Protein AF-A0A3R7B253-F1 (afdb_monomer_lite)

Secondary structure (DSSP, 8-state):
--------------------TTS--EEEEEETTTTEEEEEETTT--EESS-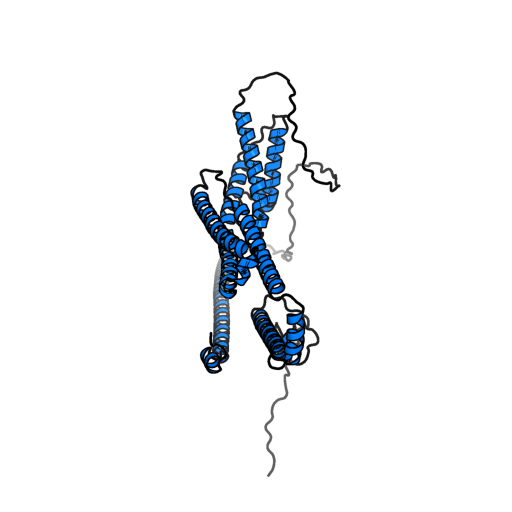-S-EE---TT-HHHHHHHHHHHHHHHHHHHHHHHHHHS-HHHHHHHHHHHTTS-HHHHHHHHHHHHHHHHHHHHHHHHHHHHTTPPPP--STTHHHHHHHHHHHHHHHHHHHHHHHHHHHHHHHHH-HHHHHHS-HHHHHHHHHHHHHHHHHHHHHHHHTHHHHHHHHHHHHHHHHHHHHH-PPPTT---HHHHHHHHHHHHHHHHHHHHHHHH-TTSS-SS--SS-HHHHHHHHHHHHHHHHHHHHHHHHHHT-----------------------------------------------------------HHHHHHHHHHHHHHHHHHHHHHHHHHHHHHHHHHHHHHHHHHHHHHHHHHHHHH---HHHHHHTTS---

Radius of gyration: 38.8 Å; chains: 1; bounding box: 121×71×127 Å

Sequence (433 aa):
VKSQSFHVPEDALHLSAIKPSNDLIWIQQFDPRTRTFYYINATTGDCTTVKPRFVSKAKARDPSHAAALVIQCAARVRRARLIVKSLRDAPAFHAVNELATATTDASAIMHEAYIRKCRHVNVLLDDLSLAISHRHVIASHNDDAEMVASLAALHAEFKDTWTYIKSTFDATKQVVEDPAALLHLHSEDLNTTLVQVRKACLQLHRTIASHDESFMALDLFRVNQARLQFSKWSVPAAHDDGALHKAHLRVEGQLRKTMGAAGFQSLTGGMAVPPSRSFTEWHGSVVAMLASVAAYEALLEIDASSPSTSGNNTKDTLNIENIGSTQGTLCEAAAVLPSQLQSTSAGDSRVLPKQARRTKMSLDISELRQCWIDGVKLREADLAAAAQAEKDAIHTRAVERQAIQSAQEKFRNDQHKRKLTIWEAVIEGELIP

Organism: Aphanomyces astaci (NCBI:txid112090)

Foldseek 3Di:
DDDDDDDDDDDDPPPPDDDDDPQQEWEWAADLVVRAIKIAGPVPRDIDRDDDPHYDHDDCPDPVVVVRVVVVVVSVVVVVVVVVVCCVVDVVNVVVVVVVVVPDPPLVVLLVVVVVLLVVLVVLLVVLVVLLVLQDADDDDPVCVVLSVVSNVVSVVSVVLSVVLVVLSVVLVVCSVDSVSCVVDDPVVSVVSSVVSVVSSVVSVVVSLVCQVSSVVVLQVLLLVLLQVLVVDDDPPPDPPCPLVVLNVVLVVLSCVLLPPCQSPDPVRGDPDGPPDGSSVRSVSSVVNVVSSVVSVVVVVVVVPDDDDDDDDDDDDDDDDDDDDDDDDDDDDDDDDDDDDDDDPDDDDDDDPDDDDDDDDPDDPVVVVVVVVVVVVVVVVVVVVVVVVVVVVVVVVVVVVVVVVVVVVVVVVVVVVVPPDVVNVVVVPPDDD

Structure (mmCIF, N/CA/C/O backbone):
data_AF-A0A3R7B253-F1
#
_entry.id   AF-A0A3R7B253-F1
#
loop_
_atom_site.group_PDB
_atom_site.id
_atom_site.type_symbol
_atom_site.label_atom_id
_atom_site.label_alt_id
_atom_site.label_comp_id
_atom_site.label_asym_id
_atom_site.label_entity_id
_atom_site.label_seq_id
_atom_site.pdbx_PDB_ins_code
_atom_site.Cartn_x
_atom_site.Cartn_y
_atom_site.Cartn_z
_atom_site.occupancy
_atom_site.B_iso_or_equiv
_atom_site.auth_seq_id
_atom_site.auth_comp_id
_atom_site.auth_asym_id
_atom_site.auth_atom_id
_atom_site.pdbx_PDB_model_num
ATOM 1 N N . VAL A 1 1 ? -67.587 -51.036 -20.358 1.00 37.34 1 VAL A N 1
ATOM 2 C CA . VAL A 1 1 ? -67.478 -51.019 -21.837 1.00 37.34 1 VAL A CA 1
ATOM 3 C C . VAL A 1 1 ? -66.003 -51.012 -22.200 1.00 37.34 1 VAL A C 1
ATOM 5 O O . VAL A 1 1 ? -65.218 -50.421 -21.475 1.00 37.34 1 VAL A O 1
ATOM 8 N N . LYS A 1 2 ? -65.656 -51.776 -23.236 1.00 29.52 2 LYS A N 1
ATOM 9 C CA . LYS A 1 2 ? -64.313 -52.054 -23.755 1.00 29.52 2 LYS A CA 1
ATOM 10 C C . LYS A 1 2 ? -63.483 -50.793 -24.065 1.00 29.52 2 LYS A C 1
ATOM 12 O O . LYS A 1 2 ? -64.025 -49.806 -24.542 1.00 29.52 2 LYS A O 1
ATOM 17 N N . SER A 1 3 ? -62.181 -50.924 -23.812 1.00 29.59 3 SER A N 1
ATOM 18 C CA . SER A 1 3 ? -61.020 -50.587 -24.653 1.00 29.59 3 SER A CA 1
ATOM 19 C C . SER A 1 3 ? -61.139 -49.484 -25.716 1.00 29.59 3 SER A C 1
ATOM 21 O O . SER A 1 3 ? -61.879 -49.650 -26.681 1.00 29.59 3 SER A O 1
ATOM 23 N N . GLN A 1 4 ? -60.228 -48.505 -25.666 1.00 32.19 4 GLN A N 1
ATOM 24 C CA . GLN A 1 4 ? -59.442 -48.104 -26.841 1.00 32.19 4 GLN A CA 1
ATOM 25 C C . GLN A 1 4 ? -58.122 -47.429 -26.435 1.00 32.19 4 GLN A C 1
ATOM 27 O O . GLN A 1 4 ? -58.066 -46.567 -25.565 1.00 32.19 4 GLN A O 1
ATOM 32 N N . SER A 1 5 ? -57.060 -47.919 -27.064 1.00 30.94 5 SER A N 1
ATOM 33 C CA . SER A 1 5 ? -55.647 -47.577 -26.948 1.00 30.94 5 SER A CA 1
ATOM 34 C C . SER A 1 5 ? -55.294 -46.282 -27.680 1.00 30.94 5 SER A C 1
ATOM 36 O O . SER A 1 5 ? -55.717 -46.109 -28.821 1.00 30.94 5 SER A O 1
ATOM 38 N N . PHE A 1 6 ? -54.402 -45.472 -27.106 1.00 30.19 6 PHE A N 1
ATOM 39 C CA . PHE A 1 6 ? -53.517 -44.608 -27.888 1.00 30.19 6 PHE A CA 1
ATOM 40 C C . PHE A 1 6 ? -52.064 -45.030 -27.671 1.00 30.19 6 PHE A C 1
ATOM 42 O O . PHE A 1 6 ? -51.574 -45.149 -26.552 1.00 30.19 6 PHE A O 1
ATOM 49 N N . HIS A 1 7 ? -51.438 -45.325 -28.801 1.00 29.80 7 HIS A N 1
ATOM 50 C CA . HIS A 1 7 ? -50.078 -45.783 -29.007 1.00 29.80 7 HIS A CA 1
ATOM 51 C C . HIS A 1 7 ? -49.121 -44.596 -28.820 1.00 29.80 7 HIS A C 1
ATOM 53 O O . HIS A 1 7 ? -49.276 -43.580 -29.495 1.00 29.80 7 HIS A O 1
ATOM 59 N N . VAL A 1 8 ? -48.155 -44.710 -27.905 1.00 36.25 8 VAL A N 1
ATOM 60 C CA . VAL A 1 8 ? -47.006 -43.795 -27.820 1.00 36.25 8 VAL A CA 1
ATOM 61 C C . VAL A 1 8 ? -45.799 -44.567 -28.356 1.00 36.25 8 VAL A C 1
ATOM 63 O O . VAL A 1 8 ? -45.579 -45.682 -27.880 1.00 36.25 8 VAL A O 1
ATOM 66 N N . PRO A 1 9 ? -45.054 -44.049 -29.348 1.00 32.81 9 PRO A N 1
ATOM 67 C CA . PRO A 1 9 ? -43.919 -44.768 -29.907 1.00 32.81 9 PRO A CA 1
ATOM 68 C C . PRO A 1 9 ? -42.785 -44.859 -28.882 1.00 32.81 9 PRO A C 1
ATOM 70 O O . PRO A 1 9 ? -42.306 -43.839 -28.384 1.00 32.81 9 PRO A O 1
ATOM 73 N N . GLU A 1 10 ? -42.349 -46.084 -28.600 1.00 40.12 10 GLU A N 1
ATOM 74 C CA . GLU A 1 10 ? -40.971 -46.365 -28.213 1.00 40.12 10 GLU A CA 1
ATOM 75 C C . GLU A 1 10 ? -40.088 -46.016 -29.412 1.00 40.12 10 GLU A C 1
ATOM 77 O O . GLU A 1 10 ? -40.189 -46.665 -30.445 1.00 40.12 10 GLU A O 1
ATOM 82 N N . ASP A 1 11 ? -39.290 -44.954 -29.309 1.00 31.86 11 ASP A N 1
ATOM 83 C CA . ASP A 1 11 ? -37.877 -45.016 -29.683 1.00 31.86 11 ASP A CA 1
ATOM 84 C C . ASP A 1 11 ? -37.136 -43.705 -29.399 1.00 31.86 11 ASP A C 1
ATOM 86 O O . ASP A 1 11 ? -37.673 -42.602 -29.477 1.00 31.86 11 ASP A O 1
ATOM 90 N N . ALA A 1 12 ? -35.847 -43.884 -29.113 1.00 33.78 12 ALA A N 1
ATOM 91 C CA . ALA A 1 12 ? -34.797 -42.883 -28.948 1.00 33.78 12 ALA A CA 1
ATOM 92 C C . ALA A 1 12 ? -34.716 -42.172 -27.585 1.00 33.78 12 ALA A C 1
ATOM 94 O O . ALA A 1 12 ? -34.732 -40.947 -27.455 1.00 33.78 12 ALA A O 1
ATOM 95 N N . LEU A 1 13 ? -34.425 -42.993 -26.573 1.00 38.03 13 LEU A N 1
ATOM 96 C CA . LEU A 1 13 ? -33.442 -42.684 -25.534 1.00 38.03 13 LEU A CA 1
ATOM 97 C C . LEU A 1 13 ? -32.151 -42.104 -26.152 1.00 38.03 13 LEU A C 1
ATOM 99 O O . LEU A 1 13 ? -31.176 -42.820 -26.369 1.00 38.03 13 LEU A O 1
ATOM 103 N N . HIS A 1 14 ? -32.096 -40.793 -26.382 1.00 34.41 14 HIS A N 1
ATOM 104 C CA . HIS A 1 14 ? -30.820 -40.087 -26.445 1.00 34.41 14 HIS A CA 1
ATOM 105 C C . HIS A 1 14 ? -30.416 -39.713 -25.019 1.00 34.41 14 HIS A C 1
ATOM 107 O O . HIS A 1 14 ? -30.602 -38.591 -24.551 1.00 34.41 14 HIS A O 1
ATOM 113 N N . LEU A 1 15 ? -29.849 -40.702 -24.322 1.00 36.28 15 LEU A N 1
ATOM 114 C CA . LEU A 1 15 ? -28.911 -40.471 -23.230 1.00 36.28 15 LEU A CA 1
ATOM 115 C C . LEU A 1 15 ? -27.847 -39.502 -23.754 1.00 36.28 15 LEU A C 1
ATOM 117 O O . LEU A 1 15 ? -26.952 -39.884 -24.509 1.00 36.28 15 LEU A O 1
ATOM 121 N N . SER A 1 16 ? -27.976 -38.226 -23.395 1.00 37.34 16 SER A N 1
ATOM 122 C CA . SER A 1 16 ? -26.924 -37.243 -23.597 1.00 37.34 16 SER A CA 1
ATOM 123 C C . SER A 1 16 ? -25.672 -37.783 -22.920 1.00 37.34 16 SER A C 1
ATOM 125 O O . SER A 1 16 ? -25.662 -37.986 -21.704 1.00 37.34 16 SER A O 1
ATOM 127 N N . ALA A 1 17 ? -24.660 -38.068 -23.737 1.00 35.00 17 ALA A N 1
ATOM 128 C CA . ALA A 1 17 ? -23.385 -38.628 -23.337 1.00 35.00 17 ALA A CA 1
ATOM 129 C C . ALA A 1 17 ? -22.884 -37.989 -22.035 1.00 35.00 17 ALA A C 1
ATOM 131 O O . ALA A 1 17 ? -22.662 -36.777 -21.961 1.00 35.00 17 ALA A O 1
ATOM 132 N N . ILE A 1 18 ? -22.716 -38.823 -21.008 1.00 40.88 18 ILE A N 1
ATOM 133 C CA . ILE A 1 18 ? -22.049 -38.462 -19.760 1.00 40.88 18 ILE A CA 1
ATOM 134 C C . ILE A 1 18 ? -20.638 -38.011 -20.144 1.00 40.88 18 ILE A C 1
ATOM 136 O O . ILE A 1 18 ? -19.795 -38.825 -20.522 1.00 40.88 18 ILE A O 1
ATOM 140 N N . LYS A 1 19 ? -20.396 -36.697 -20.096 1.00 37.19 19 LYS A N 1
ATOM 141 C CA . LYS A 1 19 ? -19.053 -36.135 -20.254 1.00 37.19 19 LYS A CA 1
ATOM 142 C C . LYS A 1 19 ? -18.146 -36.716 -19.156 1.00 37.19 19 LYS A C 1
ATOM 144 O O . LYS A 1 19 ? -18.583 -36.810 -18.007 1.00 37.19 19 LYS A O 1
ATOM 149 N N . PRO A 1 20 ? -16.906 -37.119 -19.484 1.00 39.41 20 PRO A N 1
ATOM 150 C CA . PRO A 1 20 ? -16.016 -37.774 -18.537 1.00 39.41 20 PRO A CA 1
ATOM 151 C C . PRO A 1 20 ? -15.663 -36.864 -17.350 1.00 39.41 20 PRO A C 1
ATOM 153 O O . PRO A 1 20 ? -15.523 -35.647 -17.459 1.00 39.41 20 PRO A O 1
ATOM 156 N N . SER A 1 21 ? -15.546 -37.510 -16.195 1.00 47.97 21 SER A N 1
ATOM 157 C CA . SER A 1 21 ? -15.689 -37.003 -14.830 1.00 47.97 21 SER A CA 1
ATOM 158 C C . SER A 1 21 ? -14.500 -36.215 -14.255 1.00 47.97 21 SER A C 1
ATOM 160 O O . SER A 1 21 ? -14.194 -36.388 -13.077 1.00 47.97 21 SER A O 1
ATOM 162 N N . ASN A 1 22 ? -13.830 -35.364 -15.036 1.00 48.53 22 ASN A N 1
ATOM 163 C CA . ASN A 1 22 ? -12.703 -34.562 -14.525 1.00 48.53 22 ASN A CA 1
ATOM 164 C C . ASN A 1 22 ? -13.049 -33.102 -14.175 1.00 48.53 22 ASN A C 1
ATOM 166 O O . ASN A 1 22 ? -12.284 -32.479 -13.446 1.00 48.53 22 ASN A O 1
ATOM 170 N N . ASP A 1 23 ? -14.226 -32.599 -14.571 1.00 53.75 23 ASP A N 1
ATOM 171 C CA . ASP A 1 23 ? -14.603 -31.183 -14.378 1.00 53.75 23 ASP A CA 1
ATOM 172 C C . ASP A 1 23 ? -15.783 -30.952 -13.411 1.00 53.75 23 ASP A C 1
ATOM 174 O O . ASP A 1 23 ? -16.288 -29.834 -13.292 1.00 53.75 23 ASP A O 1
ATOM 178 N N . LEU A 1 24 ? -16.245 -31.979 -12.683 1.00 61.00 24 LEU A N 1
ATOM 179 C CA . LEU A 1 24 ? -17.254 -31.799 -11.626 1.00 61.00 24 LEU A CA 1
ATOM 180 C C . LEU A 1 24 ? -16.589 -31.372 -10.315 1.00 61.00 24 LEU A C 1
ATOM 182 O O . LEU A 1 24 ? -16.311 -32.181 -9.428 1.00 61.00 24 LEU A O 1
ATOM 186 N N . ILE A 1 25 ? -16.343 -30.073 -10.197 1.00 77.06 25 ILE A N 1
ATOM 187 C CA . ILE A 1 25 ? -15.763 -29.472 -9.002 1.00 77.06 25 ILE A CA 1
ATOM 188 C C . ILE A 1 25 ? -16.897 -29.080 -8.051 1.00 77.06 25 ILE A C 1
ATOM 190 O O . ILE A 1 25 ? -17.534 -28.044 -8.220 1.00 77.06 25 ILE A O 1
ATOM 194 N N . TRP A 1 26 ? -17.139 -29.892 -7.022 1.00 83.44 26 TRP A N 1
ATOM 195 C CA . TRP A 1 26 ? -18.050 -29.515 -5.941 1.00 83.44 26 TRP A CA 1
ATOM 196 C C . TRP A 1 26 ? -17.326 -28.687 -4.886 1.00 83.44 26 TRP A C 1
ATOM 198 O O . TRP A 1 26 ? -16.193 -28.986 -4.502 1.00 83.44 26 TRP A O 1
ATOM 208 N N . ILE A 1 27 ? -17.995 -27.656 -4.394 1.00 84.25 27 ILE A N 1
ATOM 209 C CA . ILE A 1 27 ? -17.503 -26.741 -3.373 1.00 84.25 27 ILE A CA 1
ATOM 210 C C . ILE A 1 27 ? -18.367 -26.905 -2.131 1.00 84.25 27 ILE A C 1
ATOM 212 O O . ILE A 1 27 ? -19.586 -26.769 -2.195 1.00 84.25 27 ILE A O 1
ATOM 216 N N . GLN A 1 28 ? -17.729 -27.166 -0.992 1.00 87.19 28 GLN A N 1
ATOM 217 C CA . GLN A 1 28 ? -18.414 -27.211 0.296 1.00 87.19 28 GLN A CA 1
ATOM 218 C C . GLN A 1 28 ? -18.670 -25.800 0.823 1.00 87.19 28 GLN A C 1
ATOM 220 O O . GLN A 1 28 ? -17.756 -24.978 0.909 1.00 87.19 28 GLN A O 1
ATOM 225 N N . GLN A 1 29 ? -19.905 -25.548 1.238 1.00 85.50 29 GLN A N 1
ATOM 226 C CA . GLN A 1 29 ? -20.318 -24.347 1.948 1.00 85.50 29 GLN A CA 1
ATOM 227 C C . GLN A 1 29 ? -21.111 -24.742 3.199 1.00 85.50 29 GLN A C 1
ATOM 229 O O . GLN A 1 29 ? -21.715 -25.809 3.272 1.00 85.50 29 GLN A O 1
ATOM 234 N N . PHE A 1 30 ? -21.053 -23.900 4.225 1.00 83.81 30 PHE A N 1
ATOM 235 C CA . PHE A 1 30 ? -21.804 -24.055 5.463 1.00 83.81 30 PHE A CA 1
ATOM 236 C C . PHE A 1 30 ? -22.979 -23.079 5.466 1.00 83.81 30 PHE A C 1
ATOM 238 O O . PHE A 1 30 ? -22.768 -21.881 5.271 1.00 83.81 30 PHE A O 1
ATOM 245 N N . ASP A 1 31 ? -24.189 -23.579 5.710 1.00 83.38 31 ASP A N 1
ATOM 246 C CA . ASP A 1 31 ? -25.373 -22.751 5.929 1.00 83.38 31 ASP A CA 1
ATOM 247 C C . ASP A 1 31 ? -25.552 -22.490 7.438 1.00 83.38 31 ASP A C 1
ATOM 249 O O . ASP A 1 31 ? -25.843 -23.419 8.203 1.00 83.38 31 ASP A O 1
ATOM 253 N N . PRO A 1 32 ? -25.410 -21.234 7.903 1.00 78.50 32 PRO A N 1
ATOM 254 C CA . PRO A 1 32 ? -25.602 -20.895 9.306 1.00 78.50 32 PRO A CA 1
ATOM 255 C C . PRO A 1 32 ? -27.030 -21.099 9.829 1.00 78.50 32 PRO A C 1
ATOM 257 O O . PRO A 1 32 ? -27.184 -21.277 11.041 1.00 78.50 32 PRO A O 1
ATOM 260 N N . ARG A 1 33 ? -28.059 -21.077 8.964 1.00 76.31 33 ARG A N 1
ATOM 261 C CA . ARG A 1 33 ? -29.470 -21.209 9.367 1.00 76.31 33 ARG A CA 1
ATOM 262 C C . ARG A 1 33 ? -29.804 -22.649 9.725 1.00 76.31 33 ARG A C 1
ATOM 264 O O . ARG A 1 33 ? -30.310 -22.917 10.811 1.00 76.31 33 ARG A O 1
ATOM 271 N N . THR A 1 34 ? -29.482 -23.575 8.827 1.00 81.62 34 THR A N 1
ATOM 272 C CA . THR A 1 34 ? -29.723 -25.011 9.036 1.00 81.62 34 THR A CA 1
ATOM 273 C C . THR A 1 34 ? -28.615 -25.692 9.831 1.00 81.62 34 THR A C 1
ATOM 275 O O . THR A 1 34 ? -28.808 -26.803 10.314 1.00 81.62 34 THR A O 1
ATOM 278 N N . ARG A 1 35 ? -27.459 -25.034 10.003 1.00 81.69 35 ARG A N 1
ATOM 279 C CA . ARG A 1 35 ? -26.245 -25.598 10.619 1.00 81.69 35 ARG A CA 1
ATOM 280 C C . ARG A 1 35 ? -25.738 -26.845 9.894 1.00 81.69 35 ARG A C 1
ATOM 282 O O . ARG A 1 35 ? -25.082 -27.690 10.503 1.00 81.69 35 ARG A O 1
ATOM 289 N N . THR A 1 36 ? -26.027 -26.953 8.601 1.00 86.25 36 THR A N 1
ATOM 290 C CA . THR A 1 36 ? -25.613 -28.079 7.765 1.00 86.25 36 THR A CA 1
ATOM 291 C C . THR A 1 36 ? -24.700 -27.617 6.640 1.00 86.25 36 THR A C 1
ATOM 293 O O . THR A 1 36 ? -24.660 -26.439 6.273 1.00 86.25 36 THR A O 1
ATOM 296 N N . PHE A 1 37 ? -23.908 -28.552 6.121 1.00 86.81 37 PHE A N 1
ATOM 297 C CA . PHE A 1 37 ? -23.130 -28.308 4.918 1.00 86.81 37 PHE A CA 1
ATOM 298 C C . PHE A 1 37 ? -23.994 -28.565 3.692 1.00 86.81 37 PHE A C 1
ATOM 300 O O . PHE A 1 37 ? -24.749 -29.533 3.645 1.00 86.81 37 PHE A O 1
ATOM 307 N N . TYR A 1 38 ? -23.819 -27.722 2.687 1.00 87.94 38 TYR A N 1
ATOM 308 C CA . TYR A 1 38 ? -24.335 -27.944 1.350 1.00 87.94 38 TYR A CA 1
ATOM 309 C C . TYR A 1 38 ? -23.188 -27.816 0.350 1.00 87.94 38 TYR A C 1
ATOM 311 O O . TYR A 1 38 ? -22.124 -27.257 0.641 1.00 87.94 38 TYR A O 1
ATOM 319 N N . TYR A 1 39 ? -23.386 -28.394 -0.822 1.00 87.94 39 TYR A N 1
ATOM 320 C CA . TYR A 1 39 ? -22.371 -28.514 -1.850 1.00 87.94 39 TYR A CA 1
ATOM 321 C C . TYR A 1 39 ? -22.909 -27.914 -3.136 1.00 87.94 39 TYR A C 1
ATOM 323 O O . TYR A 1 39 ? -23.991 -28.291 -3.582 1.00 87.94 39 TYR A O 1
ATOM 331 N N . ILE A 1 40 ? -22.154 -26.984 -3.716 1.00 84.69 40 ILE A N 1
ATOM 332 C CA . ILE A 1 40 ? -22.469 -26.386 -5.016 1.00 84.69 40 ILE A CA 1
ATOM 333 C C . ILE A 1 40 ? -21.484 -26.920 -6.048 1.00 84.69 40 ILE A C 1
ATOM 335 O O . ILE A 1 40 ? -20.276 -26.918 -5.810 1.00 84.69 40 ILE A O 1
ATOM 339 N N . ASN A 1 41 ? -21.983 -27.362 -7.196 1.00 82.81 41 ASN A N 1
ATOM 340 C CA . ASN A 1 41 ? -21.158 -27.675 -8.349 1.00 82.81 41 ASN A CA 1
ATOM 341 C C . ASN A 1 41 ? -20.736 -26.373 -9.040 1.00 82.81 41 ASN A C 1
ATOM 343 O O . ASN A 1 41 ? -21.578 -25.629 -9.537 1.00 82.81 41 ASN A O 1
ATOM 347 N N . ALA A 1 42 ? -19.433 -26.103 -9.083 1.00 74.94 42 ALA A N 1
ATOM 348 C CA . ALA A 1 42 ? -18.875 -24.889 -9.676 1.00 74.94 42 ALA A CA 1
ATOM 349 C C . ALA A 1 42 ? -19.119 -24.786 -11.192 1.00 74.94 42 ALA A C 1
ATOM 351 O O . ALA A 1 42 ? -19.128 -23.688 -11.739 1.00 74.94 42 ALA A O 1
ATOM 352 N N . THR A 1 43 ? -19.316 -25.921 -11.866 1.00 74.19 43 THR A N 1
ATOM 353 C CA . THR A 1 43 ? -19.456 -25.998 -13.324 1.00 74.19 43 THR A CA 1
ATOM 354 C C . THR A 1 43 ? -20.920 -25.956 -13.757 1.00 74.19 43 THR A C 1
ATOM 356 O O . THR A 1 43 ? -21.241 -25.325 -14.760 1.00 74.19 43 THR A O 1
ATOM 359 N N . THR A 1 44 ? -21.817 -26.620 -13.019 1.00 77.56 44 THR A N 1
ATOM 360 C CA . THR A 1 44 ? -23.247 -26.712 -13.381 1.00 77.56 44 THR A CA 1
ATOM 361 C C . THR A 1 44 ? -24.150 -25.770 -12.588 1.00 77.56 44 THR A C 1
ATOM 363 O O . THR A 1 44 ? -25.256 -25.476 -13.028 1.00 77.56 44 THR A O 1
ATOM 366 N N . GLY A 1 45 ? -23.696 -25.274 -11.434 1.00 74.62 45 GLY A N 1
ATOM 367 C CA . GLY A 1 45 ? -24.516 -24.485 -10.514 1.00 74.62 45 GLY A CA 1
ATOM 368 C C . GLY A 1 45 ? -25.485 -25.322 -9.670 1.00 74.62 45 GLY A C 1
ATOM 369 O O . GLY A 1 45 ? -26.248 -24.752 -8.890 1.00 74.62 45 GLY A O 1
ATOM 370 N N . ASP A 1 46 ? -25.453 -26.654 -9.793 1.00 81.69 46 ASP A N 1
ATOM 371 C CA . ASP A 1 46 ? -26.316 -27.552 -9.022 1.00 81.69 46 ASP A CA 1
ATOM 372 C C . ASP A 1 46 ? -25.980 -27.502 -7.531 1.00 81.69 46 ASP A C 1
ATOM 374 O O . ASP A 1 46 ? -24.811 -27.411 -7.146 1.00 81.69 46 ASP A O 1
ATOM 378 N N . CYS A 1 47 ? -27.000 -27.625 -6.682 1.00 83.94 47 CYS A N 1
ATOM 379 C CA . CYS A 1 47 ? -26.846 -27.683 -5.234 1.00 83.94 47 CYS A CA 1
ATOM 380 C C . CYS A 1 47 ? -27.339 -29.019 -4.662 1.00 83.94 47 CYS A C 1
ATOM 382 O O . CYS A 1 47 ? -28.363 -29.561 -5.073 1.00 83.94 47 CYS A O 1
ATOM 384 N N . THR A 1 48 ? -26.605 -29.560 -3.690 1.00 85.44 48 THR A N 1
ATOM 385 C CA . THR A 1 48 ? -26.997 -30.768 -2.952 1.00 85.44 48 THR A CA 1
ATOM 386 C C . THR A 1 48 ? -26.609 -30.667 -1.482 1.00 85.44 48 THR A C 1
ATOM 388 O O . THR A 1 48 ? -25.601 -30.057 -1.126 1.00 85.44 48 THR A O 1
ATOM 391 N N . THR A 1 49 ? -27.403 -31.274 -0.607 1.00 86.50 49 THR A N 1
ATOM 392 C CA . THR A 1 49 ? -27.094 -31.436 0.823 1.00 86.50 49 THR A CA 1
ATOM 393 C C . THR A 1 49 ? -26.334 -32.735 1.104 1.00 86.50 49 THR A C 1
ATOM 395 O O . THR A 1 49 ? -25.734 -32.892 2.166 1.00 86.50 49 THR A O 1
ATOM 398 N N . VAL A 1 50 ? -26.312 -33.663 0.143 1.00 86.38 50 VAL A N 1
ATOM 399 C CA . VAL A 1 50 ? -25.598 -34.939 0.249 1.00 86.38 50 VAL A CA 1
ATOM 400 C C . VAL A 1 50 ? -24.166 -34.755 -0.231 1.00 86.38 50 VAL A C 1
ATOM 402 O O . VAL A 1 50 ? -23.938 -34.273 -1.336 1.00 86.38 50 VAL A O 1
ATOM 405 N N . LYS A 1 51 ? -23.192 -35.170 0.586 1.00 87.56 51 LYS A N 1
ATOM 406 C CA . LYS A 1 51 ? -21.765 -35.011 0.285 1.00 87.56 51 LYS A CA 1
ATOM 407 C C . LYS A 1 51 ? -21.379 -35.708 -1.033 1.00 87.56 51 LYS A C 1
ATOM 409 O O . LYS A 1 51 ? -21.419 -36.938 -1.091 1.00 87.56 51 LYS A O 1
ATOM 414 N N . PRO A 1 52 ? -20.941 -34.958 -2.061 1.00 84.81 52 PRO A N 1
ATOM 415 C CA . PRO A 1 52 ? -20.465 -35.523 -3.317 1.00 84.81 52 PRO A CA 1
ATOM 416 C C . PRO A 1 52 ? -19.158 -36.296 -3.129 1.00 84.81 52 PRO A C 1
ATOM 418 O O . PRO A 1 52 ? -18.384 -36.032 -2.204 1.00 84.81 52 PRO A O 1
ATOM 421 N N . ARG A 1 53 ? -18.877 -37.220 -4.055 1.00 80.19 53 ARG A N 1
ATOM 422 C CA . ARG A 1 53 ? -17.671 -38.066 -4.021 1.00 80.19 53 ARG A CA 1
ATOM 423 C C . ARG A 1 53 ? -16.370 -37.256 -4.059 1.00 80.19 53 ARG A C 1
ATOM 425 O O . ARG A 1 53 ? -15.409 -37.633 -3.396 1.00 80.19 53 ARG A O 1
ATOM 432 N N . PHE A 1 54 ? -16.352 -36.144 -4.794 1.00 77.44 54 PHE A N 1
ATOM 433 C CA . PHE A 1 54 ? -15.193 -35.262 -4.921 1.00 77.44 54 PHE A CA 1
ATOM 434 C C . PHE A 1 54 ? -15.586 -33.832 -4.572 1.00 77.44 54 PHE A C 1
ATOM 436 O O . PHE A 1 54 ? -16.434 -33.242 -5.233 1.00 77.44 54 PHE A O 1
ATOM 443 N N . VAL A 1 55 ? -14.963 -33.288 -3.527 1.00 77.44 55 VAL A N 1
ATOM 444 C CA . VAL A 1 55 ? -15.167 -31.915 -3.060 1.00 77.44 55 VAL A CA 1
ATOM 445 C C . VAL A 1 55 ? -13.817 -31.216 -3.061 1.00 77.44 55 VAL A C 1
ATOM 447 O O . VAL A 1 55 ? -12.870 -31.675 -2.422 1.00 77.44 55 VAL A O 1
ATOM 450 N N . SER A 1 56 ? -13.728 -30.104 -3.778 1.00 73.81 56 SER A N 1
ATOM 451 C CA . SER A 1 56 ? -12.539 -29.262 -3.802 1.00 73.81 56 SER A CA 1
ATOM 452 C C . SER A 1 56 ? -12.577 -28.224 -2.682 1.00 73.81 56 SER A C 1
ATOM 454 O O . SER A 1 56 ? -13.640 -27.749 -2.270 1.00 73.81 56 SER A O 1
ATOM 456 N N . LYS A 1 57 ? -11.393 -27.817 -2.220 1.00 64.94 57 LYS A N 1
ATOM 457 C CA . LYS A 1 57 ? -11.242 -26.547 -1.509 1.00 64.94 57 LYS A CA 1
ATOM 458 C C . LYS A 1 57 ? -11.295 -25.455 -2.574 1.00 64.94 57 LYS A C 1
ATOM 460 O O . LYS A 1 57 ? -10.395 -25.383 -3.409 1.00 64.94 57 LYS A O 1
ATOM 465 N N . ALA A 1 58 ? -12.372 -24.676 -2.594 1.00 58.69 58 ALA A N 1
ATOM 466 C CA . ALA A 1 58 ? -12.566 -23.640 -3.600 1.00 58.69 58 ALA A CA 1
ATOM 467 C C . ALA A 1 58 ? -11.359 -22.696 -3.672 1.00 58.69 58 ALA A C 1
ATOM 469 O O . ALA A 1 58 ? -10.807 -22.287 -2.649 1.00 58.69 58 ALA A O 1
ATOM 470 N N . LYS A 1 59 ? -10.973 -22.306 -4.890 1.00 55.81 59 LYS A N 1
ATOM 471 C CA . LYS A 1 59 ? -10.114 -21.135 -5.082 1.00 55.81 59 LYS A CA 1
ATOM 472 C C . LYS A 1 59 ? -10.971 -19.898 -4.808 1.00 55.81 59 LYS A C 1
ATOM 474 O O . LYS A 1 59 ? -12.056 -19.779 -5.366 1.00 55.81 59 LYS A O 1
ATOM 479 N N . ALA A 1 60 ? -10.476 -18.968 -3.992 1.00 52.47 60 ALA A N 1
ATOM 480 C CA . ALA A 1 60 ? -11.179 -17.762 -3.525 1.00 52.47 60 ALA A CA 1
ATOM 481 C C . ALA A 1 60 ? -11.585 -16.744 -4.623 1.00 52.47 60 ALA A C 1
ATOM 483 O O . ALA A 1 60 ? -11.885 -15.597 -4.312 1.00 52.47 60 ALA A O 1
ATOM 484 N N . ARG A 1 61 ? -11.565 -17.129 -5.907 1.00 57.66 61 ARG A N 1
ATOM 485 C CA . ARG A 1 61 ? -11.851 -16.253 -7.051 1.00 57.66 61 ARG A CA 1
ATOM 486 C C . ARG A 1 61 ? -13.328 -16.193 -7.452 1.00 57.66 61 ARG A C 1
ATOM 488 O O . ARG A 1 61 ? -13.675 -15.291 -8.201 1.00 57.66 61 ARG A O 1
ATOM 495 N N . ASP A 1 62 ? -14.181 -17.107 -6.988 1.00 71.44 62 ASP A N 1
ATOM 496 C CA . ASP A 1 62 ? -15.617 -17.060 -7.296 1.00 71.44 62 ASP A CA 1
ATOM 497 C C . ASP A 1 62 ? -16.344 -16.061 -6.366 1.00 71.44 62 ASP A C 1
ATOM 499 O O . ASP A 1 62 ? -16.343 -16.268 -5.143 1.00 71.44 62 ASP A O 1
ATOM 503 N N . PRO A 1 63 ? -16.986 -15.000 -6.906 1.00 74.31 63 PRO A N 1
ATOM 504 C CA . PRO A 1 63 ? -17.742 -14.025 -6.120 1.00 74.31 63 PRO A CA 1
ATOM 505 C C . PRO A 1 63 ? -18.823 -14.656 -5.235 1.00 74.31 63 PRO A C 1
ATOM 507 O O . PRO A 1 63 ? -19.042 -14.197 -4.113 1.00 74.31 63 PRO A O 1
ATOM 510 N N . SER A 1 64 ? -19.472 -15.734 -5.695 1.00 73.25 64 SER A N 1
ATOM 511 C CA . SER A 1 64 ? -20.518 -16.412 -4.920 1.00 73.25 64 SER A CA 1
ATOM 512 C C . SER A 1 64 ? -19.937 -17.145 -3.711 1.00 73.25 64 SER A C 1
ATOM 514 O O . SER A 1 64 ? -20.527 -17.153 -2.628 1.00 73.25 64 SER A O 1
ATOM 516 N N . HIS A 1 65 ? -18.758 -17.751 -3.868 1.00 75.56 65 HIS A N 1
ATOM 517 C CA . HIS A 1 65 ? -18.060 -18.398 -2.763 1.00 75.56 65 HIS A CA 1
ATOM 518 C C . HIS A 1 65 ? -17.521 -17.376 -1.758 1.00 75.56 65 HIS A C 1
ATOM 520 O O . HIS A 1 65 ? -17.652 -17.578 -0.550 1.00 75.56 65 HIS A O 1
ATOM 526 N N . ALA A 1 66 ? -16.981 -16.255 -2.245 1.00 75.94 66 ALA A N 1
ATOM 527 C CA . ALA A 1 66 ? -16.536 -15.154 -1.400 1.00 75.94 66 ALA A CA 1
ATOM 528 C C . ALA A 1 66 ? -17.689 -14.587 -0.551 1.00 75.94 66 ALA A C 1
ATOM 530 O O . ALA A 1 66 ? -17.542 -14.449 0.664 1.00 75.94 66 ALA A O 1
ATOM 531 N N . ALA A 1 67 ? -18.861 -14.347 -1.149 1.00 78.62 67 ALA A N 1
ATOM 532 C CA . ALA A 1 67 ? -20.046 -13.881 -0.427 1.00 78.62 67 ALA A CA 1
ATOM 533 C C . ALA A 1 67 ? -20.513 -14.882 0.647 1.00 78.62 67 ALA A C 1
ATOM 535 O O . ALA A 1 67 ? -20.761 -14.498 1.791 1.00 78.62 67 ALA A O 1
ATOM 536 N N . ALA A 1 68 ? -20.561 -16.179 0.320 1.00 79.56 68 ALA A N 1
ATOM 537 C CA . ALA A 1 68 ? -20.921 -17.220 1.284 1.00 79.56 68 ALA A CA 1
ATOM 538 C C . ALA A 1 68 ? -19.945 -17.276 2.475 1.00 79.56 68 ALA A C 1
ATOM 540 O O . ALA A 1 68 ? -20.375 -17.411 3.623 1.00 79.56 68 ALA A O 1
ATOM 541 N N . LEU A 1 69 ? -18.637 -17.122 2.233 1.00 80.25 69 LEU A N 1
ATOM 542 C CA . LEU A 1 69 ? -17.636 -17.045 3.300 1.00 80.25 69 LEU A CA 1
ATOM 543 C C . LEU A 1 69 ? -17.848 -15.825 4.202 1.00 80.25 69 LEU A C 1
ATOM 545 O O . LEU A 1 69 ? -17.755 -15.959 5.423 1.00 80.25 69 LEU A O 1
ATOM 549 N N . VAL A 1 70 ? -18.171 -14.659 3.634 1.00 81.81 70 VAL A N 1
ATOM 550 C CA . VAL A 1 70 ? -18.477 -13.442 4.407 1.00 81.81 70 VAL A CA 1
ATOM 551 C C . VAL A 1 70 ? -19.677 -13.671 5.328 1.00 81.81 70 VAL A C 1
ATOM 553 O O . VAL A 1 70 ? -19.583 -13.398 6.526 1.00 81.81 70 VAL A O 1
ATOM 556 N N . ILE A 1 71 ? -20.764 -14.253 4.812 1.00 82.38 71 ILE A N 1
ATOM 557 C CA . ILE A 1 71 ? -21.966 -14.577 5.599 1.00 82.38 71 ILE A CA 1
ATOM 558 C C . ILE A 1 71 ? -21.631 -15.560 6.730 1.00 82.38 71 ILE A C 1
ATOM 560 O O . ILE A 1 71 ? -22.013 -15.352 7.884 1.00 82.38 71 ILE A O 1
ATOM 564 N N . GLN A 1 72 ? -20.865 -16.614 6.440 1.00 83.56 72 GLN A N 1
ATOM 565 C CA . GLN A 1 72 ? -20.444 -17.586 7.453 1.00 83.56 72 GLN A CA 1
ATOM 566 C C . GLN A 1 72 ? -19.562 -16.957 8.533 1.00 83.56 72 GLN A C 1
ATOM 568 O O . GLN A 1 72 ? -19.698 -17.295 9.711 1.00 83.56 72 GLN A O 1
ATOM 573 N N . CYS A 1 73 ? -18.653 -16.059 8.153 1.00 81.50 73 CYS A N 1
ATOM 574 C CA . CYS A 1 73 ? -17.833 -15.309 9.096 1.00 81.50 73 CYS A CA 1
ATOM 575 C C . CYS A 1 73 ? -18.706 -14.416 9.987 1.00 81.50 73 CYS A C 1
ATOM 577 O O . CYS A 1 73 ? -18.573 -14.480 11.209 1.00 81.50 73 CYS A O 1
ATOM 579 N N . ALA A 1 74 ? -19.651 -13.667 9.412 1.00 80.56 74 ALA A N 1
ATOM 580 C CA . ALA A 1 74 ? -20.584 -12.831 10.167 1.00 80.56 74 ALA A CA 1
ATOM 581 C C . ALA A 1 74 ? -21.424 -13.655 11.161 1.00 80.56 74 ALA A C 1
ATOM 583 O O . ALA A 1 74 ? -21.532 -13.298 12.337 1.00 80.56 74 ALA A O 1
ATOM 584 N N . ALA A 1 75 ? -21.944 -14.809 10.736 1.00 81.38 75 ALA A N 1
ATOM 585 C CA . ALA A 1 75 ? -22.710 -15.701 11.601 1.00 81.38 75 ALA A CA 1
ATOM 586 C C . ALA A 1 75 ? -21.865 -16.299 12.740 1.00 81.38 75 ALA A C 1
ATOM 588 O O . ALA A 1 75 ? -22.320 -16.360 13.886 1.00 81.38 75 ALA A O 1
ATOM 589 N N . ARG A 1 76 ? -20.614 -16.699 12.459 1.00 81.88 76 ARG A N 1
ATOM 590 C CA . ARG A 1 76 ? -19.662 -17.163 13.485 1.00 81.88 76 ARG A CA 1
ATOM 591 C C . ARG A 1 76 ? -19.374 -16.068 14.513 1.00 81.88 76 ARG A C 1
ATOM 593 O O . ARG A 1 76 ? -19.425 -16.342 15.712 1.00 81.88 76 ARG A O 1
ATOM 600 N N . VAL A 1 77 ? -19.154 -14.831 14.063 1.00 81.00 77 VAL A N 1
ATOM 601 C CA . VAL A 1 77 ? -18.951 -13.668 14.943 1.00 81.00 77 VAL A CA 1
ATOM 602 C C . VAL A 1 77 ? -20.190 -13.405 15.801 1.00 81.00 77 VAL A C 1
ATOM 604 O O . VAL A 1 77 ? -20.060 -13.237 17.013 1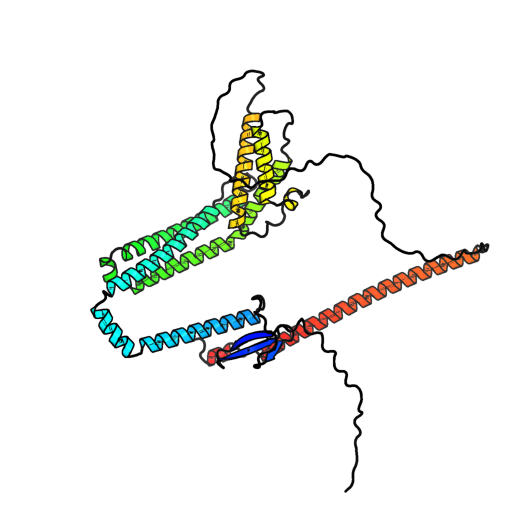.00 81.00 77 VAL A O 1
ATOM 607 N N . ARG A 1 78 ? -21.397 -13.430 15.221 1.00 81.19 78 ARG A N 1
ATOM 608 C CA . ARG A 1 78 ? -22.655 -13.267 15.972 1.00 81.19 78 ARG A CA 1
ATOM 609 C C . ARG A 1 78 ? -22.806 -14.338 17.050 1.00 81.19 78 ARG A C 1
ATOM 611 O O . ARG A 1 78 ? -23.113 -14.009 18.192 1.00 81.19 78 ARG A O 1
ATOM 618 N N . ARG A 1 79 ? -22.539 -15.605 16.722 1.00 81.56 79 ARG A N 1
ATOM 619 C CA . ARG A 1 79 ? -22.608 -16.709 17.691 1.00 81.56 79 ARG A CA 1
ATOM 620 C C . ARG A 1 79 ? -21.601 -16.538 18.824 1.00 81.56 79 ARG A C 1
ATOM 622 O O . ARG A 1 79 ? -21.976 -16.703 19.978 1.00 81.56 79 ARG A O 1
ATOM 629 N N . ALA A 1 80 ? -20.360 -16.168 18.512 1.00 80.31 80 ALA A N 1
ATOM 630 C CA . ALA A 1 80 ? -19.351 -15.885 19.529 1.00 80.31 80 ALA A CA 1
ATOM 631 C C . ALA A 1 80 ? -19.794 -14.742 20.457 1.00 80.31 80 ALA A C 1
ATOM 633 O O . ALA A 1 80 ? -19.717 -14.885 21.672 1.00 80.31 80 ALA A O 1
ATOM 634 N N . ARG A 1 81 ? -20.344 -13.649 19.905 1.00 80.44 81 ARG A N 1
ATOM 635 C CA . ARG A 1 81 ? -20.897 -12.535 20.695 1.00 80.44 81 ARG A CA 1
ATOM 636 C C . ARG A 1 81 ? -22.036 -12.979 21.613 1.00 80.44 81 ARG A C 1
ATOM 638 O O . ARG A 1 81 ? -22.056 -12.571 22.767 1.00 80.44 81 ARG A O 1
ATOM 645 N N . LEU A 1 82 ? -22.951 -13.823 21.131 1.00 84.69 82 LEU A N 1
ATOM 646 C CA . LEU A 1 82 ? -24.051 -14.357 21.944 1.00 84.69 82 LEU A CA 1
ATOM 647 C C . LEU A 1 82 ? -23.551 -15.266 23.069 1.00 84.69 82 LEU A C 1
ATOM 649 O O . LEU A 1 82 ? -24.033 -15.147 24.189 1.00 84.69 82 LEU A O 1
ATOM 653 N N . ILE A 1 83 ? -22.565 -16.126 22.796 1.00 84.38 83 ILE A N 1
ATOM 654 C CA . ILE A 1 83 ? -21.941 -16.971 23.823 1.00 84.38 83 ILE A CA 1
ATOM 655 C C . ILE A 1 83 ? -21.262 -16.093 24.877 1.00 84.38 83 ILE A C 1
ATOM 657 O O . ILE A 1 83 ? -21.532 -16.251 26.061 1.00 84.38 83 ILE A O 1
ATOM 661 N N . VAL A 1 84 ? -20.444 -15.120 24.464 1.00 80.75 84 VAL A N 1
ATOM 662 C CA . VAL A 1 84 ? -19.788 -14.181 25.389 1.00 80.75 84 VAL A CA 1
ATOM 663 C C . VAL A 1 84 ? -20.814 -13.395 26.202 1.00 80.75 84 VAL A C 1
ATOM 665 O O . VAL A 1 84 ? -20.622 -13.227 27.401 1.00 80.75 84 VAL A O 1
ATOM 668 N N . LYS A 1 85 ? -21.917 -12.955 25.586 1.00 81.00 85 LYS A N 1
ATOM 669 C CA . LYS A 1 85 ? -23.020 -12.301 26.296 1.00 81.00 85 LYS A CA 1
ATOM 670 C C . LYS A 1 85 ? -23.640 -13.239 27.337 1.00 81.00 85 LYS A C 1
ATOM 672 O O . LYS A 1 85 ? -23.704 -12.871 28.496 1.00 81.00 85 LYS A O 1
ATOM 677 N N . SER A 1 86 ? -23.977 -14.475 26.964 1.00 82.38 86 SER A N 1
ATOM 678 C CA . SER A 1 86 ? -24.531 -15.460 27.906 1.00 82.38 86 SER A CA 1
ATOM 679 C C . SER A 1 86 ? -23.576 -15.817 29.048 1.00 82.38 86 SER A C 1
ATOM 681 O O . SER A 1 86 ? -24.025 -16.061 30.159 1.00 82.38 86 SER A O 1
ATOM 683 N N . LEU A 1 87 ? -22.264 -15.825 28.788 1.00 79.88 87 LEU A N 1
ATOM 684 C CA . LEU A 1 87 ? -21.246 -16.039 29.813 1.00 79.88 87 LEU A CA 1
ATOM 685 C C . LEU A 1 87 ? -21.131 -14.834 30.747 1.00 79.88 87 LEU A C 1
ATOM 687 O O . LEU A 1 87 ? -20.968 -15.035 31.941 1.00 79.88 87 LEU A O 1
ATOM 691 N N . ARG A 1 88 ? -21.240 -13.604 30.226 1.00 72.75 88 ARG A N 1
ATOM 692 C CA . ARG A 1 88 ? -21.277 -12.382 31.046 1.00 72.75 88 ARG A CA 1
ATOM 693 C C . ARG A 1 88 ? -22.514 -12.327 31.930 1.00 72.75 88 ARG A C 1
ATOM 695 O O . ARG A 1 88 ? -22.381 -11.998 33.095 1.00 72.75 88 ARG A O 1
ATOM 702 N N . ASP A 1 89 ? -23.670 -12.681 31.377 1.00 77.31 89 ASP A N 1
ATOM 703 C CA . ASP A 1 89 ? -24.958 -12.646 32.074 1.00 77.31 89 ASP A CA 1
ATOM 704 C C . ASP A 1 89 ? -25.122 -13.834 33.054 1.00 77.31 89 ASP A C 1
ATOM 706 O O . ASP A 1 89 ? -26.084 -13.888 33.821 1.00 77.31 89 ASP A O 1
ATOM 710 N N . ALA A 1 90 ? -24.208 -14.817 33.037 1.00 82.38 90 ALA A N 1
ATOM 711 C CA . ALA A 1 90 ? -24.277 -15.981 33.912 1.00 82.38 90 ALA A CA 1
ATOM 712 C C . ALA A 1 90 ? -23.929 -15.606 35.370 1.00 82.38 90 ALA A C 1
ATOM 714 O O . ALA A 1 90 ? -22.866 -15.036 35.629 1.00 82.38 90 ALA A O 1
ATOM 715 N N . PRO A 1 91 ? -24.739 -16.015 36.364 1.00 68.94 91 PRO A N 1
ATOM 716 C CA . PRO A 1 91 ? -24.522 -15.658 37.771 1.00 68.94 91 PRO A CA 1
ATOM 717 C C . PRO A 1 91 ? -23.209 -16.222 38.341 1.00 68.94 91 PRO A C 1
ATOM 719 O O . PRO A 1 91 ? -22.593 -15.608 39.206 1.00 68.94 91 PRO A O 1
ATOM 722 N N . ALA A 1 92 ? -22.729 -17.354 37.813 1.00 67.44 92 ALA A N 1
ATOM 723 C CA . ALA A 1 92 ? -21.430 -17.922 38.172 1.00 67.44 92 ALA A CA 1
ATOM 724 C C . ALA A 1 92 ? -20.249 -17.049 37.709 1.00 67.44 92 ALA A C 1
ATOM 726 O O . ALA A 1 92 ? -19.225 -17.002 38.384 1.00 67.44 92 ALA A O 1
ATOM 727 N N . PHE A 1 93 ? -20.390 -16.337 36.585 1.00 61.09 93 PHE A N 1
ATOM 728 C CA . PHE A 1 93 ? -19.384 -15.377 36.138 1.00 61.09 93 PHE A CA 1
ATOM 729 C C . PHE A 1 93 ? -19.356 -14.169 37.073 1.00 61.09 93 PHE A C 1
ATOM 731 O O . PHE A 1 93 ? -18.277 -13.776 37.491 1.00 61.09 93 PHE A O 1
ATOM 738 N N . HIS A 1 94 ? -20.515 -13.647 37.485 1.00 60.66 94 HIS A N 1
ATOM 739 C CA . HIS A 1 94 ? -20.591 -12.563 38.469 1.00 60.66 94 HIS A CA 1
ATOM 740 C C . HIS A 1 94 ? -19.976 -12.940 39.827 1.00 60.66 94 HIS A C 1
ATOM 742 O O . HIS A 1 94 ? -19.174 -12.171 40.339 1.00 60.66 94 HIS A O 1
ATOM 748 N N . ALA A 1 95 ? -20.240 -14.141 40.355 1.00 59.94 95 ALA A N 1
ATOM 749 C CA . ALA A 1 95 ? -19.671 -14.595 41.631 1.00 59.94 95 ALA A CA 1
ATOM 750 C C . ALA A 1 95 ? -18.141 -14.797 41.587 1.00 59.94 95 ALA A C 1
ATOM 752 O O . ALA A 1 95 ? -17.430 -14.448 42.529 1.00 59.94 95 ALA A O 1
ATOM 753 N N . VAL A 1 96 ? -17.610 -15.339 40.482 1.00 60.41 96 VAL A N 1
ATOM 754 C CA . VAL A 1 96 ? -16.155 -15.477 40.279 1.00 60.41 96 VAL A CA 1
ATOM 755 C C . VAL A 1 96 ? -15.507 -14.114 40.037 1.00 60.41 96 VAL A C 1
ATOM 757 O O . VAL A 1 96 ? -14.401 -13.873 40.514 1.00 60.41 96 VAL A O 1
ATOM 760 N N . ASN A 1 97 ? -16.189 -13.213 39.328 1.00 55.59 97 ASN A N 1
ATOM 761 C CA . ASN A 1 97 ? -15.687 -11.875 39.049 1.00 55.59 97 ASN A CA 1
ATOM 762 C C . ASN A 1 97 ? -15.686 -11.009 40.315 1.00 55.59 97 ASN A C 1
ATOM 764 O O . ASN A 1 97 ? -14.701 -10.328 40.535 1.00 55.59 97 ASN A O 1
ATOM 768 N N . GLU A 1 98 ? -16.692 -11.099 41.193 1.00 54.59 98 GLU A N 1
ATOM 769 C CA . GLU A 1 98 ? -16.700 -10.423 42.504 1.00 54.59 98 GLU A CA 1
ATOM 770 C C . GLU A 1 98 ? -15.521 -10.867 43.388 1.00 54.59 98 GLU A C 1
ATOM 772 O O . GLU A 1 98 ? -14.823 -10.030 43.966 1.00 54.59 98 GLU A O 1
ATOM 777 N N . LEU A 1 99 ? -15.220 -12.172 43.417 1.00 53.66 99 LEU A N 1
ATOM 778 C CA . LEU A 1 99 ? -14.088 -12.728 44.168 1.00 53.66 99 LEU A CA 1
ATOM 779 C C . LEU A 1 99 ? -12.720 -12.372 43.540 1.00 53.66 99 LEU A C 1
ATOM 781 O O . LEU A 1 99 ? -11.743 -12.130 44.252 1.00 53.66 99 LEU A O 1
ATOM 785 N N . ALA A 1 100 ? -12.647 -12.293 42.207 1.00 51.38 100 ALA A N 1
ATOM 786 C CA . ALA A 1 100 ? -11.450 -11.879 41.472 1.00 51.38 100 ALA A CA 1
ATOM 787 C C . ALA A 1 100 ? -11.208 -10.359 41.538 1.00 51.38 100 ALA A C 1
ATOM 789 O O . ALA A 1 100 ? -10.063 -9.925 41.646 1.00 51.38 100 ALA A O 1
ATOM 790 N N . THR A 1 101 ? -12.258 -9.531 41.547 1.00 51.25 101 THR A N 1
ATOM 791 C CA . THR A 1 101 ? -12.150 -8.071 41.729 1.00 51.25 101 THR A CA 1
ATOM 792 C C . THR A 1 101 ? -11.739 -7.679 43.144 1.00 51.25 101 THR A C 1
ATOM 794 O O . THR A 1 101 ? -11.180 -6.606 43.330 1.00 51.25 101 THR A O 1
ATOM 797 N N . ALA A 1 102 ? -11.956 -8.553 44.132 1.00 52.25 102 ALA A N 1
ATOM 798 C CA . ALA A 1 102 ? -11.473 -8.353 45.497 1.00 52.25 102 ALA A CA 1
ATOM 799 C C . ALA A 1 102 ? -9.964 -8.637 45.661 1.00 52.25 102 ALA A C 1
ATOM 801 O O . ALA A 1 102 ? -9.380 -8.262 46.673 1.00 52.25 102 ALA A O 1
ATOM 802 N N . THR A 1 103 ? -9.332 -9.308 44.689 1.00 52.28 103 THR A N 1
ATOM 803 C CA . THR A 1 103 ? -7.927 -9.760 44.762 1.00 52.28 103 THR A CA 1
ATOM 804 C C . THR A 1 103 ? -7.035 -9.219 43.641 1.00 52.28 103 THR A C 1
ATOM 806 O O . THR A 1 103 ? -5.813 -9.283 43.758 1.00 52.28 103 THR A O 1
ATOM 809 N N . THR A 1 104 ? -7.615 -8.657 42.577 1.00 57.22 104 THR A N 1
ATOM 810 C CA . THR A 1 104 ? -6.884 -8.120 41.421 1.00 57.22 104 THR A CA 1
ATOM 811 C C . THR A 1 104 ? -7.194 -6.636 41.264 1.00 57.22 104 THR A C 1
ATOM 813 O O . THR A 1 104 ? -8.352 -6.275 41.059 1.00 57.22 104 THR A O 1
ATOM 816 N N . ASP A 1 105 ? -6.172 -5.776 41.320 1.00 69.62 105 ASP A N 1
ATOM 817 C CA . ASP A 1 105 ? -6.313 -4.330 41.119 1.00 69.62 105 ASP A CA 1
ATOM 818 C C . ASP A 1 105 ? -6.927 -4.038 39.740 1.00 69.62 105 ASP A C 1
ATOM 820 O O . ASP A 1 105 ? -6.247 -4.055 38.711 1.00 69.62 105 ASP A O 1
ATOM 824 N N . ALA A 1 106 ? -8.230 -3.749 39.695 1.00 65.44 106 ALA A N 1
ATOM 825 C CA . ALA A 1 106 ? -8.951 -3.434 38.458 1.00 65.44 106 ALA A CA 1
ATOM 826 C C . ALA A 1 106 ? -8.305 -2.264 37.687 1.00 65.44 106 ALA A C 1
ATOM 828 O O . ALA A 1 106 ? -8.308 -2.244 36.454 1.00 65.44 106 ALA A O 1
ATOM 829 N N . SER A 1 107 ? -7.675 -1.336 38.416 1.00 71.00 107 SER A N 1
ATOM 830 C CA . SER A 1 107 ? -6.861 -0.249 37.864 1.00 71.00 107 SER A CA 1
ATOM 831 C C . SER A 1 107 ? -5.651 -0.768 37.073 1.00 71.00 107 SER A C 1
ATOM 833 O O . SER A 1 107 ? -5.424 -0.343 35.940 1.00 71.00 107 SER A O 1
ATOM 835 N N . ALA A 1 108 ? -4.932 -1.768 37.596 1.00 75.25 108 ALA A N 1
ATOM 836 C CA . ALA A 1 108 ? -3.778 -2.364 36.923 1.00 75.25 108 ALA A CA 1
ATOM 837 C C . ALA A 1 108 ? -4.178 -3.097 35.631 1.00 75.25 108 ALA A C 1
ATOM 839 O O . ALA A 1 108 ? -3.484 -3.000 34.619 1.00 75.25 108 ALA A O 1
ATOM 840 N N . ILE A 1 109 ? -5.329 -3.780 35.632 1.00 78.38 109 ILE A N 1
ATOM 841 C CA . ILE A 1 109 ? -5.865 -4.455 34.438 1.00 78.38 109 ILE A CA 1
ATOM 842 C C . ILE A 1 109 ? -6.223 -3.435 33.347 1.00 78.38 109 ILE A C 1
ATOM 844 O O . ILE A 1 109 ? -5.899 -3.642 32.174 1.00 78.38 109 ILE A O 1
ATOM 848 N N . MET A 1 110 ? -6.881 -2.333 33.720 1.00 77.56 110 MET A N 1
ATOM 849 C CA . MET A 1 110 ? -7.253 -1.266 32.787 1.00 77.56 110 MET A CA 1
ATOM 850 C C . MET A 1 110 ? -6.027 -0.540 32.228 1.00 77.56 110 MET A C 1
ATOM 852 O O . MET A 1 110 ? -5.933 -0.351 31.014 1.00 77.56 110 MET A O 1
ATOM 856 N N . HIS A 1 111 ? -5.067 -0.196 33.086 1.00 80.50 111 HIS A N 1
ATOM 857 C CA . HIS A 1 111 ? -3.797 0.411 32.692 1.00 80.50 111 HIS A CA 1
ATOM 858 C C . HIS A 1 111 ? -3.044 -0.477 31.688 1.00 80.50 111 HIS A C 1
ATOM 860 O O . HIS A 1 111 ? -2.695 -0.035 30.593 1.00 80.50 111 HIS A O 1
ATOM 866 N N . GLU A 1 112 ? -2.912 -1.772 31.978 1.00 84.44 112 GLU A N 1
ATOM 867 C CA . GLU A 1 112 ? -2.278 -2.735 31.074 1.00 84.44 112 GLU A CA 1
ATOM 868 C C . GLU A 1 112 ? -3.043 -2.883 29.738 1.00 84.44 112 GLU A C 1
ATOM 870 O O . GLU A 1 112 ? -2.441 -3.026 28.668 1.00 84.44 112 GLU A O 1
ATOM 875 N N . ALA A 1 113 ? -4.379 -2.813 29.747 1.00 85.06 113 ALA A N 1
ATOM 876 C CA . ALA A 1 113 ? -5.171 -2.816 28.518 1.00 85.06 113 ALA A CA 1
ATOM 877 C C . ALA A 1 113 ? -4.902 -1.574 27.647 1.00 85.06 113 ALA A C 1
ATOM 879 O O . ALA A 1 113 ? -4.790 -1.700 26.422 1.00 85.06 113 ALA A O 1
ATOM 880 N N . TYR A 1 114 ? -4.764 -0.392 28.253 1.00 87.00 114 TYR A N 1
ATOM 881 C CA . TYR A 1 114 ? -4.414 0.835 27.536 1.00 87.00 114 TYR A CA 1
ATOM 882 C C . TYR A 1 114 ? -2.975 0.824 27.027 1.00 87.00 114 TYR A C 1
ATOM 884 O O . TYR A 1 114 ? -2.763 1.160 25.863 1.00 87.00 114 TYR A O 1
ATOM 892 N N . ILE A 1 115 ? -2.015 0.314 27.803 1.00 87.56 115 ILE A N 1
ATOM 893 C CA . ILE A 1 115 ? -0.635 0.103 27.341 1.00 87.56 115 ILE A CA 1
ATOM 894 C C . ILE A 1 115 ? -0.611 -0.749 26.068 1.00 87.56 115 ILE A C 1
ATOM 896 O O . ILE A 1 115 ? 0.071 -0.410 25.099 1.00 87.56 115 ILE A O 1
ATOM 900 N N . ARG A 1 116 ? -1.388 -1.838 26.014 1.00 88.69 116 ARG A N 1
ATOM 901 C CA . ARG A 1 116 ? -1.468 -2.685 24.809 1.00 88.69 116 ARG A CA 1
ATOM 902 C C . ARG A 1 116 ? -2.059 -1.950 23.612 1.00 88.69 116 ARG A C 1
ATOM 904 O O . ARG A 1 116 ? -1.558 -2.116 22.499 1.00 88.69 116 ARG A O 1
ATOM 911 N N . LYS A 1 117 ? -3.094 -1.129 23.819 1.00 89.94 117 LYS A N 1
ATOM 912 C CA . LYS A 1 117 ? -3.658 -0.280 22.756 1.00 89.94 117 LYS A CA 1
ATOM 913 C C . LYS A 1 117 ? -2.622 0.725 22.252 1.00 89.94 117 LYS A C 1
ATOM 915 O O . LYS A 1 117 ? -2.429 0.822 21.043 1.00 89.94 117 LYS A O 1
ATOM 920 N N . CYS A 1 118 ? -1.911 1.395 23.157 1.00 92.06 118 CYS A N 1
ATOM 921 C CA . CYS A 1 118 ? -0.833 2.318 22.814 1.00 92.06 118 CYS A CA 1
ATOM 922 C C . CYS A 1 118 ? 0.293 1.613 22.049 1.00 92.06 118 CYS A C 1
ATOM 924 O O . CYS A 1 118 ? 0.778 2.134 21.049 1.00 92.06 118 CYS A O 1
ATOM 926 N N . ARG A 1 119 ? 0.680 0.396 22.445 1.00 93.25 119 ARG A N 1
ATOM 927 C CA . ARG A 1 119 ? 1.670 -0.403 21.708 1.00 93.25 119 ARG A CA 1
ATOM 928 C C . ARG A 1 119 ? 1.213 -0.694 20.280 1.00 93.25 119 ARG A C 1
ATOM 930 O O . ARG A 1 119 ? 1.996 -0.539 19.354 1.00 93.25 119 ARG A O 1
ATOM 937 N N . HIS A 1 120 ? -0.048 -1.080 20.090 1.00 92.88 120 HIS A N 1
ATOM 938 C CA . HIS A 1 120 ? -0.586 -1.335 18.754 1.00 92.88 120 HIS A CA 1
ATOM 939 C C . HIS A 1 120 ? -0.575 -0.082 17.869 1.00 92.88 120 HIS A C 1
ATOM 941 O O . HIS A 1 120 ? -0.210 -0.167 16.701 1.00 92.88 120 HIS A O 1
ATOM 947 N N . VAL A 1 121 ? -0.952 1.075 18.420 1.00 94.44 121 VAL A N 1
ATOM 948 C CA . VAL A 1 121 ? -0.927 2.344 17.680 1.00 94.44 121 VAL A CA 1
ATOM 949 C C . VAL A 1 121 ? 0.504 2.776 17.346 1.00 94.44 121 VAL A C 1
ATOM 951 O O . VAL A 1 121 ? 0.731 3.211 16.224 1.00 94.44 121 VAL A O 1
ATOM 954 N N . ASN A 1 122 ? 1.473 2.584 18.251 1.00 95.00 122 ASN A N 1
ATOM 955 C CA . ASN A 1 122 ? 2.890 2.837 17.954 1.00 95.00 122 ASN A CA 1
ATOM 956 C C . ASN A 1 122 ? 3.367 2.039 16.738 1.00 95.00 122 ASN A C 1
ATOM 958 O O . ASN A 1 122 ? 3.919 2.629 15.822 1.00 95.00 122 ASN A O 1
ATOM 962 N N . VAL A 1 123 ? 3.071 0.735 16.681 1.00 95.75 123 VAL A N 1
ATOM 963 C CA . VAL A 1 123 ? 3.443 -0.100 15.523 1.00 95.75 123 VAL A CA 1
ATOM 964 C C . VAL A 1 123 ? 2.865 0.469 14.223 1.00 95.75 123 VAL A C 1
ATOM 966 O O . VAL A 1 123 ? 3.578 0.582 13.235 1.00 95.75 123 VAL A O 1
ATOM 969 N N . LEU A 1 124 ? 1.599 0.904 14.227 1.00 95.56 124 LEU A N 1
ATOM 970 C CA . LEU A 1 124 ? 0.990 1.528 13.045 1.00 95.56 124 LEU A CA 1
ATOM 971 C C . LEU A 1 124 ? 1.673 2.848 12.657 1.00 95.56 124 LEU A C 1
ATOM 973 O O . LEU A 1 124 ? 1.796 3.146 11.471 1.00 95.56 124 LEU A O 1
ATOM 977 N N . LEU A 1 125 ? 2.084 3.655 13.636 1.00 96.50 125 LEU A N 1
ATOM 978 C CA . LEU A 1 125 ? 2.799 4.908 13.392 1.00 96.50 125 LEU A CA 1
ATOM 979 C C . LEU A 1 125 ? 4.211 4.671 12.854 1.00 96.50 125 LEU A C 1
ATOM 981 O O . LEU A 1 125 ? 4.640 5.425 11.978 1.00 96.50 125 LEU A O 1
ATOM 985 N N . ASP A 1 126 ? 4.900 3.638 13.333 1.00 96.12 126 ASP A N 1
ATOM 986 C CA . ASP A 1 126 ? 6.221 3.235 12.850 1.00 96.12 126 ASP A CA 1
ATOM 987 C C . ASP A 1 126 ? 6.134 2.711 11.408 1.00 96.12 126 ASP A C 1
ATOM 989 O O . ASP A 1 126 ? 6.886 3.162 10.542 1.00 96.12 126 ASP A O 1
ATOM 993 N N . ASP A 1 127 ? 5.148 1.856 11.112 1.00 94.75 127 ASP A N 1
ATOM 994 C CA . ASP A 1 127 ? 4.875 1.358 9.757 1.00 94.75 127 ASP A CA 1
ATOM 995 C C . ASP A 1 127 ? 4.574 2.511 8.782 1.00 94.75 127 ASP A C 1
ATOM 997 O O . ASP A 1 127 ? 5.080 2.543 7.656 1.00 94.75 127 ASP A O 1
ATOM 1001 N N . LEU A 1 128 ? 3.777 3.496 9.216 1.00 95.62 128 LEU A N 1
ATOM 1002 C CA . LEU A 1 128 ? 3.497 4.704 8.437 1.00 95.62 128 LEU A CA 1
ATOM 1003 C C . 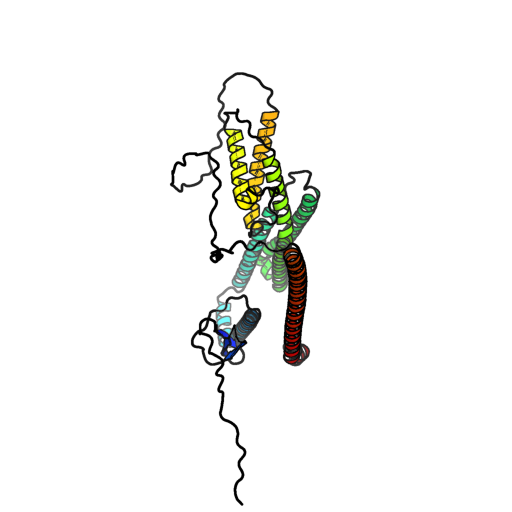LEU A 1 128 ? 4.748 5.555 8.224 1.00 95.62 128 LEU A C 1
ATOM 1005 O O . LEU A 1 128 ? 4.968 6.039 7.117 1.00 95.62 128 LEU A O 1
ATOM 1009 N N . SER A 1 129 ? 5.575 5.728 9.257 1.00 96.19 129 SER A N 1
ATOM 1010 C CA . SER A 1 129 ? 6.829 6.478 9.155 1.00 96.19 129 SER A CA 1
ATOM 1011 C C . SER A 1 129 ? 7.756 5.850 8.113 1.00 96.19 129 SER A C 1
ATOM 1013 O O . SER A 1 129 ? 8.268 6.548 7.233 1.00 96.19 129 SER A O 1
ATOM 1015 N N . LEU A 1 130 ? 7.886 4.520 8.140 1.00 93.06 130 LEU A N 1
ATOM 1016 C CA . LEU A 1 130 ? 8.646 3.765 7.150 1.00 93.06 130 LEU A CA 1
ATOM 1017 C C . LEU A 1 130 ? 8.056 3.938 5.743 1.00 93.06 130 LEU A C 1
ATOM 1019 O O . LEU A 1 130 ? 8.783 4.268 4.805 1.00 93.06 130 LEU A O 1
ATOM 1023 N N . ALA A 1 131 ? 6.738 3.792 5.587 1.00 91.62 131 ALA A N 1
ATOM 1024 C CA . ALA A 1 131 ? 6.067 3.965 4.301 1.00 91.62 131 ALA A CA 1
ATOM 1025 C C . ALA A 1 131 ? 6.261 5.378 3.719 1.00 91.62 131 ALA A C 1
ATOM 1027 O O . ALA A 1 131 ? 6.510 5.520 2.520 1.00 91.62 131 ALA A O 1
ATOM 1028 N N . ILE A 1 132 ? 6.188 6.418 4.550 1.00 93.69 132 ILE A N 1
ATOM 1029 C CA . ILE A 1 132 ? 6.437 7.803 4.135 1.00 93.69 132 ILE A CA 1
ATOM 1030 C C . ILE A 1 132 ? 7.904 7.975 3.737 1.00 93.69 132 ILE A C 1
ATOM 1032 O O . ILE A 1 132 ? 8.189 8.572 2.702 1.00 93.69 132 ILE A O 1
ATOM 1036 N N . SER A 1 133 ? 8.848 7.417 4.500 1.00 91.31 133 SER A N 1
ATOM 1037 C CA . SER A 1 133 ? 10.279 7.522 4.185 1.00 91.31 133 SER A CA 1
ATOM 1038 C C . SER A 1 133 ? 10.634 6.913 2.821 1.00 91.31 133 SER A C 1
ATOM 1040 O O . SER A 1 133 ? 11.375 7.522 2.055 1.00 91.31 133 SER A O 1
ATOM 1042 N N . HIS A 1 134 ? 10.021 5.780 2.462 1.00 87.94 134 HIS A N 1
ATOM 1043 C CA . HIS A 1 134 ? 10.202 5.134 1.157 1.00 87.94 134 HIS A CA 1
ATOM 1044 C C . HIS A 1 134 ? 9.636 5.934 -0.023 1.00 87.94 134 HIS A C 1
ATOM 1046 O O . HIS A 1 134 ? 9.905 5.586 -1.160 1.00 87.94 134 HIS A O 1
ATOM 1052 N N . ARG A 1 135 ? 8.819 6.964 0.212 1.00 89.12 135 ARG A N 1
ATOM 1053 C CA . ARG A 1 135 ? 8.226 7.808 -0.843 1.00 89.12 135 ARG A CA 1
ATOM 1054 C C . ARG A 1 135 ? 8.896 9.177 -0.929 1.00 89.12 135 ARG A C 1
ATOM 1056 O O . ARG A 1 135 ? 8.346 10.100 -1.521 1.00 89.12 135 ARG A O 1
ATOM 1063 N N . HIS A 1 136 ? 10.067 9.325 -0.315 1.00 85.62 136 HIS A N 1
ATOM 1064 C CA . HIS A 1 136 ? 10.827 10.559 -0.402 1.00 85.62 136 HIS A CA 1
ATOM 1065 C C . HIS A 1 136 ? 11.326 10.782 -1.835 1.00 85.62 136 HIS A C 1
ATOM 1067 O O . HIS A 1 136 ? 12.043 9.953 -2.395 1.00 85.62 136 HIS A O 1
ATOM 1073 N N . VAL A 1 137 ? 10.950 11.918 -2.423 1.00 82.38 137 VAL A N 1
ATOM 1074 C CA . VAL A 1 137 ? 11.322 12.269 -3.794 1.00 82.38 137 VAL A CA 1
ATOM 1075 C C . VAL A 1 137 ? 12.504 13.233 -3.776 1.00 82.38 137 VAL A C 1
ATOM 1077 O O . VAL A 1 137 ? 12.394 14.354 -3.289 1.00 82.38 137 VAL A O 1
ATOM 1080 N N . ILE A 1 138 ? 13.631 12.799 -4.341 1.00 74.38 138 ILE A N 1
ATOM 1081 C CA . ILE A 1 138 ? 14.805 13.645 -4.598 1.00 74.38 138 ILE A CA 1
ATOM 1082 C C . ILE A 1 138 ? 14.695 14.189 -6.025 1.00 74.38 138 ILE A C 1
ATOM 1084 O O . ILE A 1 138 ? 14.425 13.412 -6.942 1.00 74.38 138 ILE A O 1
ATOM 1088 N N . ALA A 1 139 ? 14.887 15.493 -6.228 1.00 69.38 139 ALA A N 1
ATOM 1089 C CA . ALA A 1 139 ? 14.967 16.087 -7.564 1.00 69.38 139 ALA A CA 1
ATOM 1090 C C . ALA A 1 139 ? 16.289 15.678 -8.236 1.00 69.38 139 ALA A C 1
ATOM 1092 O O . ALA A 1 139 ? 17.347 15.831 -7.631 1.00 69.38 139 ALA A O 1
ATOM 1093 N N . SER A 1 140 ? 16.226 15.132 -9.454 1.00 62.09 140 SER A N 1
ATOM 1094 C CA . SER A 1 140 ? 17.405 14.598 -10.160 1.00 62.09 140 SER A CA 1
ATOM 1095 C C . SER A 1 140 ? 17.578 15.191 -11.556 1.00 62.09 140 SER A C 1
ATOM 1097 O O . SER A 1 140 ? 18.708 15.398 -11.983 1.00 62.09 140 SER A O 1
ATOM 1099 N N . HIS A 1 141 ? 16.489 15.483 -12.274 1.00 61.91 141 HIS A N 1
ATOM 1100 C CA . HIS A 1 141 ? 16.555 16.000 -13.638 1.00 61.91 141 HIS A CA 1
ATOM 1101 C C . HIS A 1 141 ? 15.578 17.165 -13.841 1.00 61.91 141 HIS A C 1
ATOM 1103 O O . HIS A 1 141 ? 14.630 17.358 -13.087 1.00 61.91 141 HIS A O 1
ATOM 1109 N N . ASN A 1 142 ? 15.818 17.983 -14.867 1.00 62.16 142 ASN A N 1
ATOM 1110 C CA . ASN A 1 142 ? 14.918 19.096 -15.188 1.00 62.16 142 ASN A CA 1
ATOM 1111 C C . ASN A 1 142 ? 13.597 18.605 -15.808 1.00 62.16 142 ASN A C 1
ATOM 1113 O O . ASN A 1 142 ? 12.570 19.267 -15.672 1.00 62.16 142 ASN A O 1
ATOM 1117 N N . ASP A 1 143 ? 13.611 17.429 -16.441 1.00 69.44 143 ASP A N 1
ATOM 1118 C CA . ASP A 1 143 ? 12.476 16.897 -17.203 1.00 69.44 143 ASP A CA 1
ATOM 1119 C C . ASP A 1 143 ? 11.384 16.252 -16.325 1.00 69.44 143 ASP A C 1
ATOM 1121 O O . ASP A 1 143 ? 10.271 16.042 -16.804 1.00 69.44 143 ASP A O 1
ATOM 1125 N N . ASP A 1 144 ? 11.658 15.947 -15.046 1.00 80.19 144 ASP A N 1
ATOM 1126 C CA . ASP A 1 144 ? 10.662 15.443 -14.083 1.00 80.19 144 ASP A CA 1
ATOM 1127 C C . ASP A 1 144 ? 10.175 16.499 -13.078 1.00 80.19 144 ASP A C 1
ATOM 1129 O O . ASP A 1 144 ? 9.416 16.166 -12.167 1.00 80.19 144 ASP A O 1
ATOM 1133 N N . ALA A 1 145 ? 10.546 17.773 -13.252 1.00 81.75 145 ALA A N 1
ATOM 1134 C CA . ALA A 1 145 ? 10.317 18.830 -12.265 1.00 81.75 145 ALA A CA 1
ATOM 1135 C C . ALA A 1 145 ? 8.844 18.989 -11.836 1.00 81.75 145 ALA A C 1
ATOM 1137 O O . ALA A 1 145 ? 8.568 19.136 -10.646 1.00 81.75 145 ALA A O 1
ATOM 1138 N N . GLU A 1 146 ? 7.891 18.917 -12.770 1.00 84.44 146 GLU A N 1
ATOM 1139 C CA . GLU A 1 146 ? 6.458 19.063 -12.464 1.00 84.44 146 GLU A CA 1
ATOM 1140 C C . GLU A 1 146 ? 5.905 17.859 -11.678 1.00 84.44 146 GLU A C 1
ATOM 1142 O O . GLU A 1 146 ? 5.259 18.027 -10.638 1.00 84.44 146 GLU A O 1
ATOM 1147 N N . MET A 1 147 ? 6.217 16.632 -12.116 1.00 85.56 147 MET A N 1
ATOM 1148 C CA . MET A 1 147 ? 5.821 15.407 -11.406 1.00 85.56 147 MET A CA 1
ATOM 1149 C C . MET A 1 147 ? 6.454 15.352 -10.013 1.00 85.56 147 MET A C 1
ATOM 1151 O O . MET A 1 147 ? 5.768 15.055 -9.035 1.00 85.56 147 MET A O 1
ATOM 1155 N N . VAL A 1 148 ? 7.736 15.705 -9.903 1.00 88.38 148 VAL A N 1
ATOM 1156 C CA . VAL A 1 148 ? 8.464 15.770 -8.632 1.00 88.38 148 VAL A CA 1
ATOM 1157 C C . VAL A 1 148 ? 7.854 16.807 -7.698 1.00 88.38 148 VAL A C 1
ATOM 1159 O O . VAL A 1 148 ? 7.648 16.492 -6.532 1.00 88.38 148 VAL A O 1
ATOM 1162 N N . ALA A 1 149 ? 7.517 18.006 -8.182 1.00 88.56 149 ALA A N 1
ATOM 1163 C CA . ALA A 1 149 ? 6.906 19.044 -7.355 1.00 88.56 149 ALA A CA 1
ATOM 1164 C C . ALA A 1 149 ? 5.554 18.592 -6.780 1.00 88.56 149 ALA A C 1
ATOM 1166 O O . ALA A 1 149 ? 5.314 18.740 -5.580 1.00 88.56 149 ALA A O 1
ATOM 1167 N N . SER A 1 150 ? 4.698 17.984 -7.609 1.00 90.75 150 SER A N 1
ATOM 1168 C CA . SER A 1 150 ? 3.394 17.475 -7.162 1.00 90.75 150 SER A CA 1
ATOM 1169 C C . SER A 1 150 ? 3.523 16.345 -6.129 1.00 90.75 150 SER A C 1
ATOM 1171 O O . SER A 1 150 ? 2.867 16.376 -5.087 1.00 90.75 150 SER A O 1
ATOM 1173 N N . LEU A 1 151 ? 4.420 15.380 -6.361 1.00 92.38 151 LEU A N 1
ATOM 1174 C CA . LEU A 1 151 ? 4.648 14.257 -5.449 1.00 92.38 151 LEU A CA 1
ATOM 1175 C C . LEU A 1 151 ? 5.398 14.672 -4.177 1.00 92.38 151 LEU A C 1
ATOM 1177 O O . LEU A 1 151 ? 5.163 14.092 -3.120 1.00 92.38 151 LEU A O 1
ATOM 1181 N N . ALA A 1 152 ? 6.258 15.690 -4.243 1.00 91.75 152 ALA A N 1
ATOM 1182 C CA . ALA A 1 152 ? 6.909 16.268 -3.072 1.00 91.75 152 ALA A CA 1
ATOM 1183 C C . ALA A 1 152 ? 5.904 17.009 -2.176 1.00 91.75 152 ALA A C 1
ATOM 1185 O O . ALA A 1 152 ? 5.970 16.873 -0.955 1.00 91.75 152 ALA A O 1
ATOM 1186 N N . ALA A 1 153 ? 4.942 17.733 -2.761 1.00 92.44 153 ALA A N 1
ATOM 1187 C CA . ALA A 1 153 ? 3.848 18.346 -2.008 1.00 92.44 153 ALA A CA 1
ATOM 1188 C C . ALA A 1 153 ? 2.967 17.283 -1.327 1.00 92.44 153 ALA A C 1
ATOM 1190 O O . ALA A 1 153 ? 2.675 17.394 -0.138 1.00 92.44 153 ALA A O 1
ATOM 1191 N N . LEU A 1 154 ? 2.629 16.207 -2.046 1.00 94.19 154 LEU A N 1
ATOM 1192 C CA . LEU A 1 154 ? 1.898 15.062 -1.493 1.00 94.19 154 LEU A CA 1
ATOM 1193 C C . LEU A 1 154 ? 2.678 14.377 -0.352 1.00 94.19 154 LEU A C 1
ATOM 1195 O O . LEU A 1 154 ? 2.116 14.026 0.683 1.00 94.19 154 LEU A O 1
ATOM 1199 N N . HIS A 1 155 ? 3.993 14.204 -0.517 1.00 94.38 155 HIS A N 1
ATOM 1200 C CA . HIS A 1 155 ? 4.868 13.647 0.520 1.00 94.38 155 HIS A CA 1
ATOM 1201 C C . HIS A 1 155 ? 4.897 14.522 1.778 1.00 94.38 155 HIS A C 1
ATOM 1203 O O . HIS A 1 155 ? 4.833 13.995 2.892 1.00 94.38 155 HIS A O 1
ATOM 1209 N N . ALA A 1 156 ? 4.937 15.846 1.608 1.00 94.25 156 ALA A N 1
ATOM 1210 C CA . ALA A 1 156 ? 4.838 16.795 2.710 1.00 94.25 156 ALA A CA 1
ATOM 1211 C C . ALA A 1 156 ? 3.487 16.675 3.435 1.00 94.25 156 ALA A C 1
ATOM 1213 O O . ALA A 1 156 ? 3.473 16.567 4.658 1.00 94.25 156 ALA A O 1
ATOM 1214 N N . GLU A 1 157 ? 2.374 16.558 2.706 1.00 95.62 157 GLU A N 1
ATOM 1215 C CA . GLU A 1 157 ? 1.046 16.336 3.296 1.00 95.62 157 GLU A CA 1
ATOM 1216 C C . GLU A 1 157 ? 0.982 15.026 4.106 1.00 95.62 157 GLU A C 1
ATOM 1218 O O . GLU A 1 157 ? 0.447 14.991 5.219 1.00 95.62 157 GLU A O 1
ATOM 1223 N N . PHE A 1 158 ? 1.581 13.937 3.609 1.00 96.31 158 PHE A N 1
ATOM 1224 C CA . PHE A 1 158 ? 1.678 12.688 4.375 1.00 96.31 158 PHE A CA 1
ATOM 1225 C C . PHE A 1 158 ? 2.477 12.861 5.665 1.00 96.31 158 PHE A C 1
ATOM 1227 O O . PHE A 1 158 ? 2.121 12.299 6.703 1.00 96.31 158 PHE A O 1
ATOM 1234 N N . LYS A 1 159 ? 3.556 13.643 5.617 1.00 96.44 159 LYS A N 1
ATOM 1235 C CA . LYS A 1 159 ? 4.376 13.932 6.790 1.00 96.44 159 LYS A CA 1
ATOM 1236 C C . LYS A 1 159 ? 3.612 14.788 7.799 1.00 96.44 159 LYS A C 1
ATOM 1238 O O . LYS A 1 159 ? 3.635 14.456 8.980 1.00 96.44 159 LYS A O 1
ATOM 1243 N N . ASP A 1 160 ? 2.905 15.818 7.350 1.00 96.81 160 ASP A N 1
ATOM 1244 C CA . ASP A 1 160 ? 2.124 16.722 8.203 1.00 96.81 160 ASP A CA 1
ATOM 1245 C C . ASP A 1 160 ? 0.936 16.008 8.860 1.00 96.81 160 ASP A C 1
ATOM 1247 O O . ASP A 1 160 ? 0.672 16.154 10.055 1.00 96.81 160 ASP A O 1
ATOM 1251 N N . THR A 1 161 ? 0.245 15.151 8.110 1.00 96.69 161 THR A N 1
ATOM 1252 C CA . THR A 1 161 ? -0.824 14.314 8.670 1.00 96.69 161 THR A CA 1
ATOM 1253 C C . THR A 1 161 ? -0.277 13.295 9.671 1.00 96.69 161 THR A C 1
ATOM 1255 O O . THR A 1 161 ? -0.860 13.116 10.741 1.00 96.69 161 THR A O 1
ATOM 1258 N N . TRP A 1 162 ? 0.866 12.661 9.391 1.00 97.75 162 TRP A N 1
ATOM 1259 C CA . TRP A 1 162 ? 1.514 11.751 10.339 1.00 97.75 162 TRP A CA 1
ATOM 1260 C C . TRP A 1 162 ? 1.979 12.464 11.613 1.00 97.75 162 TRP A C 1
ATOM 1262 O O . TRP A 1 162 ? 1.745 11.945 12.706 1.00 97.75 162 TRP A O 1
ATOM 1272 N N . THR A 1 163 ? 2.594 13.649 11.512 1.00 97.12 163 THR A N 1
ATOM 1273 C CA . THR A 1 163 ? 3.038 14.416 12.689 1.00 97.12 163 THR A CA 1
ATOM 1274 C C . THR A 1 163 ? 1.854 14.849 13.547 1.00 97.12 163 THR A C 1
ATOM 1276 O O . THR A 1 163 ? 1.929 14.737 14.770 1.00 97.12 163 THR A O 1
ATOM 1279 N N . TYR A 1 164 ? 0.737 15.248 12.933 1.00 97.25 164 TYR A N 1
ATOM 1280 C CA . TYR A 1 164 ? -0.504 15.558 13.644 1.00 97.25 164 TYR A CA 1
ATOM 1281 C C . TYR A 1 164 ? -1.065 14.344 14.406 1.00 97.25 164 TYR A C 1
ATOM 1283 O O . TYR A 1 164 ? -1.368 14.435 15.602 1.00 97.25 164 TYR A O 1
ATOM 1291 N N . ILE A 1 165 ? -1.164 13.184 13.743 1.00 96.88 165 ILE A N 1
ATOM 1292 C CA . ILE A 1 165 ? -1.650 11.946 14.375 1.00 96.88 165 ILE A CA 1
ATOM 1293 C C . ILE A 1 165 ? -0.714 11.535 15.516 1.00 96.88 165 ILE A C 1
ATOM 1295 O O . ILE A 1 165 ? -1.183 11.199 16.605 1.00 96.88 165 ILE A O 1
ATOM 1299 N N . LYS A 1 166 ? 0.603 11.593 15.288 1.00 97.25 166 LYS A N 1
ATOM 1300 C CA . LYS A 1 166 ? 1.617 11.255 16.288 1.00 97.25 166 LYS A CA 1
ATOM 1301 C C . LYS A 1 166 ? 1.556 12.185 17.496 1.00 97.25 166 LYS A C 1
ATOM 1303 O O . LYS A 1 166 ? 1.528 11.694 18.613 1.00 97.25 166 LYS A O 1
ATOM 1308 N N . SER A 1 167 ? 1.443 13.496 17.292 1.00 97.00 167 SER A N 1
ATOM 1309 C CA . SER A 1 167 ? 1.306 14.464 18.387 1.00 97.00 167 SER A CA 1
ATOM 1310 C C . SER A 1 167 ? 0.054 14.200 19.234 1.00 97.00 167 SER A C 1
ATOM 1312 O O . SER A 1 167 ? 0.131 14.169 20.462 1.00 97.00 167 SER A O 1
ATOM 1314 N N . THR A 1 168 ? -1.083 13.920 18.587 1.00 94.81 168 THR A N 1
ATOM 1315 C CA . THR A 1 168 ? -2.339 13.562 19.275 1.00 94.81 168 THR A CA 1
ATOM 1316 C C . THR A 1 168 ? -2.191 12.262 20.074 1.00 94.81 168 THR A C 1
ATOM 1318 O O . THR A 1 168 ? -2.677 12.136 21.203 1.00 94.81 168 THR A O 1
ATOM 1321 N N . PHE A 1 169 ? -1.495 11.282 19.498 1.00 95.94 169 PHE A N 1
ATOM 1322 C CA . PHE A 1 169 ? -1.209 10.016 20.153 1.00 95.94 169 PHE A CA 1
ATOM 1323 C C . PHE A 1 169 ? -0.258 10.172 21.343 1.00 95.94 169 PHE A C 1
ATOM 1325 O O . PHE A 1 169 ? -0.550 9.626 22.401 1.00 95.94 169 PHE A O 1
ATOM 1332 N N . ASP A 1 170 ? 0.829 10.927 21.199 1.00 94.19 170 ASP A N 1
ATOM 1333 C CA . ASP A 1 170 ? 1.828 11.144 22.248 1.00 94.19 170 ASP A CA 1
ATOM 1334 C C . ASP A 1 170 ? 1.201 11.838 23.466 1.00 94.19 170 ASP A C 1
ATOM 1336 O O . ASP A 1 170 ? 1.418 11.401 24.597 1.00 94.19 170 ASP A O 1
ATOM 1340 N N . ALA A 1 171 ? 0.319 12.822 23.246 1.00 91.44 171 ALA A N 1
ATOM 1341 C CA . ALA A 1 171 ? -0.468 13.440 24.316 1.00 91.44 171 ALA A CA 1
ATOM 1342 C C . ALA A 1 171 ? -1.360 12.418 25.046 1.00 91.44 171 ALA A C 1
ATOM 1344 O O . ALA A 1 171 ? -1.434 12.403 26.272 1.00 91.44 171 ALA A O 1
ATOM 1345 N N . THR A 1 172 ? -2.005 11.514 24.302 1.00 89.38 172 THR A N 1
ATOM 1346 C CA . THR A 1 172 ? -2.856 10.460 24.883 1.00 89.38 172 THR A CA 1
ATOM 1347 C C . THR A 1 172 ? -2.029 9.408 25.624 1.00 89.38 172 THR A C 1
ATOM 1349 O O . THR A 1 172 ? -2.421 8.927 26.685 1.00 89.38 172 THR A O 1
ATOM 1352 N N . LYS A 1 173 ? -0.866 9.046 25.079 1.00 90.75 173 LYS A N 1
ATOM 1353 C CA . LYS A 1 173 ? 0.064 8.078 25.656 1.00 90.75 173 LYS A CA 1
ATOM 1354 C C . LYS A 1 173 ? 0.627 8.580 26.982 1.00 90.75 173 LYS A C 1
ATOM 1356 O O . LYS A 1 173 ? 0.666 7.800 27.926 1.00 90.75 173 LYS A O 1
ATOM 1361 N N . GLN A 1 174 ? 0.968 9.864 27.078 1.00 89.00 174 GLN A N 1
ATOM 1362 C CA . GLN A 1 174 ? 1.438 10.474 28.322 1.00 89.00 174 GLN A CA 1
ATOM 1363 C C . GLN A 1 174 ? 0.404 10.350 29.454 1.00 89.00 174 GLN A C 1
ATOM 1365 O O . GLN A 1 174 ? 0.770 10.060 30.587 1.00 89.00 174 GLN A O 1
ATOM 1370 N N . VAL A 1 175 ? -0.890 10.490 29.142 1.00 86.19 175 VAL A N 1
ATOM 1371 C CA . VAL A 1 175 ? -1.981 10.293 30.115 1.00 86.19 175 VAL A CA 1
ATOM 1372 C C . VAL A 1 175 ? -2.123 8.825 30.529 1.00 86.19 175 VAL A C 1
ATOM 1374 O O . VAL A 1 175 ? -2.450 8.540 31.675 1.00 86.19 175 VAL A O 1
ATOM 1377 N N . VAL A 1 176 ? -1.883 7.883 29.612 1.00 85.12 176 VAL A N 1
ATOM 1378 C CA . VAL A 1 176 ? -1.904 6.443 29.924 1.00 85.12 176 VAL A CA 1
ATOM 1379 C C . VAL A 1 176 ? -0.716 6.035 30.796 1.00 85.12 176 VAL A C 1
ATOM 1381 O O . VAL A 1 176 ? -0.866 5.142 31.621 1.00 85.12 176 VAL A O 1
ATOM 1384 N N . GLU A 1 177 ? 0.449 6.654 30.603 1.00 84.00 177 GLU A N 1
ATOM 1385 C CA . GLU A 1 177 ? 1.673 6.360 31.360 1.00 84.00 177 GLU A CA 1
ATOM 1386 C C . GLU A 1 177 ? 1.665 6.940 32.783 1.00 84.00 177 GLU A C 1
ATOM 1388 O O . GLU A 1 177 ? 2.448 6.479 33.612 1.00 84.00 177 GLU A O 1
ATOM 1393 N N . ASP A 1 178 ? 0.782 7.902 33.079 1.00 82.31 178 ASP A N 1
ATOM 1394 C CA . ASP A 1 178 ? 0.532 8.421 34.426 1.00 82.31 178 ASP A CA 1
ATOM 1395 C C . ASP A 1 178 ? -0.687 7.719 35.071 1.00 82.31 178 ASP A C 1
ATOM 1397 O O . ASP A 1 178 ? -1.842 8.051 34.768 1.00 82.31 178 ASP A O 1
ATOM 1401 N N . PRO A 1 179 ? -0.473 6.771 36.007 1.00 67.81 179 PRO A N 1
ATOM 1402 C CA . PRO A 1 179 ? -1.556 6.019 36.637 1.00 67.81 179 PRO A CA 1
ATOM 1403 C C . PRO A 1 179 ? -2.520 6.900 37.443 1.00 67.81 179 PRO A C 1
ATOM 1405 O O . PRO A 1 179 ? -3.681 6.525 37.617 1.00 67.81 179 PRO A O 1
ATOM 1408 N N . ALA A 1 180 ? -2.063 8.055 37.944 1.00 65.81 180 ALA A N 1
ATOM 1409 C CA . ALA A 1 180 ? -2.895 8.983 38.706 1.00 65.81 180 ALA A CA 1
ATOM 1410 C C . ALA A 1 180 ? -3.830 9.782 37.784 1.00 65.81 180 ALA A C 1
ATOM 1412 O O . ALA A 1 180 ? -5.004 9.968 38.108 1.00 65.81 180 ALA A O 1
ATOM 1413 N N . ALA A 1 181 ? -3.352 10.188 36.604 1.00 62.47 181 ALA A N 1
ATOM 1414 C CA . ALA A 1 181 ? -4.166 10.873 35.597 1.00 62.47 181 ALA A CA 1
ATOM 1415 C C . ALA A 1 181 ? -5.253 9.961 34.995 1.00 62.47 181 ALA A C 1
ATOM 1417 O O . ALA A 1 181 ? -6.368 10.410 34.714 1.00 62.47 181 ALA A O 1
ATOM 1418 N N . LEU A 1 182 ? -4.959 8.665 34.857 1.00 65.81 182 LEU A N 1
ATOM 1419 C CA . LEU A 1 182 ? -5.869 7.654 34.304 1.00 65.81 182 LEU A CA 1
ATOM 1420 C C . LEU A 1 182 ? -7.116 7.426 35.182 1.00 65.81 182 LEU A C 1
ATOM 1422 O O . LEU A 1 182 ? -8.185 7.112 34.664 1.00 65.81 182 LEU A O 1
ATOM 1426 N N . LEU A 1 183 ? -7.003 7.624 36.501 1.00 60.59 183 LEU A N 1
ATOM 1427 C CA . LEU A 1 183 ? -8.115 7.494 37.454 1.00 60.59 183 LEU A CA 1
ATOM 1428 C C . LEU A 1 183 ? -9.082 8.691 37.435 1.00 60.59 183 LEU A C 1
ATOM 1430 O O . LEU A 1 183 ? -10.234 8.543 37.839 1.00 60.59 183 LEU A O 1
ATOM 1434 N N . HIS A 1 184 ? -8.626 9.861 36.974 1.00 57.09 184 HIS A N 1
ATOM 1435 C CA . HIS A 1 184 ? -9.407 11.102 36.970 1.00 57.09 184 HIS A CA 1
ATOM 1436 C C . HIS A 1 184 ? -10.019 11.455 35.605 1.00 57.09 184 HIS A C 1
ATOM 1438 O O . HIS A 1 184 ? -10.971 12.236 35.557 1.00 57.09 184 HIS A O 1
ATOM 1444 N N . LEU A 1 185 ? -9.523 10.884 34.500 1.00 60.53 185 LEU A N 1
ATOM 1445 C CA . LEU A 1 185 ? -10.132 11.055 33.178 1.00 60.53 185 LEU A CA 1
ATOM 1446 C C . LEU A 1 185 ? -11.312 10.102 32.952 1.00 60.53 185 LEU A C 1
ATOM 1448 O O . LEU A 1 185 ? -11.294 8.939 33.356 1.00 60.53 185 LEU A O 1
ATOM 1452 N N . HIS A 1 186 ? -12.314 10.570 32.200 1.00 65.00 186 HIS A N 1
ATOM 1453 C CA . HIS A 1 186 ? -13.354 9.694 31.671 1.00 65.00 186 HIS A CA 1
ATOM 1454 C C . HIS A 1 186 ? -12.693 8.678 30.733 1.00 65.00 186 HIS A C 1
ATOM 1456 O O . HIS A 1 186 ? -12.224 9.012 29.646 1.00 65.00 186 HIS A O 1
ATOM 1462 N N . SER A 1 187 ? -12.645 7.414 31.159 1.00 71.94 187 SER A N 1
ATOM 1463 C CA . SER A 1 187 ? -12.090 6.308 30.363 1.00 71.94 187 SER A CA 1
ATOM 1464 C C . SER A 1 187 ? -12.711 6.198 28.958 1.0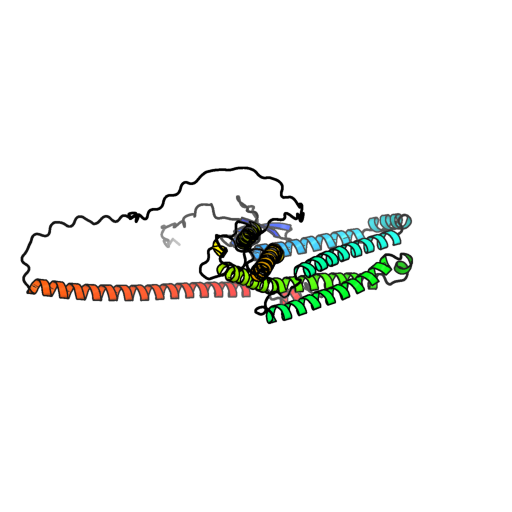0 71.94 187 SER A C 1
ATOM 1466 O O . SER A 1 187 ? -12.082 5.669 28.039 1.00 71.94 187 SER A O 1
ATOM 1468 N N . GLU A 1 188 ? -13.920 6.736 28.773 1.00 76.44 188 GLU A N 1
ATOM 1469 C CA . GLU A 1 188 ? -14.596 6.854 27.483 1.00 76.44 188 GLU A CA 1
ATOM 1470 C C . GLU A 1 188 ? -13.873 7.817 26.534 1.00 76.44 188 GLU A C 1
ATOM 1472 O O . GLU A 1 188 ? -13.572 7.419 25.408 1.00 76.44 188 GLU A O 1
ATOM 1477 N N . ASP A 1 189 ? -13.494 9.012 26.990 1.00 82.56 189 ASP A N 1
ATOM 1478 C CA . ASP A 1 189 ? -12.813 10.020 26.168 1.00 82.56 189 ASP A CA 1
ATOM 1479 C C . ASP A 1 189 ? -11.473 9.488 25.661 1.00 82.56 189 ASP A C 1
ATOM 1481 O O . ASP A 1 189 ? -11.206 9.486 24.459 1.00 82.56 189 ASP A O 1
ATOM 1485 N N . LEU A 1 190 ? -10.666 8.907 26.551 1.00 84.44 190 LEU A N 1
ATOM 1486 C CA . LEU A 1 190 ? -9.369 8.338 26.185 1.00 84.44 190 LEU A CA 1
ATOM 1487 C C . LEU A 1 190 ? -9.513 7.191 25.174 1.00 84.44 190 LEU A C 1
ATOM 1489 O O . LEU A 1 190 ? -8.744 7.076 24.214 1.00 84.44 190 LEU A O 1
ATOM 1493 N N . ASN A 1 191 ? -10.532 6.349 25.348 1.00 87.19 191 ASN A N 1
ATOM 1494 C CA . ASN A 1 191 ? -10.819 5.279 24.406 1.00 87.19 191 ASN A CA 1
ATOM 1495 C C . ASN A 1 191 ? -11.307 5.816 23.049 1.00 87.19 191 ASN A C 1
ATOM 1497 O O . ASN A 1 191 ? -10.896 5.286 22.016 1.00 87.19 191 ASN A O 1
ATOM 1501 N N . THR A 1 192 ? -12.139 6.862 23.026 1.00 89.19 192 THR A N 1
ATOM 1502 C CA . THR A 1 192 ? -12.583 7.491 21.772 1.00 89.19 192 THR A CA 1
ATOM 1503 C C . THR A 1 192 ? -11.409 8.101 21.013 1.00 89.19 192 THR A C 1
ATOM 1505 O O . THR A 1 192 ? -11.265 7.818 19.822 1.00 89.19 192 THR A O 1
ATOM 1508 N N . THR A 1 193 ? -10.507 8.811 21.696 1.00 90.69 193 THR A N 1
ATOM 1509 C CA . THR A 1 193 ? -9.295 9.386 21.097 1.00 90.69 193 THR A CA 1
ATOM 1510 C C . THR A 1 193 ? -8.389 8.300 20.523 1.00 90.69 193 THR A C 1
ATOM 1512 O O . THR A 1 193 ? -8.008 8.374 19.357 1.00 90.69 193 THR A O 1
ATOM 1515 N N . LEU A 1 194 ? -8.108 7.220 21.263 1.00 90.88 194 LEU A N 1
ATOM 1516 C CA . LEU A 1 194 ? -7.296 6.107 20.744 1.00 90.88 194 LEU A CA 1
ATOM 1517 C C . LEU A 1 194 ? -7.930 5.425 19.521 1.00 90.88 194 LEU A C 1
ATOM 1519 O O . LEU A 1 194 ? -7.225 5.026 18.590 1.00 90.88 194 LEU A O 1
ATOM 1523 N N . VAL A 1 195 ? -9.259 5.283 19.499 1.00 91.81 195 VAL A N 1
ATOM 1524 C CA . VAL A 1 195 ? -9.982 4.738 18.340 1.00 91.81 195 VAL A CA 1
ATOM 1525 C C . VAL A 1 195 ? -9.891 5.686 17.142 1.00 91.81 195 VAL A C 1
ATOM 1527 O O . VAL A 1 195 ? -9.664 5.220 16.023 1.00 91.81 195 VAL A O 1
ATOM 1530 N N . GLN A 1 196 ? -10.026 6.996 17.360 1.00 94.56 196 GLN A N 1
ATOM 1531 C CA . GLN A 1 196 ? -9.880 8.013 16.319 1.00 94.56 196 GLN A CA 1
ATOM 1532 C C . GLN A 1 196 ? -8.460 8.038 15.748 1.00 94.56 196 GLN A C 1
ATOM 1534 O O . GLN A 1 196 ? -8.311 7.968 14.530 1.00 94.56 196 GLN A O 1
ATOM 1539 N N . VAL A 1 197 ? -7.429 8.028 16.599 1.00 96.00 197 VAL A N 1
ATOM 1540 C CA . VAL A 1 197 ? -6.017 7.951 16.191 1.00 96.00 197 VAL A CA 1
ATOM 1541 C C . VAL A 1 197 ? -5.776 6.707 15.339 1.00 96.00 197 VAL A C 1
ATOM 1543 O O . VAL A 1 197 ? -5.257 6.802 14.230 1.00 96.00 197 VAL A O 1
ATOM 1546 N N . ARG A 1 198 ? -6.235 5.532 15.790 1.00 95.50 198 ARG A N 1
ATOM 1547 C CA . ARG A 1 198 ? -6.116 4.292 15.010 1.00 95.50 198 ARG A CA 1
ATOM 1548 C C . ARG A 1 198 ? -6.809 4.401 13.650 1.00 95.50 198 ARG A C 1
ATOM 1550 O O . ARG A 1 198 ? -6.271 3.935 12.645 1.00 95.50 198 ARG A O 1
ATOM 1557 N N . LYS A 1 199 ? -8.012 4.979 13.605 1.00 95.19 199 LYS A N 1
ATOM 1558 C CA . LYS A 1 199 ? -8.755 5.188 12.355 1.00 95.19 199 LYS A CA 1
ATOM 1559 C C . LYS A 1 199 ? -7.999 6.136 11.421 1.00 95.19 199 LYS A C 1
ATOM 1561 O O . LYS A 1 199 ? -7.917 5.838 10.233 1.00 95.19 199 LYS A O 1
ATOM 1566 N N . ALA A 1 200 ? -7.413 7.205 11.956 1.00 95.81 200 ALA A N 1
ATOM 1567 C CA . ALA A 1 200 ? -6.593 8.149 11.207 1.00 95.81 200 ALA A CA 1
ATOM 1568 C C . ALA A 1 200 ? -5.336 7.476 10.630 1.00 95.81 200 ALA A C 1
ATOM 1570 O O . ALA A 1 200 ? -5.070 7.634 9.442 1.00 95.81 200 ALA A O 1
ATOM 1571 N N . CYS A 1 201 ? -4.637 6.631 11.402 1.00 96.50 201 CYS A N 1
ATOM 1572 C CA . CYS A 1 201 ? -3.513 5.835 10.892 1.00 96.50 201 CYS A CA 1
ATOM 1573 C C . CYS A 1 201 ? -3.926 4.959 9.698 1.00 96.50 201 CYS A C 1
ATOM 1575 O O . CYS A 1 201 ? -3.265 4.946 8.662 1.00 96.50 201 CYS A O 1
ATOM 1577 N N . LEU A 1 202 ? -5.045 4.235 9.821 1.00 95.50 202 LEU A N 1
ATOM 1578 C CA . LEU A 1 202 ? -5.543 3.369 8.747 1.00 95.50 202 LEU A CA 1
ATOM 1579 C C . LEU A 1 202 ? -6.001 4.163 7.519 1.00 95.50 202 LEU A C 1
ATOM 1581 O O . LEU A 1 202 ? -5.857 3.685 6.395 1.00 95.50 202 LEU A O 1
ATOM 1585 N N . GLN A 1 203 ? -6.571 5.349 7.723 1.00 96.69 203 GLN A N 1
ATOM 1586 C CA . GLN A 1 203 ? -6.956 6.241 6.637 1.00 96.69 203 GLN A CA 1
ATOM 1587 C C . GLN A 1 203 ? -5.721 6.751 5.896 1.00 96.69 203 GLN A C 1
ATOM 1589 O O . GLN A 1 203 ? -5.665 6.590 4.682 1.00 96.69 203 GLN A O 1
ATOM 1594 N N . LEU A 1 204 ? -4.711 7.254 6.612 1.00 96.62 204 LEU A N 1
ATOM 1595 C CA . LEU A 1 204 ? -3.456 7.705 6.013 1.00 96.62 204 LEU A CA 1
ATOM 1596 C C . LEU A 1 204 ? -2.763 6.576 5.243 1.00 96.62 204 LEU A C 1
ATOM 1598 O O . LEU A 1 204 ? -2.356 6.775 4.104 1.00 96.62 204 LEU A O 1
ATOM 1602 N N . HIS A 1 205 ? -2.713 5.364 5.801 1.00 95.31 205 HIS A N 1
ATOM 1603 C CA . HIS A 1 205 ? -2.154 4.206 5.101 1.00 95.31 205 HIS A CA 1
ATOM 1604 C C . HIS A 1 205 ? -2.880 3.923 3.774 1.00 95.31 205 HIS A C 1
ATOM 1606 O O . HIS A 1 205 ? -2.246 3.595 2.773 1.00 95.31 205 HIS A O 1
ATOM 1612 N N . ARG A 1 206 ? -4.217 4.028 3.743 1.00 95.12 206 ARG A N 1
ATOM 1613 C CA . ARG A 1 206 ? -4.997 3.847 2.506 1.00 95.12 206 ARG A CA 1
ATOM 1614 C C . ARG A 1 206 ? -4.736 4.960 1.503 1.00 95.12 206 ARG A C 1
ATOM 1616 O O . ARG A 1 206 ? -4.602 4.655 0.325 1.00 95.12 206 ARG A O 1
ATOM 1623 N N . THR A 1 207 ? -4.647 6.207 1.962 1.00 95.00 207 THR A N 1
ATOM 1624 C CA . THR A 1 207 ? -4.308 7.346 1.105 1.00 95.00 207 THR A CA 1
ATOM 1625 C C . THR A 1 207 ? -2.932 7.143 0.477 1.00 95.00 207 THR A C 1
ATOM 1627 O O . THR A 1 207 ? -2.814 7.188 -0.743 1.00 95.00 207 THR A O 1
ATOM 1630 N N . ILE A 1 208 ? -1.919 6.799 1.279 1.00 94.19 208 ILE A N 1
ATOM 1631 C CA . ILE A 1 208 ? -0.569 6.485 0.794 1.00 94.19 208 ILE A CA 1
ATOM 1632 C C . ILE A 1 208 ? -0.627 5.391 -0.280 1.00 94.19 208 ILE A C 1
ATOM 1634 O O . ILE A 1 208 ? -0.134 5.601 -1.383 1.00 94.19 208 ILE A O 1
ATOM 1638 N N . ALA A 1 209 ? -1.289 4.264 0.006 1.00 91.62 209 ALA A N 1
ATOM 1639 C CA . ALA A 1 209 ? -1.396 3.150 -0.937 1.00 91.62 209 ALA A CA 1
ATOM 1640 C C . ALA A 1 209 ? -2.152 3.515 -2.228 1.00 91.62 209 ALA A C 1
ATOM 1642 O O . ALA A 1 209 ? -1.827 3.005 -3.295 1.00 91.62 209 ALA A O 1
ATOM 1643 N N . SER A 1 210 ? -3.148 4.406 -2.158 1.00 93.38 210 SER A N 1
ATOM 1644 C CA . SER A 1 210 ? -3.890 4.856 -3.345 1.00 93.38 210 SER A CA 1
ATOM 1645 C C . SER A 1 210 ? -3.045 5.686 -4.314 1.00 93.38 210 SER A C 1
ATOM 1647 O O . SER A 1 210 ? -3.372 5.752 -5.495 1.00 93.38 210 SER A O 1
ATOM 1649 N N . HIS A 1 211 ? -1.941 6.267 -3.836 1.00 92.62 211 HIS A N 1
ATOM 1650 C CA . HIS A 1 211 ? -1.006 7.043 -4.647 1.00 92.62 211 HIS A CA 1
ATOM 1651 C C . HIS A 1 211 ? 0.229 6.245 -5.094 1.00 92.62 211 HIS A C 1
ATOM 1653 O O . HIS A 1 211 ? 1.098 6.803 -5.763 1.00 92.62 211 HIS A O 1
ATOM 1659 N N . ASP A 1 212 ? 0.314 4.945 -4.788 1.00 91.50 212 ASP A N 1
ATOM 1660 C CA . ASP A 1 212 ? 1.467 4.111 -5.162 1.00 91.50 212 ASP A CA 1
ATOM 1661 C C . ASP A 1 212 ? 1.698 4.067 -6.673 1.00 91.50 212 ASP A C 1
ATOM 1663 O O . ASP A 1 212 ? 2.844 4.083 -7.118 1.00 91.50 212 ASP A O 1
ATOM 1667 N N . GLU A 1 213 ? 0.631 4.093 -7.471 1.00 90.00 213 GLU A N 1
ATOM 1668 C CA . GLU A 1 213 ? 0.732 4.134 -8.933 1.00 90.00 213 GLU A CA 1
ATOM 1669 C C . GLU A 1 213 ? 1.427 5.409 -9.431 1.00 90.00 213 GLU A C 1
ATOM 1671 O O . GLU A 1 213 ? 2.201 5.354 -10.385 1.00 90.00 213 GLU A O 1
ATOM 1676 N N . SER A 1 214 ? 1.215 6.548 -8.764 1.00 91.00 214 SER A N 1
ATOM 1677 C CA . SER A 1 214 ? 1.844 7.822 -9.127 1.00 91.00 214 SER A CA 1
ATOM 1678 C C . SER A 1 214 ? 3.347 7.815 -8.832 1.00 91.00 214 SER A C 1
ATOM 1680 O O . SER A 1 214 ? 4.140 8.241 -9.672 1.00 91.00 214 SER A O 1
ATOM 1682 N N . PHE A 1 215 ? 3.761 7.269 -7.684 1.00 91.25 215 PHE A N 1
ATOM 1683 C CA . PHE A 1 215 ? 5.185 7.093 -7.372 1.00 91.25 215 PHE A CA 1
ATOM 1684 C C . PHE A 1 215 ? 5.843 6.045 -8.282 1.00 91.25 215 PHE A C 1
ATOM 1686 O O . PHE A 1 215 ? 6.964 6.250 -8.747 1.00 91.25 215 PHE A O 1
ATOM 1693 N N . MET A 1 216 ? 5.137 4.959 -8.618 1.00 90.31 216 MET A N 1
ATOM 1694 C CA . MET A 1 216 ? 5.613 3.974 -9.596 1.00 90.31 216 MET A CA 1
ATOM 1695 C C . MET A 1 216 ? 5.784 4.571 -10.995 1.00 90.31 216 MET A C 1
ATOM 1697 O O . MET A 1 216 ? 6.725 4.205 -11.698 1.00 90.31 216 MET A O 1
ATOM 1701 N N . ALA A 1 217 ? 4.900 5.480 -11.411 1.00 89.62 217 ALA A N 1
ATOM 1702 C CA . ALA A 1 217 ? 5.018 6.168 -12.692 1.00 89.62 217 ALA A CA 1
ATOM 1703 C C . ALA A 1 217 ? 6.276 7.048 -12.748 1.00 89.62 217 ALA A C 1
ATOM 1705 O O . ALA A 1 217 ? 6.992 7.019 -13.751 1.00 89.62 217 ALA A O 1
ATOM 1706 N N . LEU A 1 218 ? 6.591 7.761 -11.658 1.00 89.88 218 LEU A N 1
ATOM 1707 C CA . LEU A 1 218 ? 7.838 8.521 -11.540 1.00 89.88 218 LEU A CA 1
ATOM 1708 C C . LEU A 1 218 ? 9.066 7.602 -11.621 1.00 89.88 218 LEU A C 1
ATOM 1710 O O . LEU A 1 218 ? 9.997 7.880 -12.377 1.00 89.88 218 LEU A O 1
ATOM 1714 N N . ASP A 1 219 ? 9.063 6.490 -10.885 1.00 90.31 219 ASP A N 1
ATOM 1715 C CA . ASP A 1 219 ? 10.155 5.513 -10.924 1.00 90.31 219 ASP A CA 1
ATOM 1716 C C . ASP A 1 219 ? 10.351 4.935 -12.332 1.00 90.31 219 ASP A C 1
ATOM 1718 O O . ASP A 1 219 ? 11.478 4.831 -12.815 1.00 90.31 219 ASP A O 1
ATOM 1722 N N . LEU A 1 220 ? 9.262 4.613 -13.035 1.00 89.88 220 LEU A N 1
ATOM 1723 C CA . LEU A 1 220 ? 9.313 4.133 -14.415 1.00 89.88 220 LEU A CA 1
ATOM 1724 C C . LEU A 1 220 ? 9.872 5.182 -15.371 1.00 89.88 220 LEU A C 1
ATOM 1726 O O . LEU A 1 220 ? 10.716 4.852 -16.208 1.00 89.88 220 LEU A O 1
ATOM 1730 N N . PHE A 1 221 ? 9.453 6.438 -15.224 1.00 89.31 221 PHE A N 1
ATOM 1731 C CA . PHE A 1 221 ? 10.013 7.542 -15.992 1.00 89.31 221 PHE A CA 1
ATOM 1732 C C . PHE A 1 221 ? 11.529 7.645 -15.780 1.00 89.31 221 PHE A C 1
ATOM 1734 O O . PHE A 1 221 ? 12.288 7.650 -16.749 1.00 89.31 221 PHE A O 1
ATOM 1741 N N . ARG A 1 222 ? 11.985 7.631 -14.523 1.00 89.06 222 ARG A N 1
ATOM 1742 C CA . ARG A 1 222 ? 13.408 7.738 -14.164 1.00 89.06 222 ARG A CA 1
ATOM 1743 C C . ARG A 1 222 ? 14.241 6.562 -14.657 1.00 89.06 222 ARG A C 1
ATOM 1745 O O . ARG A 1 222 ? 15.340 6.761 -15.162 1.00 89.06 222 ARG A O 1
ATOM 1752 N N . VAL A 1 223 ? 13.715 5.342 -14.568 1.00 90.56 223 VAL A N 1
ATOM 1753 C CA . VAL A 1 223 ? 14.372 4.141 -15.106 1.00 90.56 223 VAL A CA 1
ATOM 1754 C C . VAL A 1 223 ? 14.544 4.240 -16.621 1.00 90.56 223 VAL A C 1
ATOM 1756 O O . VAL A 1 223 ? 15.619 3.936 -17.140 1.00 90.56 223 VAL A O 1
ATOM 1759 N N . ASN A 1 224 ? 13.513 4.695 -17.335 1.00 89.69 224 ASN A N 1
ATOM 1760 C CA . ASN A 1 224 ? 13.582 4.873 -18.782 1.00 89.69 224 ASN A CA 1
ATOM 1761 C C . ASN A 1 224 ? 14.572 5.982 -19.168 1.00 89.69 224 ASN A C 1
ATOM 1763 O O . ASN A 1 224 ? 15.381 5.781 -20.071 1.00 89.69 224 ASN A O 1
ATOM 1767 N N . GLN A 1 225 ? 14.584 7.103 -18.443 1.00 87.62 225 GLN A N 1
ATOM 1768 C CA . GLN A 1 225 ? 15.562 8.174 -18.657 1.00 87.62 225 GLN A CA 1
ATOM 1769 C C . GLN A 1 225 ? 16.999 7.702 -18.419 1.00 87.62 225 GLN A C 1
ATOM 1771 O O . GLN A 1 225 ? 17.848 7.867 -19.295 1.00 87.62 225 GLN A O 1
ATOM 1776 N N . ALA A 1 226 ? 17.257 7.017 -17.303 1.00 89.31 226 ALA A N 1
ATOM 1777 C CA . ALA A 1 226 ? 18.564 6.435 -17.011 1.00 89.31 226 ALA A CA 1
ATOM 1778 C C . ALA A 1 226 ? 19.016 5.458 -18.111 1.00 89.31 226 ALA A C 1
ATOM 1780 O O . ALA A 1 226 ? 20.175 5.456 -18.523 1.00 89.31 226 ALA A O 1
ATOM 1781 N N . ARG A 1 227 ? 18.096 4.649 -18.655 1.00 89.44 227 ARG A N 1
ATOM 1782 C CA . ARG A 1 227 ? 18.391 3.736 -19.770 1.00 89.44 227 ARG A CA 1
ATOM 1783 C C . ARG A 1 227 ? 18.740 4.477 -21.063 1.00 89.44 227 ARG A C 1
ATOM 1785 O O . ARG A 1 227 ? 19.627 4.021 -21.795 1.00 89.44 227 ARG A O 1
ATOM 1792 N N . LEU A 1 228 ? 18.042 5.576 -21.353 1.00 87.94 228 LEU A N 1
ATOM 1793 C CA . LEU A 1 228 ? 18.310 6.434 -22.507 1.00 87.94 228 LEU A CA 1
ATOM 1794 C C . LEU A 1 228 ? 19.668 7.127 -22.369 1.00 87.94 228 LEU A C 1
ATOM 1796 O O . LEU A 1 228 ? 20.448 7.111 -23.318 1.00 87.94 228 LEU A O 1
ATOM 1800 N N . GLN A 1 229 ? 19.988 7.677 -21.198 1.00 87.12 229 GLN A N 1
ATOM 1801 C CA . GLN A 1 229 ? 21.303 8.258 -20.913 1.00 87.12 229 GLN A CA 1
ATOM 1802 C C . GLN A 1 229 ? 22.415 7.217 -21.048 1.00 87.12 229 GLN A C 1
ATOM 1804 O O . GLN A 1 229 ? 23.371 7.441 -21.785 1.00 87.12 229 GLN A O 1
ATOM 1809 N N . PHE A 1 230 ? 22.230 6.032 -20.463 1.00 89.06 230 PHE A N 1
ATOM 1810 C CA . PHE A 1 230 ? 23.181 4.929 -20.574 1.00 89.06 230 PHE A CA 1
ATOM 1811 C C . PHE A 1 230 ? 23.467 4.535 -22.030 1.00 89.06 230 PHE A C 1
ATOM 1813 O O . PHE A 1 230 ? 24.604 4.236 -22.373 1.00 89.06 230 PHE A O 1
ATOM 1820 N N . SER A 1 231 ? 22.463 4.583 -22.918 1.00 86.56 231 SER A N 1
ATOM 1821 C CA . SER A 1 231 ? 22.667 4.295 -24.349 1.00 86.56 231 SER A CA 1
ATOM 1822 C C . SER A 1 231 ? 23.538 5.322 -25.080 1.00 86.56 231 SER A C 1
ATOM 1824 O O . SER A 1 231 ? 24.115 4.999 -26.115 1.00 86.56 231 SER A O 1
ATOM 1826 N N . LYS A 1 232 ? 23.621 6.549 -24.554 1.00 86.00 232 LYS A N 1
ATOM 1827 C CA . LYS A 1 232 ? 24.440 7.632 -25.111 1.00 86.00 232 LYS A CA 1
ATOM 1828 C C . LYS A 1 232 ? 25.879 7.573 -24.604 1.00 86.00 232 LYS A C 1
ATOM 1830 O O . LYS A 1 232 ? 26.764 8.130 -25.247 1.00 86.00 232 LYS A O 1
ATOM 1835 N N . TRP A 1 233 ? 26.121 6.924 -23.467 1.00 86.75 233 TRP A N 1
ATOM 1836 C CA . TRP A 1 233 ? 27.458 6.792 -22.904 1.00 86.75 233 TRP A CA 1
ATOM 1837 C C . TRP A 1 233 ? 28.279 5.782 -23.703 1.00 86.75 233 TRP A C 1
ATOM 1839 O O . TRP A 1 233 ? 28.003 4.585 -23.702 1.00 86.75 233 TRP A O 1
ATOM 1849 N N . SER A 1 234 ? 29.324 6.264 -24.369 1.00 71.88 234 SER A N 1
ATOM 1850 C CA . SER A 1 234 ? 30.364 5.413 -24.939 1.00 71.88 234 SER A CA 1
ATOM 1851 C C . SER A 1 234 ? 31.495 5.262 -23.931 1.00 71.88 234 SER A C 1
ATOM 1853 O O . SER A 1 234 ? 32.064 6.267 -23.511 1.00 71.88 234 SER A O 1
ATOM 1855 N N . VAL A 1 235 ? 31.861 4.030 -23.578 1.00 66.81 235 VAL A N 1
ATOM 1856 C CA . VAL A 1 235 ? 33.083 3.777 -22.803 1.00 66.81 235 VAL A CA 1
ATOM 1857 C C . VAL A 1 235 ? 34.282 3.924 -23.746 1.00 66.81 235 VAL A C 1
ATOM 1859 O O . VAL A 1 235 ? 34.377 3.147 -24.701 1.00 66.81 235 VAL A O 1
ATOM 1862 N N . PRO A 1 236 ? 35.200 4.884 -23.532 1.00 59.16 236 PRO A N 1
ATOM 1863 C CA . PRO A 1 236 ? 36.417 4.960 -24.325 1.00 59.16 236 PRO A CA 1
ATOM 1864 C C . PRO A 1 236 ? 37.253 3.703 -24.068 1.00 59.16 236 PRO A C 1
ATOM 1866 O O . PRO A 1 236 ? 37.606 3.405 -22.930 1.00 59.16 236 PRO A O 1
ATOM 1869 N N . ALA A 1 237 ? 37.587 2.959 -25.122 1.00 56.00 237 ALA A N 1
ATOM 1870 C CA . ALA A 1 237 ? 38.347 1.707 -25.037 1.00 56.00 237 ALA A CA 1
ATOM 1871 C C . ALA A 1 237 ? 39.810 1.879 -24.559 1.00 56.00 237 ALA A C 1
ATOM 1873 O O . ALA A 1 237 ? 40.559 0.909 -24.550 1.00 56.00 237 ALA A O 1
ATOM 1874 N N . ALA A 1 238 ? 40.228 3.100 -24.206 1.00 53.78 238 ALA A N 1
ATOM 1875 C CA . ALA A 1 238 ? 41.624 3.490 -24.009 1.00 53.78 238 ALA A CA 1
ATOM 1876 C C . ALA A 1 238 ? 41.991 3.880 -22.562 1.00 53.78 238 ALA A C 1
ATOM 1878 O O . ALA A 1 238 ? 43.103 4.355 -22.332 1.00 53.78 238 ALA A O 1
ATOM 1879 N N . HIS A 1 239 ? 41.097 3.710 -21.583 1.00 52.31 239 HIS A N 1
ATOM 1880 C CA . HIS A 1 239 ? 41.408 4.001 -20.179 1.00 52.31 239 HIS A CA 1
ATOM 1881 C C . HIS A 1 239 ? 41.457 2.713 -19.354 1.00 52.31 239 HIS A C 1
ATOM 1883 O O . HIS A 1 239 ? 40.441 2.196 -18.897 1.00 52.31 239 HIS A O 1
ATOM 1889 N N . ASP A 1 240 ? 42.685 2.222 -19.167 1.00 50.97 240 ASP A N 1
ATOM 1890 C CA . ASP A 1 240 ? 43.063 1.107 -18.288 1.00 50.97 240 ASP A CA 1
ATOM 1891 C C . ASP A 1 240 ? 42.873 1.415 -16.784 1.00 50.97 240 ASP A C 1
ATOM 1893 O O . ASP A 1 240 ? 43.124 0.557 -15.935 1.00 50.97 240 ASP A O 1
ATOM 1897 N N . ASP A 1 241 ? 42.354 2.593 -16.421 1.00 56.28 241 ASP A N 1
ATOM 1898 C CA . ASP A 1 241 ? 41.904 2.876 -15.059 1.00 56.28 241 ASP A CA 1
ATOM 1899 C C . ASP A 1 241 ? 40.494 2.321 -14.842 1.00 56.28 241 ASP A C 1
ATOM 1901 O O . ASP A 1 241 ? 39.459 2.954 -15.061 1.00 56.28 241 ASP A O 1
ATOM 1905 N N . GLY A 1 242 ? 40.460 1.069 -14.384 1.00 71.06 242 GLY A N 1
ATOM 1906 C CA . GLY A 1 242 ? 39.257 0.251 -14.254 1.00 71.06 242 GLY A CA 1
ATOM 1907 C C . GLY A 1 242 ? 38.137 0.787 -13.350 1.00 71.06 242 GLY A C 1
ATOM 1908 O O . GLY A 1 242 ? 37.171 0.062 -13.148 1.00 71.06 242 GLY A O 1
ATOM 1909 N N . ALA A 1 243 ? 38.209 1.997 -12.789 1.00 79.94 243 ALA A N 1
ATOM 1910 C CA . ALA A 1 243 ? 37.149 2.576 -11.959 1.00 79.94 243 ALA A CA 1
ATOM 1911 C C . ALA A 1 243 ? 35.924 3.017 -12.783 1.00 79.94 243 ALA A C 1
ATOM 1913 O O . ALA A 1 243 ? 34.807 2.595 -12.472 1.00 79.94 243 ALA A O 1
ATOM 1914 N N . LEU A 1 244 ? 36.123 3.782 -13.866 1.00 83.25 244 LEU A N 1
ATOM 1915 C CA . LEU A 1 244 ? 35.029 4.259 -14.725 1.00 83.25 244 LEU A CA 1
ATOM 1916 C C . LEU A 1 244 ? 34.352 3.087 -15.452 1.00 83.25 244 LEU A C 1
ATOM 1918 O O . LEU A 1 244 ? 33.127 2.990 -15.487 1.00 83.25 244 LEU A O 1
ATOM 1922 N N . HIS A 1 245 ? 35.145 2.134 -15.948 1.00 83.88 245 HIS A N 1
ATOM 1923 C CA . HIS A 1 245 ? 34.624 0.916 -16.568 1.00 83.88 245 HIS A CA 1
ATOM 1924 C C . HIS A 1 245 ? 33.830 0.047 -15.575 1.00 83.88 245 HIS A C 1
ATOM 1926 O O . HIS A 1 245 ? 32.721 -0.388 -15.886 1.00 83.88 245 HIS A O 1
ATOM 1932 N N . LYS A 1 246 ? 34.331 -0.159 -14.344 1.00 87.31 246 LYS A N 1
ATOM 1933 C CA . LYS A 1 246 ? 33.583 -0.872 -13.288 1.00 87.31 246 LYS A CA 1
ATOM 1934 C C . LYS A 1 246 ? 32.283 -0.157 -12.925 1.00 87.31 246 LYS A C 1
ATOM 1936 O O . LYS A 1 246 ? 31.273 -0.823 -12.708 1.00 87.31 246 LYS A O 1
ATOM 1941 N N . ALA A 1 247 ? 32.293 1.174 -12.854 1.00 87.69 247 ALA A N 1
ATOM 1942 C CA . ALA A 1 247 ? 31.098 1.965 -12.580 1.00 87.69 247 ALA A CA 1
ATOM 1943 C C . ALA A 1 247 ? 30.070 1.843 -13.719 1.00 87.69 247 ALA A C 1
ATOM 1945 O O . ALA A 1 247 ? 28.896 1.594 -13.448 1.00 87.69 247 ALA A O 1
ATOM 1946 N N . HIS A 1 248 ? 30.511 1.879 -14.979 1.00 88.88 248 HIS A N 1
ATOM 1947 C CA . HIS A 1 248 ? 29.652 1.640 -16.141 1.00 88.88 248 HIS A CA 1
ATOM 1948 C C . HIS A 1 248 ? 29.008 0.241 -16.106 1.00 88.88 248 HIS A C 1
ATOM 1950 O O . HIS A 1 248 ? 27.787 0.115 -16.212 1.00 88.88 248 HIS A O 1
ATOM 1956 N N . LEU A 1 249 ? 29.801 -0.811 -15.859 1.00 89.38 249 LEU A N 1
ATOM 1957 C CA . LEU A 1 249 ? 29.295 -2.184 -15.707 1.00 89.38 249 LEU A CA 1
ATOM 1958 C C . LEU A 1 249 ? 28.333 -2.328 -14.518 1.00 89.38 249 LEU A C 1
ATOM 1960 O O . LEU A 1 249 ? 27.371 -3.097 -14.576 1.00 89.38 249 LEU A O 1
ATOM 1964 N N . ARG A 1 250 ? 28.564 -1.588 -13.427 1.00 91.00 250 ARG A N 1
ATOM 1965 C CA . ARG A 1 250 ? 27.661 -1.561 -12.270 1.00 91.00 250 ARG A CA 1
ATOM 1966 C C . ARG A 1 250 ? 26.312 -0.948 -12.635 1.00 91.00 250 ARG A C 1
ATOM 1968 O O . ARG A 1 250 ? 25.290 -1.522 -12.261 1.00 91.00 250 ARG A O 1
ATOM 1975 N N . VAL A 1 251 ? 26.296 0.168 -13.367 1.00 91.38 251 VAL A N 1
ATOM 1976 C CA . VAL A 1 251 ? 25.051 0.771 -13.871 1.00 91.38 251 VAL A CA 1
ATOM 1977 C C . VAL A 1 251 ? 24.323 -0.206 -14.789 1.00 91.38 251 VAL A C 1
ATOM 1979 O O . VAL A 1 251 ? 23.131 -0.446 -14.601 1.00 91.38 251 VAL A O 1
ATOM 1982 N N . GLU A 1 252 ? 25.040 -0.847 -15.712 1.00 90.31 252 GLU A N 1
ATOM 1983 C CA . GLU A 1 252 ? 24.467 -1.854 -16.606 1.00 90.31 252 GLU A CA 1
ATOM 1984 C C . GLU A 1 252 ? 23.821 -3.016 -15.834 1.00 90.31 252 GLU A C 1
ATOM 1986 O O . GLU A 1 252 ? 22.675 -3.397 -16.092 1.00 90.31 252 GLU A O 1
ATOM 1991 N N . GLY A 1 253 ? 24.535 -3.564 -14.846 1.00 90.38 253 GLY A N 1
ATOM 1992 C CA . GLY A 1 253 ? 24.036 -4.639 -13.993 1.00 90.38 253 GLY A CA 1
ATOM 1993 C C . GLY A 1 253 ? 22.779 -4.238 -13.217 1.00 90.38 253 GLY A C 1
ATOM 1994 O O . GLY A 1 253 ? 21.828 -5.021 -13.142 1.00 90.38 253 GLY A O 1
ATOM 1995 N N . GLN A 1 254 ? 22.734 -3.012 -12.687 1.00 91.69 254 GLN A N 1
ATOM 1996 C CA . GLN A 1 254 ? 21.556 -2.507 -11.979 1.00 91.69 254 GLN A CA 1
ATOM 1997 C C . GLN A 1 254 ? 20.372 -2.256 -12.917 1.00 91.69 254 GLN A C 1
ATOM 1999 O O . GLN A 1 254 ? 19.262 -2.657 -12.577 1.00 91.69 254 GLN A O 1
ATOM 2004 N N . LEU A 1 255 ? 20.587 -1.695 -14.111 1.00 90.12 255 LEU A N 1
ATOM 2005 C CA . LEU A 1 255 ? 19.535 -1.513 -15.121 1.00 90.12 255 LEU A CA 1
ATOM 2006 C C . LEU A 1 255 ? 18.927 -2.852 -15.557 1.00 90.12 255 LEU A C 1
ATOM 2008 O O . LEU A 1 255 ? 17.706 -2.998 -15.626 1.00 90.12 255 LEU A O 1
ATOM 2012 N N . ARG A 1 256 ? 19.757 -3.877 -15.787 1.00 89.31 256 ARG A N 1
ATOM 2013 C CA . ARG A 1 256 ? 19.266 -5.230 -16.096 1.00 89.31 256 ARG A CA 1
ATOM 2014 C C . ARG A 1 256 ? 18.472 -5.832 -14.935 1.00 89.31 256 ARG A C 1
ATOM 2016 O O . ARG A 1 256 ? 17.485 -6.525 -15.173 1.00 89.31 256 ARG A O 1
ATOM 2023 N N . LYS A 1 257 ? 18.872 -5.571 -13.686 1.00 89.19 257 LYS A N 1
ATOM 2024 C CA . LYS A 1 257 ? 18.168 -6.051 -12.486 1.00 89.19 257 LYS A CA 1
ATOM 2025 C C . LYS A 1 257 ? 16.820 -5.351 -12.277 1.00 89.19 257 LYS A C 1
ATOM 2027 O O . LYS A 1 257 ? 15.865 -6.011 -11.867 1.00 89.19 257 LYS A O 1
ATOM 2032 N N . THR A 1 258 ? 16.734 -4.046 -12.536 1.00 88.75 258 THR A N 1
ATOM 2033 C CA . THR A 1 258 ? 15.513 -3.247 -12.336 1.00 88.75 258 THR A CA 1
ATOM 2034 C C . THR A 1 258 ? 14.497 -3.417 -13.459 1.00 88.75 258 THR A C 1
ATOM 2036 O O . THR A 1 258 ? 13.303 -3.490 -13.168 1.00 88.75 258 THR A O 1
ATOM 2039 N N . MET A 1 259 ? 14.954 -3.502 -14.714 1.00 87.44 259 MET A N 1
ATOM 2040 C CA . MET A 1 259 ? 14.096 -3.611 -15.904 1.00 87.44 259 MET A CA 1
ATOM 2041 C C . MET A 1 259 ? 13.853 -5.057 -16.361 1.00 87.44 259 MET A C 1
ATOM 2043 O O . MET A 1 259 ? 12.915 -5.342 -17.103 1.00 87.44 259 MET A O 1
ATOM 2047 N N . GLY A 1 260 ? 14.720 -5.987 -15.958 1.00 86.00 260 GLY A N 1
ATOM 2048 C CA . GLY A 1 260 ? 14.774 -7.331 -16.528 1.00 86.00 260 GLY A CA 1
ATOM 2049 C C . GLY A 1 260 ? 15.442 -7.369 -17.909 1.00 86.00 260 GLY A C 1
ATOM 2050 O O . GLY A 1 260 ? 15.608 -6.354 -18.588 1.00 86.00 260 GLY A O 1
ATOM 2051 N N . ALA A 1 261 ? 15.823 -8.574 -18.345 1.00 78.12 261 ALA A N 1
ATOM 2052 C CA . ALA A 1 261 ? 16.559 -8.777 -19.597 1.00 78.12 261 ALA A CA 1
ATOM 2053 C C . ALA A 1 261 ? 15.795 -8.265 -20.833 1.00 78.12 261 ALA A C 1
ATOM 2055 O O . ALA A 1 261 ? 16.380 -7.592 -21.679 1.00 78.12 261 ALA A O 1
ATOM 2056 N N . ALA A 1 262 ? 14.484 -8.522 -20.901 1.00 77.75 262 ALA A N 1
ATOM 2057 C CA . ALA A 1 262 ? 13.636 -8.071 -22.004 1.00 77.75 262 ALA A CA 1
ATOM 2058 C C . ALA A 1 262 ? 13.490 -6.539 -22.045 1.00 77.75 262 ALA A C 1
ATOM 2060 O O . ALA A 1 262 ? 13.560 -5.946 -23.118 1.00 77.75 262 ALA A O 1
ATOM 2061 N N . GLY A 1 263 ? 13.343 -5.891 -20.882 1.00 79.12 263 GLY A N 1
ATOM 2062 C CA . GLY A 1 263 ? 13.253 -4.432 -20.790 1.00 79.12 263 GLY A CA 1
ATOM 2063 C C . GLY A 1 263 ? 14.559 -3.740 -21.182 1.00 79.12 263 GLY A C 1
ATOM 2064 O O . GLY A 1 263 ? 14.536 -2.728 -21.876 1.00 79.12 263 GLY A O 1
ATOM 2065 N N . PHE A 1 264 ? 15.705 -4.316 -20.807 1.00 82.38 264 PHE A N 1
ATOM 2066 C CA . PHE A 1 264 ? 17.019 -3.763 -21.142 1.00 82.38 264 PHE A CA 1
ATOM 2067 C C . PHE A 1 264 ? 17.372 -3.882 -22.636 1.00 82.38 264 PHE A C 1
ATOM 2069 O O . PHE A 1 264 ? 17.980 -2.965 -23.198 1.00 82.38 264 PHE A O 1
ATOM 2076 N N . GLN A 1 265 ? 16.992 -5.001 -23.267 1.00 79.62 265 GLN A N 1
ATOM 2077 C CA . GLN A 1 265 ? 17.237 -5.294 -24.688 1.00 79.62 265 GLN A CA 1
ATOM 2078 C C . GLN A 1 265 ? 16.238 -4.615 -25.635 1.00 79.62 265 GLN A C 1
ATOM 2080 O O . GLN A 1 265 ? 16.438 -4.639 -26.849 1.00 79.62 265 GLN A O 1
ATOM 2085 N N . SER A 1 266 ? 15.170 -4.016 -25.104 1.00 76.56 266 SER A N 1
ATOM 2086 C CA . SER A 1 266 ? 14.164 -3.335 -25.912 1.00 76.56 266 SER A CA 1
ATOM 2087 C C . SER A 1 266 ? 14.775 -2.178 -26.711 1.00 76.56 266 SER A C 1
ATOM 2089 O O . SER A 1 266 ? 15.345 -1.240 -26.152 1.00 76.56 266 SER A O 1
ATOM 2091 N N . LEU A 1 267 ? 14.617 -2.236 -28.036 1.00 58.81 267 LEU A N 1
ATOM 2092 C CA . LEU A 1 267 ? 15.112 -1.235 -28.990 1.00 58.81 267 LEU A CA 1
ATOM 2093 C C . LEU A 1 267 ? 14.340 0.094 -28.920 1.00 58.81 267 LEU A C 1
ATOM 2095 O O . LEU A 1 267 ? 14.814 1.100 -29.437 1.00 58.81 267 LEU A O 1
ATOM 2099 N N . THR A 1 268 ? 13.168 0.119 -28.276 1.00 59.16 268 THR A N 1
ATOM 2100 C CA . THR A 1 268 ? 12.306 1.309 -28.157 1.00 59.16 268 THR A CA 1
ATOM 2101 C C . THR A 1 268 ? 12.621 2.185 -26.940 1.00 59.16 268 THR A C 1
ATOM 2103 O O . THR A 1 268 ? 11.848 3.081 -26.619 1.00 59.16 268 THR A O 1
ATOM 2106 N N . GLY A 1 269 ? 13.751 1.961 -26.261 1.00 58.28 269 GLY A N 1
ATOM 2107 C CA . GLY A 1 269 ? 14.289 2.919 -25.289 1.00 58.28 269 GLY A CA 1
ATOM 2108 C C . GLY A 1 269 ? 13.644 2.917 -23.897 1.00 58.28 269 GLY A C 1
ATOM 2109 O O . GLY A 1 269 ? 13.860 3.863 -23.147 1.00 58.28 269 GLY A O 1
ATOM 2110 N N . GLY A 1 270 ? 12.889 1.881 -23.511 1.00 64.06 270 GLY A N 1
ATOM 2111 C CA . GLY A 1 270 ? 12.342 1.793 -22.151 1.00 64.06 270 GLY A CA 1
ATOM 2112 C C . GLY A 1 270 ? 11.335 0.666 -21.911 1.00 64.06 270 GLY A C 1
ATOM 2113 O O . GLY A 1 270 ? 10.961 -0.071 -22.825 1.00 64.06 270 GLY A O 1
ATOM 2114 N N . MET A 1 271 ? 10.889 0.545 -20.658 1.00 75.69 271 MET A N 1
ATOM 2115 C CA . MET A 1 271 ? 9.762 -0.295 -20.246 1.00 75.69 271 MET A CA 1
ATOM 2116 C C . MET A 1 271 ? 8.435 0.457 -20.378 1.00 75.69 271 MET A C 1
ATOM 2118 O O . MET A 1 271 ? 8.323 1.600 -19.939 1.00 75.69 271 MET A O 1
ATOM 2122 N N . ALA A 1 272 ? 7.415 -0.217 -20.921 1.00 69.69 272 ALA A N 1
ATOM 2123 C CA . ALA A 1 272 ? 6.047 0.305 -21.004 1.00 69.69 272 ALA A CA 1
ATOM 2124 C C . ALA A 1 272 ? 5.235 0.088 -19.714 1.00 69.69 272 ALA A C 1
ATOM 2126 O O . ALA A 1 272 ? 4.309 0.840 -19.431 1.00 69.69 272 ALA A O 1
ATOM 2127 N N . VAL A 1 273 ? 5.568 -0.947 -18.940 1.00 73.50 273 VAL A N 1
ATOM 2128 C CA . VAL A 1 273 ? 4.894 -1.319 -17.689 1.00 73.50 273 VAL A CA 1
ATOM 2129 C C . VAL A 1 273 ? 5.980 -1.722 -16.691 1.00 73.50 273 VAL A C 1
ATOM 2131 O O . VAL A 1 273 ? 6.936 -2.392 -17.099 1.00 73.50 273 VAL A O 1
ATOM 2134 N N . PRO A 1 274 ? 5.881 -1.327 -15.408 1.00 73.44 274 PRO A N 1
ATOM 2135 C CA . PRO A 1 274 ? 6.824 -1.793 -14.404 1.00 73.44 274 PRO A CA 1
ATOM 2136 C C . PRO A 1 274 ? 6.734 -3.324 -14.260 1.00 73.44 274 PRO A C 1
ATOM 2138 O O . PRO A 1 274 ? 5.711 -3.927 -14.603 1.00 73.44 274 PRO A O 1
ATOM 2141 N N . PRO A 1 275 ? 7.780 -3.990 -13.741 1.00 71.50 275 PRO A N 1
ATOM 2142 C CA . PRO A 1 275 ? 7.688 -5.400 -13.377 1.00 71.50 275 PRO A CA 1
ATOM 2143 C C . PRO A 1 275 ? 6.502 -5.586 -12.421 1.00 71.50 275 PRO A C 1
ATOM 2145 O O . PRO A 1 275 ? 6.179 -4.657 -11.687 1.00 71.50 275 PRO A O 1
ATOM 2148 N N . SER A 1 276 ? 5.862 -6.760 -12.400 1.00 65.50 276 SER A N 1
ATOM 2149 C CA . SER A 1 276 ? 4.641 -7.065 -11.621 1.00 65.50 276 SER A CA 1
ATOM 2150 C C . SER A 1 276 ? 4.837 -7.081 -10.088 1.00 65.50 276 SER A C 1
ATOM 2152 O O . SER A 1 276 ? 4.421 -8.022 -9.414 1.00 65.50 276 SER A O 1
ATOM 2154 N N . ARG A 1 277 ? 5.536 -6.085 -9.548 1.00 68.31 277 ARG A N 1
ATOM 2155 C CA . ARG A 1 277 ? 5.953 -5.902 -8.159 1.00 68.31 277 ARG A CA 1
ATOM 2156 C C . ARG A 1 277 ? 5.189 -4.730 -7.557 1.00 68.31 277 ARG A C 1
ATOM 2158 O O . ARG A 1 277 ? 4.779 -3.822 -8.279 1.00 68.31 277 ARG A O 1
ATOM 2165 N N . SER A 1 278 ? 5.012 -4.742 -6.239 1.00 82.50 278 SER A N 1
ATOM 2166 C CA . SER A 1 278 ? 4.515 -3.560 -5.534 1.00 82.50 278 SER A CA 1
ATOM 2167 C C . SER A 1 278 ? 5.528 -2.412 -5.635 1.00 82.50 278 SER A C 1
ATOM 2169 O O . SER A 1 278 ? 6.727 -2.646 -5.827 1.00 82.50 278 SER A O 1
ATOM 2171 N N . PHE A 1 279 ? 5.063 -1.172 -5.444 1.00 86.25 279 PHE A N 1
ATOM 2172 C CA . PHE A 1 279 ? 5.941 -0.002 -5.347 1.00 86.25 279 PHE A CA 1
ATOM 2173 C C . PHE A 1 279 ? 7.087 -0.251 -4.357 1.00 86.25 279 PHE A C 1
ATOM 2175 O O . PHE A 1 279 ? 8.252 -0.101 -4.703 1.00 86.25 279 PHE A O 1
ATOM 2182 N N . THR A 1 280 ? 6.773 -0.732 -3.151 1.00 82.00 280 THR A N 1
ATOM 2183 C CA . THR A 1 280 ? 7.761 -0.952 -2.084 1.00 82.00 280 THR A CA 1
ATOM 2184 C C . THR A 1 280 ? 8.830 -1.990 -2.433 1.00 82.00 280 THR A C 1
ATOM 2186 O O . THR A 1 280 ? 9.977 -1.841 -2.021 1.00 82.00 280 THR A O 1
ATOM 2189 N N . GLU A 1 281 ? 8.492 -3.022 -3.208 1.00 84.94 281 GLU A N 1
ATOM 2190 C CA . GLU A 1 281 ? 9.441 -4.057 -3.635 1.00 84.94 281 GLU A CA 1
ATOM 2191 C C . GLU A 1 281 ? 10.350 -3.594 -4.779 1.00 84.94 281 GLU A C 1
ATOM 2193 O O . GLU A 1 281 ? 11.496 -4.040 -4.899 1.00 84.94 281 GLU A O 1
ATOM 2198 N N . TRP A 1 282 ? 9.842 -2.727 -5.656 1.00 89.06 282 TRP A N 1
ATOM 2199 C CA . TRP A 1 282 ? 10.579 -2.273 -6.830 1.00 89.06 282 TRP A CA 1
ATOM 2200 C C . TRP A 1 282 ? 11.394 -1.006 -6.566 1.00 89.06 282 TRP A C 1
ATOM 2202 O O . TRP A 1 282 ? 12.559 -0.948 -6.969 1.00 89.06 282 TRP A O 1
ATOM 2212 N N . HIS A 1 283 ? 10.832 -0.056 -5.817 1.00 89.69 283 HIS A N 1
ATOM 2213 C CA . HIS A 1 283 ? 11.418 1.253 -5.534 1.00 89.69 283 HIS A CA 1
ATOM 2214 C C . HIS A 1 283 ? 12.840 1.154 -4.969 1.00 89.69 283 HIS A C 1
ATOM 2216 O O . HIS A 1 283 ? 13.750 1.816 -5.457 1.00 89.69 283 HIS A O 1
ATOM 2222 N N . GLY A 1 284 ? 13.095 0.238 -4.027 1.00 88.25 284 GLY A N 1
ATOM 2223 C CA . GLY A 1 284 ? 14.443 0.046 -3.476 1.00 88.25 284 GLY A CA 1
ATOM 2224 C C . GLY A 1 284 ? 15.494 -0.344 -4.529 1.00 88.25 284 GLY A C 1
ATOM 2225 O O . GLY A 1 284 ? 16.652 0.063 -4.440 1.00 88.25 284 GLY A O 1
ATOM 2226 N N . SER A 1 285 ? 15.096 -1.086 -5.569 1.00 89.44 285 SER A N 1
ATOM 2227 C CA . SER A 1 285 ? 15.988 -1.402 -6.693 1.00 89.44 285 SER A CA 1
ATOM 2228 C C . SER A 1 285 ? 16.190 -0.191 -7.611 1.00 89.44 285 SER A C 1
ATOM 2230 O O . SER A 1 285 ? 17.294 0.007 -8.116 1.00 89.44 285 SER A O 1
ATOM 2232 N N . VAL A 1 286 ? 15.150 0.628 -7.806 1.00 90.12 286 VAL A N 1
ATOM 2233 C CA . VAL A 1 286 ? 15.217 1.872 -8.590 1.00 90.12 286 VAL A CA 1
ATOM 2234 C C . VAL A 1 286 ? 16.150 2.882 -7.924 1.00 90.12 286 VAL A C 1
ATOM 2236 O O . VAL A 1 286 ? 17.062 3.371 -8.582 1.00 90.12 286 VAL A O 1
ATOM 2239 N N . VAL A 1 287 ? 16.017 3.114 -6.616 1.00 89.81 287 VAL A N 1
ATOM 2240 C CA . VAL A 1 287 ? 16.897 4.015 -5.850 1.00 89.81 287 VAL A CA 1
ATOM 2241 C C . VAL A 1 287 ? 18.362 3.579 -5.939 1.00 89.81 287 VAL A C 1
ATOM 2243 O O . VAL A 1 287 ? 19.234 4.400 -6.210 1.00 89.81 287 VAL A O 1
ATOM 2246 N N . ALA A 1 288 ? 18.651 2.283 -5.778 1.00 90.19 288 ALA A N 1
ATOM 2247 C CA . ALA A 1 288 ? 20.017 1.764 -5.895 1.00 90.19 288 ALA A CA 1
ATOM 2248 C C . ALA A 1 288 ? 20.605 1.931 -7.311 1.00 90.19 288 ALA A C 1
ATOM 2250 O O . ALA A 1 288 ? 21.810 2.159 -7.472 1.00 90.19 288 ALA A O 1
ATOM 2251 N N . MET A 1 289 ? 19.760 1.811 -8.338 1.00 91.94 289 MET A N 1
ATOM 2252 C CA . MET A 1 289 ? 20.140 2.041 -9.729 1.00 91.94 289 MET A CA 1
ATOM 2253 C C . MET A 1 289 ? 20.425 3.525 -9.980 1.00 91.94 289 MET A C 1
ATOM 2255 O O . MET A 1 289 ? 21.512 3.837 -10.457 1.00 91.94 289 MET A O 1
ATOM 2259 N N . LEU A 1 290 ? 19.531 4.429 -9.568 1.00 90.81 290 LEU A N 1
ATOM 2260 C CA . LEU A 1 290 ? 19.721 5.877 -9.707 1.00 90.81 290 LEU A CA 1
ATOM 2261 C C . LEU A 1 290 ? 20.961 6.372 -8.954 1.00 90.81 290 LEU A C 1
ATOM 2263 O O . LEU A 1 290 ? 21.725 7.164 -9.491 1.00 90.81 290 LEU A O 1
ATOM 2267 N N . ALA A 1 291 ? 21.237 5.838 -7.761 1.00 90.69 291 ALA A N 1
ATOM 2268 C CA . ALA A 1 291 ? 22.474 6.134 -7.040 1.00 90.69 291 ALA A CA 1
ATOM 2269 C C . ALA A 1 291 ? 23.729 5.681 -7.811 1.00 90.69 291 ALA A C 1
ATOM 2271 O O . ALA A 1 291 ? 24.761 6.344 -7.767 1.00 90.69 291 ALA A O 1
ATOM 2272 N N . SER A 1 292 ? 23.649 4.559 -8.537 1.00 90.69 292 SER A N 1
ATOM 2273 C CA . SER A 1 292 ? 24.757 4.079 -9.373 1.00 90.69 292 SER A CA 1
ATOM 2274 C C . SER A 1 292 ? 24.937 4.939 -10.632 1.00 90.69 292 SER A C 1
ATOM 2276 O O . SER A 1 292 ? 26.073 5.166 -11.037 1.00 90.69 292 SER A O 1
ATOM 2278 N N . VAL A 1 293 ? 23.839 5.424 -11.224 1.00 90.25 293 VAL A N 1
ATOM 2279 C CA . VAL A 1 293 ? 23.830 6.370 -12.358 1.00 90.25 293 VAL A CA 1
ATOM 2280 C C . VAL A 1 293 ? 24.476 7.690 -11.941 1.00 90.25 293 VAL A C 1
ATOM 2282 O O . VAL A 1 293 ? 25.458 8.088 -12.556 1.00 90.25 293 VAL A O 1
ATOM 2285 N N . ALA A 1 294 ? 24.023 8.290 -10.838 1.00 89.12 294 ALA A N 1
ATOM 2286 C CA . ALA A 1 294 ? 24.581 9.536 -10.313 1.00 89.12 294 ALA A CA 1
ATOM 2287 C C . ALA A 1 294 ? 26.075 9.408 -9.963 1.00 89.12 294 ALA A C 1
ATOM 2289 O O . ALA A 1 294 ? 26.868 10.301 -10.251 1.00 89.12 294 ALA A O 1
ATOM 2290 N N . ALA A 1 295 ? 26.492 8.273 -9.387 1.00 89.38 295 ALA A N 1
ATOM 2291 C CA . ALA A 1 295 ? 27.905 8.011 -9.112 1.00 89.38 295 ALA A CA 1
ATOM 2292 C C . ALA A 1 295 ? 28.751 7.920 -10.395 1.00 89.38 295 ALA A C 1
ATOM 2294 O O . ALA A 1 295 ? 29.913 8.317 -10.389 1.00 89.38 295 ALA A O 1
ATOM 2295 N N . TYR A 1 296 ? 28.191 7.393 -11.487 1.00 89.44 296 TYR A N 1
ATOM 2296 C CA . TYR A 1 296 ? 28.875 7.342 -12.777 1.00 89.44 296 TYR A CA 1
ATOM 2297 C C . TYR A 1 296 ? 28.943 8.719 -13.447 1.00 89.44 296 TYR A C 1
ATOM 2299 O O . TYR A 1 296 ? 30.001 9.090 -13.945 1.00 89.44 296 TYR A O 1
ATOM 2307 N N . GLU A 1 297 ? 27.857 9.495 -13.408 1.00 87.94 297 GLU A N 1
ATOM 2308 C CA . GLU A 1 297 ? 27.829 10.876 -13.910 1.00 87.94 297 GLU A CA 1
ATOM 2309 C C . GLU A 1 297 ? 28.864 11.756 -13.196 1.00 87.94 297 GLU A C 1
ATOM 2311 O O . GLU A 1 297 ? 29.642 12.436 -13.859 1.00 87.94 297 GLU A O 1
ATOM 2316 N N . ALA A 1 298 ? 28.975 11.650 -11.869 1.00 87.75 298 ALA A N 1
ATOM 2317 C CA . ALA A 1 298 ? 29.995 12.367 -11.103 1.00 87.75 298 ALA A CA 1
ATOM 2318 C C . ALA A 1 298 ? 31.431 12.002 -11.532 1.00 87.75 298 ALA A C 1
ATOM 2320 O O . ALA A 1 298 ? 32.308 12.861 -11.575 1.00 87.75 298 ALA A O 1
ATOM 2321 N N . LEU A 1 299 ? 31.690 10.735 -11.880 1.00 85.44 299 LEU A N 1
ATOM 2322 C CA . LEU A 1 299 ? 32.999 10.315 -12.395 1.00 85.44 299 LEU A CA 1
ATOM 2323 C C . LEU A 1 299 ? 33.267 10.850 -13.808 1.00 85.44 299 LEU A C 1
ATOM 2325 O O . LEU A 1 299 ? 34.401 11.221 -14.099 1.00 85.44 299 LEU A O 1
ATOM 2329 N N . LEU A 1 300 ? 32.243 10.921 -14.665 1.00 83.19 300 LEU A N 1
ATOM 2330 C CA . LEU A 1 300 ? 32.360 11.532 -15.993 1.00 83.19 300 LEU A CA 1
ATOM 2331 C C . LEU A 1 300 ? 32.677 13.031 -15.906 1.00 83.19 300 LEU A C 1
ATOM 2333 O O . LEU A 1 300 ? 33.474 13.528 -16.697 1.00 83.19 300 LEU A O 1
ATOM 2337 N N . GLU A 1 301 ? 32.093 13.749 -14.944 1.00 83.25 301 GLU A N 1
ATOM 2338 C CA . GLU A 1 301 ? 32.386 15.170 -14.714 1.00 83.25 301 GLU A CA 1
ATOM 2339 C C . GLU A 1 301 ? 33.835 15.402 -14.260 1.00 83.25 301 GLU A C 1
ATOM 2341 O O . GLU A 1 301 ? 34.479 16.352 -14.709 1.00 83.25 301 GLU A O 1
ATOM 2346 N N . ILE A 1 302 ? 34.376 14.522 -13.410 1.00 80.38 302 ILE A N 1
ATOM 2347 C CA . ILE A 1 302 ? 35.772 14.590 -12.943 1.00 80.38 302 ILE A CA 1
ATOM 2348 C C . ILE A 1 302 ? 36.755 14.321 -14.094 1.00 80.38 302 ILE A C 1
ATOM 2350 O O . ILE A 1 302 ? 37.761 15.024 -14.225 1.00 80.38 302 ILE A O 1
ATOM 2354 N N . ASP A 1 303 ? 36.454 13.342 -14.949 1.00 71.38 303 ASP A N 1
ATOM 2355 C CA . ASP A 1 303 ? 37.271 13.009 -16.123 1.00 71.38 303 ASP A CA 1
ATOM 2356 C C . ASP A 1 303 ? 37.240 14.144 -17.164 1.00 71.38 303 ASP A C 1
ATOM 2358 O O . ASP A 1 303 ? 38.279 14.602 -17.635 1.00 71.38 303 ASP A O 1
ATOM 2362 N N . ALA A 1 304 ? 36.058 14.717 -17.428 1.00 68.12 304 ALA A N 1
ATOM 2363 C CA . ALA A 1 304 ? 35.902 15.872 -18.318 1.00 68.12 304 ALA A CA 1
ATOM 2364 C C . ALA A 1 304 ? 36.599 17.146 -17.800 1.00 68.12 304 ALA A C 1
ATOM 2366 O O . ALA A 1 304 ? 36.998 18.002 -18.592 1.00 68.12 304 ALA A O 1
ATOM 2367 N N . SER A 1 305 ? 36.750 17.275 -16.479 1.00 66.38 305 SER A N 1
ATOM 2368 C CA . SER A 1 305 ? 37.419 18.409 -15.828 1.00 66.38 305 SER A CA 1
ATOM 2369 C C . SER A 1 305 ? 38.941 18.254 -15.744 1.00 66.38 305 SER A C 1
ATOM 2371 O O . SER A 1 305 ? 39.620 19.194 -15.330 1.00 66.38 305 SER A O 1
ATOM 2373 N N . SER A 1 306 ? 39.491 17.098 -16.132 1.00 50.59 306 SER A N 1
ATOM 2374 C CA . SER A 1 306 ? 40.930 16.826 -16.120 1.00 50.59 306 SER A CA 1
ATOM 2375 C C . SER A 1 306 ? 41.545 17.187 -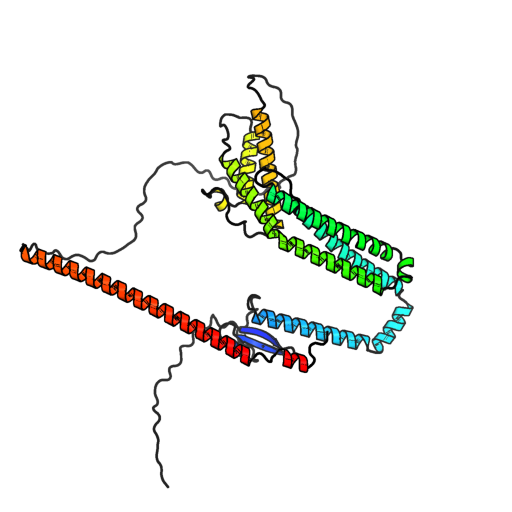17.482 1.00 50.59 306 SER A C 1
ATOM 2377 O O . SER A 1 306 ? 41.346 16.462 -18.457 1.00 50.59 306 SER A O 1
ATOM 2379 N N . PRO A 1 307 ? 42.312 18.290 -17.617 1.00 43.62 307 PRO A N 1
ATOM 2380 C CA . PRO A 1 307 ? 43.010 18.572 -18.858 1.00 43.62 307 PRO A CA 1
ATOM 2381 C C . PRO A 1 307 ? 44.199 17.617 -18.980 1.00 43.62 307 PRO A C 1
ATOM 2383 O O . PRO A 1 307 ? 44.985 17.458 -18.045 1.00 43.62 307 PRO A O 1
ATOM 2386 N N . SER A 1 308 ? 44.338 17.006 -20.156 1.00 47.94 308 SER A N 1
ATOM 2387 C CA . SER A 1 308 ? 45.454 16.148 -20.554 1.00 47.94 308 SER A CA 1
ATOM 2388 C C . SER A 1 308 ? 46.801 16.652 -20.020 1.00 47.94 308 SER A C 1
ATOM 2390 O O . SER A 1 308 ? 47.371 17.601 -20.558 1.00 47.94 308 SER A O 1
ATOM 2392 N N . THR A 1 309 ? 47.338 15.989 -18.996 1.00 32.72 309 THR A N 1
ATOM 2393 C CA . THR A 1 309 ? 48.751 16.097 -18.629 1.00 32.72 309 THR A CA 1
ATOM 2394 C C . THR A 1 309 ? 49.335 14.696 -18.586 1.00 32.72 309 THR A C 1
ATOM 2396 O O . THR A 1 309 ? 49.046 13.889 -17.710 1.00 32.72 309 THR A O 1
ATOM 2399 N N . SER A 1 310 ? 50.142 14.411 -19.603 1.00 35.97 310 SER A N 1
ATOM 2400 C CA . SER A 1 310 ? 51.054 13.276 -19.657 1.00 35.97 310 SER A CA 1
ATOM 2401 C C . SER A 1 310 ? 52.027 13.311 -18.468 1.00 35.97 310 SER A C 1
ATOM 2403 O O . SER A 1 310 ? 52.753 14.292 -18.327 1.00 35.97 310 SER A O 1
ATOM 2405 N N . GLY A 1 311 ? 52.100 12.211 -17.704 1.00 38.84 311 GLY A N 1
ATOM 2406 C CA . GLY A 1 311 ? 53.098 11.931 -16.650 1.00 38.84 311 GLY A CA 1
ATOM 2407 C C . GLY A 1 311 ? 52.853 12.722 -15.355 1.00 38.84 311 GLY A C 1
ATOM 2408 O O . GLY A 1 311 ? 52.705 13.930 -15.384 1.00 38.84 311 GLY A O 1
ATOM 2409 N N . ASN A 1 312 ? 52.802 12.149 -14.155 1.00 32.66 312 ASN A N 1
ATOM 2410 C CA . ASN A 1 312 ? 53.605 11.073 -13.595 1.00 32.66 312 ASN A CA 1
ATOM 2411 C C . ASN A 1 312 ? 52.883 10.423 -12.405 1.00 32.66 312 ASN A C 1
ATOM 2413 O O . ASN A 1 312 ? 52.029 11.023 -11.762 1.00 32.66 312 ASN A O 1
ATOM 2417 N N . ASN A 1 313 ? 53.319 9.202 -12.104 1.00 42.53 313 ASN A N 1
ATOM 2418 C CA . ASN A 1 313 ? 52.993 8.397 -10.932 1.00 42.53 313 ASN A CA 1
ATOM 2419 C C . ASN A 1 313 ? 52.920 9.189 -9.616 1.00 42.53 313 ASN A C 1
ATOM 2421 O O . ASN A 1 313 ? 53.923 9.774 -9.225 1.00 42.53 313 ASN A O 1
ATOM 2425 N N . THR A 1 314 ? 51.844 8.989 -8.854 1.00 32.56 314 THR A N 1
ATOM 2426 C CA . THR A 1 314 ? 51.918 8.697 -7.413 1.00 32.56 314 THR A CA 1
ATOM 2427 C C . THR A 1 314 ? 50.652 7.967 -6.979 1.00 32.56 314 THR A C 1
ATOM 2429 O O . THR A 1 314 ? 49.546 8.484 -7.097 1.00 32.56 314 THR A O 1
ATOM 2432 N N . LYS A 1 315 ? 50.842 6.741 -6.478 1.00 43.59 315 LYS A N 1
ATOM 2433 C CA . LYS A 1 315 ? 49.890 6.042 -5.613 1.00 43.59 315 LYS A CA 1
ATOM 2434 C C . LYS A 1 315 ? 49.516 6.978 -4.468 1.00 43.59 315 LYS A C 1
ATOM 2436 O O . LYS A 1 315 ? 50.402 7.290 -3.685 1.00 43.59 315 LYS A O 1
ATOM 2441 N N . ASP A 1 316 ? 48.236 7.287 -4.320 1.00 31.33 316 ASP A N 1
ATOM 2442 C CA . ASP A 1 316 ? 47.668 7.521 -3.000 1.00 31.33 316 ASP A CA 1
ATOM 2443 C C . ASP A 1 316 ? 46.332 6.793 -2.876 1.00 31.33 316 ASP A C 1
ATOM 2445 O O . ASP A 1 316 ? 45.376 6.965 -3.629 1.00 31.33 316 ASP A O 1
ATOM 2449 N N . THR A 1 317 ? 46.353 5.866 -1.933 1.00 38.06 317 THR A N 1
ATOM 2450 C CA . THR A 1 317 ? 45.277 5.005 -1.475 1.00 38.06 317 THR A CA 1
ATOM 2451 C C . THR A 1 317 ? 44.156 5.816 -0.837 1.00 38.06 317 THR A C 1
ATOM 2453 O O . THR A 1 317 ? 44.389 6.484 0.167 1.00 38.06 317 THR A O 1
ATOM 2456 N N . LEU A 1 318 ? 42.920 5.644 -1.312 1.00 32.84 318 LEU A N 1
ATOM 2457 C CA . LEU A 1 318 ? 41.733 5.863 -0.487 1.00 32.84 318 LEU A CA 1
ATOM 2458 C C . LEU A 1 318 ? 40.932 4.563 -0.388 1.00 32.84 318 LEU A C 1
ATOM 2460 O O . LEU A 1 318 ? 40.277 4.112 -1.325 1.00 32.84 318 LEU A O 1
ATOM 2464 N N . ASN A 1 319 ? 41.065 3.960 0.792 1.00 32.12 319 ASN A N 1
ATOM 2465 C CA . ASN A 1 319 ? 40.294 2.839 1.302 1.00 32.12 319 ASN A CA 1
ATOM 2466 C C . ASN A 1 319 ? 38.794 3.148 1.277 1.00 32.12 319 ASN A C 1
ATOM 2468 O O . ASN A 1 319 ? 38.344 4.068 1.957 1.00 32.12 319 ASN A O 1
ATOM 2472 N N . ILE A 1 320 ? 38.016 2.294 0.614 1.00 35.22 320 ILE A N 1
ATOM 2473 C CA . ILE A 1 320 ? 36.631 2.024 1.009 1.00 35.22 320 ILE A CA 1
ATOM 2474 C C . ILE A 1 320 ? 36.492 0.506 1.100 1.00 35.22 320 ILE A C 1
ATOM 2476 O O . ILE A 1 320 ? 36.235 -0.189 0.117 1.00 35.22 320 ILE A O 1
ATOM 2480 N N . GLU A 1 321 ? 36.726 -0.010 2.303 1.00 31.97 321 GLU A N 1
ATOM 2481 C CA . GLU A 1 321 ? 36.412 -1.383 2.661 1.00 31.97 321 GLU A CA 1
ATOM 2482 C C . GLU A 1 321 ? 34.897 -1.546 2.888 1.00 31.97 321 GLU A C 1
ATOM 2484 O O . GLU A 1 321 ? 34.284 -0.851 3.691 1.00 31.97 321 GLU A O 1
ATOM 2489 N N . ASN A 1 322 ? 34.341 -2.534 2.183 1.00 31.17 322 ASN A N 1
ATOM 2490 C CA . ASN A 1 322 ? 33.603 -3.661 2.758 1.00 31.17 322 ASN A CA 1
ATOM 2491 C C . ASN A 1 322 ? 32.228 -3.413 3.424 1.00 31.17 322 ASN A C 1
ATOM 2493 O O . ASN A 1 322 ? 32.139 -3.114 4.609 1.00 31.17 322 ASN A O 1
ATOM 2497 N N . ILE A 1 323 ? 31.149 -3.772 2.712 1.00 31.58 323 ILE A N 1
ATOM 2498 C CA . ILE A 1 323 ? 30.034 -4.528 3.312 1.00 31.58 323 ILE A CA 1
ATOM 2499 C C . ILE A 1 323 ? 29.741 -5.721 2.393 1.00 31.58 323 ILE A C 1
ATOM 2501 O O . ILE A 1 323 ? 29.455 -5.561 1.206 1.00 31.58 323 ILE A O 1
ATOM 2505 N N . GLY A 1 324 ? 29.915 -6.916 2.957 1.00 26.48 324 GLY A N 1
ATOM 2506 C CA . GLY A 1 324 ? 30.100 -8.175 2.251 1.00 26.48 324 GLY A CA 1
ATOM 2507 C C . GLY A 1 324 ? 28.897 -8.715 1.478 1.00 26.48 324 GLY A C 1
ATOM 2508 O O . GLY A 1 324 ? 27.742 -8.574 1.870 1.00 26.48 324 GLY A O 1
ATOM 2509 N N . SER A 1 325 ? 29.220 -9.438 0.405 1.00 29.19 325 SER A N 1
ATOM 2510 C CA . SER A 1 325 ? 28.358 -10.455 -0.191 1.00 29.19 325 SER A CA 1
ATOM 2511 C C . SER A 1 325 ? 29.011 -11.806 0.060 1.00 29.19 325 SER A C 1
ATOM 2513 O O . SER A 1 325 ? 30.107 -12.086 -0.424 1.00 29.19 325 SER A O 1
ATOM 2515 N N . THR A 1 326 ? 28.333 -12.631 0.846 1.00 33.22 326 THR A N 1
ATOM 2516 C CA . THR A 1 326 ? 28.644 -14.040 1.051 1.00 33.22 326 THR A CA 1
ATOM 2517 C C . THR A 1 326 ? 28.587 -14.814 -0.269 1.00 33.22 326 THR A C 1
ATOM 2519 O O . THR A 1 326 ? 27.802 -14.515 -1.170 1.00 33.22 326 THR A O 1
ATOM 2522 N N . GLN A 1 327 ? 29.490 -15.787 -0.367 1.00 31.94 327 GLN A N 1
ATOM 2523 C CA . GLN A 1 327 ? 29.742 -16.662 -1.506 1.00 31.94 327 GLN A CA 1
ATOM 2524 C C . GLN A 1 327 ? 28.536 -17.520 -1.917 1.00 31.94 327 GLN A C 1
ATOM 2526 O O . GLN A 1 327 ? 27.779 -18.003 -1.078 1.00 31.94 327 GLN A O 1
ATOM 2531 N N . GLY A 1 328 ? 28.475 -17.814 -3.216 1.00 27.09 328 GLY A N 1
ATOM 2532 C CA . GLY A 1 328 ? 27.742 -18.928 -3.809 1.00 27.09 328 GLY A CA 1
ATOM 2533 C C . GLY A 1 328 ? 28.393 -19.304 -5.142 1.00 27.09 328 GLY A C 1
ATOM 2534 O O . GLY A 1 328 ? 28.416 -18.511 -6.075 1.00 27.09 328 GLY A O 1
ATOM 2535 N N . THR A 1 329 ? 29.001 -20.479 -5.161 1.00 26.59 329 THR A N 1
ATOM 2536 C CA . THR A 1 329 ? 30.054 -20.980 -6.052 1.00 26.59 329 THR A CA 1
ATOM 2537 C C . THR A 1 329 ? 29.537 -21.559 -7.388 1.00 26.59 329 THR A C 1
ATOM 2539 O O . THR A 1 329 ? 28.424 -22.070 -7.442 1.00 26.59 329 THR A O 1
ATOM 2542 N N . LEU A 1 330 ? 30.434 -21.593 -8.393 1.00 26.41 330 LEU A N 1
ATOM 2543 C CA . LEU A 1 330 ? 30.512 -22.484 -9.579 1.00 26.41 330 LEU A CA 1
ATOM 2544 C C . LEU A 1 330 ? 29.527 -22.287 -10.755 1.00 26.41 330 LEU A C 1
ATOM 2546 O O . LEU A 1 330 ? 28.385 -22.724 -10.709 1.00 26.41 330 LEU A O 1
ATOM 2550 N N . CYS A 1 331 ? 30.041 -21.836 -11.906 1.00 26.53 331 CYS A N 1
ATOM 2551 C CA . CYS A 1 331 ? 30.516 -22.758 -12.951 1.00 26.53 331 CYS A CA 1
ATOM 2552 C C . CYS A 1 331 ? 31.158 -22.000 -14.121 1.00 26.53 331 CYS A C 1
ATOM 2554 O O . CYS A 1 331 ? 30.564 -21.135 -14.757 1.00 26.53 331 CYS A O 1
ATOM 2556 N N . GLU A 1 332 ? 32.393 -22.395 -14.378 1.00 25.81 332 GLU A N 1
ATOM 2557 C CA . GLU A 1 332 ? 33.230 -22.082 -15.519 1.00 25.81 332 GLU A CA 1
ATOM 2558 C C . GLU A 1 332 ? 32.806 -22.971 -16.696 1.00 25.81 332 GLU A C 1
ATOM 2560 O O . GLU A 1 332 ? 32.738 -24.191 -16.563 1.00 25.81 332 GLU A O 1
ATOM 2565 N N . ALA A 1 333 ? 32.506 -22.374 -17.848 1.00 27.41 333 ALA A N 1
ATOM 2566 C CA . ALA A 1 333 ? 32.510 -23.081 -19.122 1.00 27.41 333 ALA A CA 1
ATOM 2567 C C . ALA A 1 333 ? 32.784 -22.078 -20.243 1.00 27.41 333 ALA A C 1
ATOM 2569 O O . ALA A 1 333 ? 31.969 -21.211 -20.559 1.00 27.41 333 ALA A O 1
ATOM 2570 N N . ALA A 1 334 ? 33.983 -22.201 -20.805 1.00 30.41 334 ALA A N 1
ATOM 2571 C CA . ALA A 1 334 ? 34.459 -21.482 -21.968 1.00 30.41 334 ALA A CA 1
ATOM 2572 C C . ALA A 1 334 ? 33.502 -21.641 -23.160 1.00 30.41 334 ALA A C 1
ATOM 2574 O O . ALA A 1 334 ? 33.114 -22.755 -23.510 1.00 30.41 334 ALA A O 1
ATOM 2575 N N . ALA A 1 335 ? 33.186 -20.532 -23.827 1.00 26.53 335 ALA A N 1
ATOM 2576 C CA . ALA A 1 335 ? 32.535 -20.540 -25.129 1.00 26.53 335 ALA A CA 1
ATOM 2577 C C . ALA A 1 335 ? 33.404 -19.777 -26.132 1.00 26.53 335 ALA A C 1
ATOM 2579 O O . ALA A 1 335 ? 33.464 -18.551 -26.173 1.00 26.53 335 ALA A O 1
ATOM 2580 N N . VAL A 1 336 ? 34.111 -20.596 -26.898 1.00 31.39 336 VAL A N 1
ATOM 2581 C CA . VAL A 1 336 ? 34.773 -20.341 -28.173 1.00 31.39 336 VAL A CA 1
ATOM 2582 C C . VAL A 1 336 ? 33.848 -19.559 -29.121 1.00 31.39 336 VAL A C 1
ATOM 2584 O O . VAL A 1 336 ? 32.693 -19.936 -29.314 1.00 31.39 336 VAL A O 1
ATOM 2587 N N . LEU A 1 337 ? 34.368 -18.488 -29.734 1.00 31.03 337 LEU A N 1
ATOM 2588 C CA . LEU A 1 337 ? 33.775 -17.855 -30.920 1.00 31.03 337 LEU A CA 1
ATOM 2589 C C . LEU A 1 337 ? 33.597 -18.897 -32.037 1.00 31.03 337 LEU A C 1
ATOM 2591 O O . LEU A 1 337 ? 34.518 -19.673 -32.293 1.00 31.03 337 LEU A O 1
ATOM 2595 N N . PRO A 1 338 ? 32.506 -18.818 -32.814 1.00 31.95 338 PRO A N 1
ATOM 2596 C CA . PRO A 1 338 ? 32.757 -18.503 -34.217 1.00 31.95 338 PRO A CA 1
ATOM 2597 C C . PRO A 1 338 ? 31.720 -17.570 -34.851 1.00 31.95 338 PRO A C 1
ATOM 2599 O O . PRO A 1 338 ? 30.507 -17.750 -34.758 1.00 31.95 338 PRO A O 1
ATOM 2602 N N . SER A 1 339 ? 32.253 -16.611 -35.603 1.00 28.14 339 SER A N 1
ATOM 2603 C CA . SER A 1 339 ? 31.610 -16.004 -36.762 1.00 28.14 339 SER A CA 1
ATOM 2604 C C . SER A 1 339 ? 31.217 -17.081 -37.776 1.00 28.14 339 SER A C 1
ATOM 2606 O O . SER A 1 339 ? 32.036 -17.949 -38.064 1.00 28.14 339 SER A O 1
ATOM 2608 N N . GLN A 1 340 ? 30.028 -16.972 -38.373 1.00 29.69 340 GLN A N 1
ATOM 2609 C CA . GLN A 1 340 ? 29.779 -17.036 -39.826 1.00 29.69 340 GLN A CA 1
ATOM 2610 C C . GLN A 1 340 ? 28.287 -17.275 -40.097 1.00 29.69 340 GLN A C 1
ATOM 2612 O O . GLN A 1 340 ? 27.678 -18.244 -39.653 1.00 29.69 340 GLN A O 1
ATOM 2617 N N . LEU A 1 341 ? 27.730 -16.339 -40.862 1.00 34.09 341 LEU A N 1
ATOM 2618 C CA . LEU A 1 341 ? 26.436 -16.384 -41.523 1.00 34.09 341 LEU A CA 1
ATOM 2619 C C . LEU A 1 341 ? 26.292 -17.654 -42.367 1.00 34.09 341 LEU A C 1
ATOM 2621 O O . LEU A 1 341 ? 26.979 -17.781 -43.376 1.00 34.09 341 LEU A O 1
ATOM 2625 N N . GLN A 1 342 ? 25.334 -18.519 -42.034 1.00 29.11 342 GLN A N 1
ATOM 2626 C CA . GLN A 1 342 ? 24.705 -19.398 -43.018 1.00 29.11 342 GLN A CA 1
ATOM 2627 C C . GLN A 1 342 ? 23.204 -19.495 -42.759 1.00 29.11 342 GLN A C 1
ATOM 2629 O O . GLN A 1 342 ? 22.737 -19.831 -41.673 1.00 29.11 342 GLN A O 1
ATOM 2634 N N . SER A 1 343 ? 22.464 -19.144 -43.803 1.00 28.50 343 SER A N 1
ATOM 2635 C CA . SER A 1 343 ? 21.018 -19.197 -43.929 1.00 28.50 343 SER A CA 1
ATOM 2636 C C . SER A 1 343 ? 20.526 -20.636 -43.767 1.00 28.50 343 SER A C 1
ATOM 2638 O O . SER A 1 343 ? 20.802 -21.491 -44.606 1.00 28.50 343 SER A O 1
ATOM 2640 N N . THR A 1 344 ? 19.769 -20.911 -42.709 1.00 29.05 344 THR A N 1
ATOM 2641 C CA . THR A 1 344 ? 19.084 -22.191 -42.532 1.00 29.05 344 THR A CA 1
ATOM 2642 C C . THR A 1 344 ? 17.692 -22.123 -43.155 1.00 29.05 344 THR A C 1
ATOM 2644 O O . THR A 1 344 ? 16.736 -21.595 -42.596 1.00 29.05 344 THR A O 1
ATOM 2647 N N . SER A 1 345 ? 17.582 -22.693 -44.354 1.00 30.62 345 SER A N 1
ATOM 2648 C CA . SER A 1 345 ? 16.325 -23.204 -44.900 1.00 30.62 345 SER A CA 1
ATOM 2649 C C . SER A 1 345 ? 15.925 -24.435 -44.075 1.00 30.62 345 SER A C 1
ATOM 2651 O O . SER A 1 345 ? 16.421 -25.536 -44.322 1.00 30.62 345 SER A O 1
ATOM 2653 N N . ALA A 1 346 ? 15.053 -24.249 -43.084 1.00 30.30 346 ALA A N 1
ATOM 2654 C CA . ALA A 1 346 ? 14.341 -25.339 -42.428 1.00 30.30 346 ALA A CA 1
ATOM 2655 C C . ALA A 1 346 ? 13.030 -25.590 -43.179 1.00 30.30 346 ALA A C 1
ATOM 2657 O O . ALA A 1 346 ? 12.217 -24.685 -43.365 1.00 30.30 346 ALA A O 1
ATOM 2658 N N . GLY A 1 347 ? 12.883 -26.822 -43.659 1.00 29.81 347 GLY A N 1
ATOM 2659 C CA . GLY A 1 347 ? 11.720 -27.280 -44.392 1.00 29.81 347 GLY A CA 1
ATOM 2660 C C . GLY A 1 347 ? 10.470 -27.324 -43.526 1.00 29.81 347 GLY A C 1
ATOM 2661 O O . GLY A 1 347 ? 10.519 -27.700 -42.357 1.00 29.81 347 GLY A O 1
ATOM 2662 N N . ASP A 1 348 ? 9.347 -27.022 -44.167 1.00 30.52 348 ASP A N 1
ATOM 2663 C CA . ASP A 1 348 ? 8.047 -27.476 -43.716 1.00 30.52 348 ASP A CA 1
ATOM 2664 C C . ASP A 1 348 ? 7.301 -28.098 -44.900 1.00 30.52 348 ASP A C 1
ATOM 2666 O O . ASP A 1 348 ? 7.342 -27.621 -46.038 1.00 30.52 348 ASP A O 1
ATOM 2670 N N . SER A 1 349 ? 6.717 -29.257 -44.632 1.00 34.31 349 SER A N 1
ATOM 2671 C CA . SER A 1 349 ? 6.225 -30.207 -45.625 1.00 34.31 349 SER A CA 1
ATOM 2672 C C . SER A 1 349 ? 4.957 -29.719 -46.320 1.00 34.31 349 SER A C 1
ATOM 2674 O O . SER A 1 349 ? 3.989 -29.364 -45.653 1.00 34.31 349 SER A O 1
ATOM 2676 N N . ARG A 1 350 ? 4.875 -29.873 -47.649 1.00 33.09 350 ARG A N 1
ATOM 2677 C CA . ARG A 1 350 ? 3.608 -30.219 -48.315 1.00 33.09 350 ARG A CA 1
ATOM 2678 C C . ARG A 1 350 ? 3.842 -30.968 -49.623 1.00 33.09 350 ARG A C 1
ATOM 2680 O O . ARG A 1 350 ? 4.383 -30.455 -50.595 1.00 33.09 350 ARG A O 1
ATOM 2687 N N . VAL A 1 351 ? 3.402 -32.219 -49.588 1.00 34.84 351 VAL A N 1
ATOM 2688 C CA . VAL A 1 351 ? 3.288 -33.167 -50.692 1.00 34.84 351 VAL A CA 1
ATOM 2689 C C . VAL A 1 351 ? 2.518 -32.526 -51.852 1.00 34.84 351 VAL A C 1
ATOM 2691 O O . VAL A 1 351 ? 1.327 -32.249 -51.734 1.00 34.84 351 VAL A O 1
ATOM 2694 N N . LEU A 1 352 ? 3.192 -32.307 -52.981 1.00 32.72 352 LEU A N 1
ATOM 2695 C CA . LEU A 1 352 ? 2.545 -32.015 -54.260 1.00 32.72 352 LEU A CA 1
ATOM 2696 C C . LEU A 1 352 ? 2.062 -33.340 -54.872 1.00 32.72 352 LEU A C 1
ATOM 2698 O O . LEU A 1 352 ? 2.870 -34.263 -55.018 1.00 32.72 352 LEU A O 1
ATOM 2702 N N . PRO A 1 353 ? 0.778 -33.482 -55.249 1.00 37.00 353 PRO A N 1
ATOM 2703 C CA . PRO A 1 353 ? 0.335 -34.672 -55.951 1.00 37.00 353 PRO A CA 1
ATOM 2704 C C . PRO A 1 353 ? 0.986 -34.713 -57.337 1.00 37.00 353 PRO A C 1
ATOM 2706 O O . PRO A 1 353 ? 1.022 -33.721 -58.066 1.00 37.00 353 PRO A O 1
ATOM 2709 N N . LYS A 1 354 ? 1.508 -35.896 -57.675 1.00 36.31 354 LYS A N 1
ATOM 2710 C CA . LYS A 1 354 ? 2.039 -36.306 -58.981 1.00 36.31 354 LYS A CA 1
ATOM 2711 C C . LYS A 1 354 ? 1.182 -35.723 -60.115 1.00 36.31 354 LYS A C 1
ATOM 2713 O O . LYS A 1 354 ? 0.096 -36.226 -60.396 1.00 36.31 354 LYS A O 1
ATOM 2718 N N . GLN A 1 355 ? 1.671 -34.683 -60.788 1.00 37.25 355 GLN A N 1
ATOM 2719 C CA . GLN A 1 355 ? 1.063 -34.234 -62.035 1.00 37.25 355 GLN A CA 1
ATOM 2720 C C . GLN A 1 355 ? 1.363 -35.276 -63.112 1.00 37.25 355 GLN A C 1
ATOM 2722 O O . GLN A 1 355 ? 2.511 -35.484 -63.512 1.00 37.25 355 GLN A O 1
ATOM 2727 N N . ALA A 1 356 ? 0.312 -35.966 -63.550 1.00 38.00 356 ALA A N 1
ATOM 2728 C CA . ALA A 1 356 ? 0.346 -36.810 -64.729 1.00 38.00 356 ALA A CA 1
ATOM 2729 C C . ALA A 1 356 ? 0.855 -35.981 -65.917 1.00 38.00 356 ALA A C 1
ATOM 2731 O O . ALA A 1 356 ? 0.363 -34.880 -66.170 1.00 38.00 356 ALA A O 1
ATOM 2732 N N . ARG A 1 357 ? 1.860 -36.513 -66.624 1.00 41.75 357 ARG A N 1
ATOM 2733 C CA . ARG A 1 357 ? 2.391 -35.955 -67.873 1.00 41.75 357 ARG A CA 1
ATOM 2734 C C . ARG A 1 357 ? 1.225 -35.606 -68.800 1.00 41.75 357 ARG A C 1
ATOM 2736 O O . ARG A 1 357 ? 0.612 -36.504 -69.370 1.00 41.75 357 ARG A O 1
ATOM 2743 N N . ARG A 1 358 ? 0.933 -34.315 -68.968 1.00 44.34 358 ARG A N 1
ATOM 2744 C CA . ARG A 1 358 ? 0.050 -33.852 -70.038 1.00 44.34 358 ARG A CA 1
ATOM 2745 C C . ARG A 1 358 ? 0.825 -33.940 -71.346 1.00 44.34 358 ARG A C 1
ATOM 2747 O O . ARG A 1 358 ? 1.810 -33.238 -71.562 1.00 44.34 358 ARG A O 1
ATOM 2754 N N . THR A 1 359 ? 0.400 -34.884 -72.171 1.00 46.16 359 THR A N 1
ATOM 2755 C CA . THR A 1 359 ? 0.743 -35.025 -73.581 1.00 46.16 359 THR A CA 1
ATOM 2756 C C . THR A 1 359 ? 0.599 -33.673 -74.280 1.00 46.16 359 THR A C 1
ATOM 2758 O O . THR A 1 359 ? -0.405 -32.987 -74.105 1.00 46.16 359 THR A O 1
ATOM 2761 N N . LYS A 1 360 ? 1.620 -33.278 -75.053 1.00 49.56 360 LYS A N 1
ATOM 2762 C CA . LYS A 1 360 ? 1.580 -32.103 -75.933 1.00 49.56 360 LYS A CA 1
ATOM 2763 C C . LYS A 1 360 ? 0.436 -32.281 -76.937 1.00 49.56 360 LYS A C 1
ATOM 2765 O O . LYS A 1 360 ? 0.625 -32.934 -77.956 1.00 49.56 360 LYS A O 1
ATOM 2770 N N . MET A 1 361 ? -0.732 -31.719 -76.648 1.00 53.31 361 MET A N 1
ATOM 2771 C CA . MET A 1 361 ? -1.701 -31.373 -77.682 1.00 53.31 361 MET A CA 1
ATOM 2772 C C . MET A 1 361 ? -1.389 -29.940 -78.098 1.00 53.31 361 MET A C 1
ATOM 2774 O O . MET A 1 361 ? -1.243 -29.062 -77.248 1.00 53.31 361 MET A O 1
ATOM 2778 N N . SER A 1 362 ? -1.195 -29.718 -79.393 1.00 53.88 362 SER A N 1
ATOM 2779 C CA . SER A 1 362 ? -1.160 -28.380 -79.970 1.00 53.88 362 SER A CA 1
ATOM 2780 C C . SER A 1 362 ? -2.558 -27.782 -79.819 1.00 53.88 362 SER A C 1
ATOM 2782 O O . SER A 1 362 ? -3.406 -28.005 -80.678 1.00 53.88 362 SER A O 1
ATOM 2784 N N . LEU A 1 363 ? -2.816 -27.121 -78.688 1.00 61.84 363 LEU A N 1
ATOM 2785 C CA . LEU A 1 363 ? -4.073 -26.413 -78.474 1.00 61.84 363 LEU A CA 1
ATOM 2786 C C . LEU A 1 363 ? -4.168 -25.269 -79.479 1.00 61.84 363 LEU A C 1
ATOM 2788 O O . LEU A 1 363 ? -3.232 -24.474 -79.619 1.00 61.84 363 LEU A O 1
ATOM 2792 N N . ASP A 1 364 ? -5.301 -25.211 -80.166 1.00 73.69 364 ASP A N 1
ATOM 2793 C CA . ASP A 1 364 ? -5.625 -24.114 -81.063 1.00 73.69 364 ASP A CA 1
ATOM 2794 C C . ASP A 1 364 ? -5.774 -22.811 -80.251 1.00 73.69 364 ASP A C 1
ATOM 2796 O O . ASP A 1 364 ? -6.161 -22.810 -79.077 1.00 73.69 364 ASP A O 1
ATOM 2800 N N . ILE A 1 365 ? -5.442 -21.668 -80.856 1.00 74.75 365 ILE A N 1
ATOM 2801 C CA . ILE A 1 365 ? -5.448 -20.349 -80.191 1.00 74.75 365 ILE A CA 1
ATOM 2802 C C . ILE A 1 365 ? -6.847 -20.023 -79.639 1.00 74.75 365 ILE A C 1
ATOM 2804 O O . ILE A 1 365 ? -6.983 -19.322 -78.632 1.00 74.75 365 ILE A O 1
ATOM 2808 N N . SER A 1 366 ? -7.886 -20.551 -80.283 1.00 74.69 366 SER A N 1
ATOM 2809 C CA . SER A 1 366 ? -9.285 -20.470 -79.866 1.00 74.69 366 SER A CA 1
ATOM 2810 C C . SER A 1 366 ? -9.537 -21.155 -78.510 1.00 74.69 366 SER A C 1
ATOM 2812 O O . SER A 1 366 ? -10.151 -20.557 -77.624 1.00 74.69 366 SER A O 1
ATOM 2814 N N . GLU A 1 367 ? -8.988 -22.349 -78.290 1.00 77.06 367 GLU A N 1
ATOM 2815 C CA . GLU A 1 367 ? -9.141 -23.123 -77.051 1.00 77.06 367 GLU A CA 1
ATOM 2816 C C . GLU A 1 367 ? -8.396 -22.482 -75.875 1.00 77.06 367 GLU A C 1
ATOM 2818 O O . GLU A 1 367 ? -8.913 -22.428 -74.757 1.00 77.06 367 GLU A O 1
ATOM 2823 N N . LEU A 1 368 ? -7.205 -21.926 -76.123 1.00 76.94 368 LEU A N 1
ATOM 2824 C CA . LEU A 1 368 ? -6.453 -21.179 -75.107 1.00 76.94 368 LEU A CA 1
ATOM 2825 C C . LEU A 1 368 ? -7.189 -19.911 -74.662 1.00 76.94 368 LEU A C 1
ATOM 2827 O O . LEU A 1 368 ? -7.202 -19.593 -73.470 1.00 76.94 368 LEU A O 1
ATOM 2831 N N . ARG A 1 369 ? -7.840 -19.206 -75.596 1.00 79.50 369 ARG A N 1
ATOM 2832 C CA . ARG A 1 369 ? -8.702 -18.060 -75.268 1.00 79.50 369 ARG A CA 1
ATOM 2833 C C . ARG A 1 369 ? -9.889 -18.490 -74.414 1.00 79.50 369 ARG A C 1
ATOM 2835 O O . ARG A 1 369 ? -10.185 -17.818 -73.429 1.00 79.50 369 ARG A O 1
ATOM 2842 N N . GLN A 1 370 ? -10.514 -19.618 -74.739 1.00 84.62 370 GLN A N 1
ATOM 2843 C CA . GLN A 1 370 ? -11.638 -20.139 -73.967 1.00 84.62 370 GLN A CA 1
ATOM 2844 C C . GLN A 1 370 ? -11.216 -20.540 -72.547 1.00 84.62 370 GLN A C 1
ATOM 2846 O O . GLN A 1 370 ? -11.853 -20.130 -71.582 1.00 84.62 370 GLN A O 1
ATOM 2851 N N . CYS A 1 371 ? -10.077 -21.221 -72.396 1.00 80.31 371 CYS A N 1
ATOM 2852 C CA . CYS A 1 371 ? -9.536 -21.587 -71.086 1.00 80.31 371 CYS A CA 1
ATOM 2853 C C . CYS A 1 371 ? -9.185 -20.361 -70.232 1.00 80.31 371 CYS A C 1
ATOM 2855 O O . CYS A 1 371 ? -9.351 -20.380 -69.012 1.00 80.31 371 CYS A O 1
ATOM 2857 N N . TRP A 1 372 ? -8.704 -19.283 -70.858 1.00 85.31 372 TRP A N 1
ATOM 2858 C CA . TRP A 1 372 ? -8.446 -18.027 -70.161 1.00 85.31 372 TRP A CA 1
ATOM 2859 C C . TRP A 1 372 ? -9.745 -17.364 -69.687 1.00 85.31 372 TRP A C 1
ATOM 2861 O O . TRP A 1 372 ? -9.823 -16.962 -68.527 1.00 85.31 372 TRP A O 1
ATOM 2871 N N . ILE A 1 373 ? -10.777 -17.314 -70.537 1.00 89.88 373 ILE A N 1
ATOM 2872 C CA . ILE A 1 373 ? -12.107 -16.792 -70.177 1.00 89.88 373 ILE A CA 1
ATOM 2873 C C . ILE A 1 373 ? -12.710 -17.603 -69.024 1.00 89.88 373 ILE A C 1
ATOM 2875 O O . ILE A 1 373 ? -13.191 -17.027 -68.048 1.00 89.88 373 ILE A O 1
ATOM 2879 N N . ASP A 1 374 ? -12.640 -18.929 -69.094 1.00 86.25 374 ASP A N 1
ATOM 2880 C CA . ASP A 1 374 ? -13.181 -19.807 -68.057 1.00 86.25 374 ASP A CA 1
ATOM 2881 C C . ASP A 1 374 ? -12.396 -19.673 -66.741 1.00 86.25 374 ASP A C 1
ATOM 2883 O O . ASP A 1 374 ? -12.987 -19.644 -65.663 1.00 86.25 374 ASP A O 1
ATOM 2887 N N . GLY A 1 375 ? -11.075 -19.474 -66.809 1.00 88.56 375 GLY A N 1
ATOM 2888 C CA . GLY A 1 375 ? -10.242 -19.178 -65.640 1.00 88.56 375 GLY A CA 1
ATOM 2889 C C . GLY A 1 375 ? -10.488 -17.794 -65.022 1.00 88.56 375 GLY A C 1
ATOM 2890 O O . GLY A 1 375 ? -10.241 -17.594 -63.830 1.00 88.56 375 GLY A O 1
ATOM 2891 N N . VAL A 1 376 ? -10.965 -16.815 -65.796 1.00 89.06 376 VAL A N 1
ATOM 2892 C CA . VAL A 1 376 ? -11.429 -15.522 -65.259 1.00 89.06 376 VAL A CA 1
ATOM 2893 C C . VAL A 1 376 ? -12.766 -15.707 -64.542 1.00 89.06 376 VAL A C 1
ATOM 2895 O O . VAL A 1 376 ? -12.868 -15.328 -63.378 1.00 89.06 376 VAL A O 1
ATOM 2898 N N . LYS A 1 377 ? -13.732 -16.389 -65.168 1.00 91.38 377 LYS A N 1
ATOM 2899 C CA . LYS A 1 377 ? -15.039 -16.688 -64.555 1.00 91.38 377 LYS A CA 1
ATOM 2900 C C . LYS A 1 377 ? -14.916 -17.490 -63.261 1.00 91.38 377 LYS A C 1
ATOM 2902 O O . LYS A 1 377 ? -15.641 -17.226 -62.309 1.00 91.38 377 LYS A O 1
ATOM 2907 N N . LEU A 1 378 ? -13.988 -18.447 -63.206 1.00 90.25 378 LEU A N 1
ATOM 2908 C CA . LEU A 1 378 ? -13.747 -19.231 -61.995 1.00 90.25 378 LEU A CA 1
ATOM 2909 C C . LEU A 1 378 ? -13.234 -18.350 -60.849 1.00 90.25 378 LEU A C 1
ATOM 2911 O O . LEU A 1 378 ? -13.729 -18.455 -59.736 1.00 90.25 378 LEU A O 1
ATOM 2915 N N . ARG A 1 379 ? -12.311 -17.420 -61.127 1.00 88.56 379 ARG A N 1
ATOM 2916 C CA . ARG A 1 379 ? -11.815 -16.475 -60.113 1.00 88.56 379 ARG A CA 1
ATOM 2917 C C . ARG A 1 379 ? -12.891 -15.498 -59.649 1.00 88.56 379 ARG A C 1
ATOM 2919 O O . ARG A 1 379 ? -12.931 -15.163 -58.471 1.00 88.56 379 ARG A O 1
ATOM 2926 N N . GLU A 1 380 ? -13.766 -15.057 -60.548 1.00 89.75 380 GLU A N 1
ATOM 2927 C CA . GLU A 1 380 ? -14.934 -14.246 -60.182 1.00 89.75 380 GLU A CA 1
ATOM 2928 C C . GLU A 1 380 ? -15.904 -15.031 -59.285 1.00 89.75 380 GLU A C 1
ATOM 2930 O O . GLU A 1 380 ? -16.384 -14.494 -58.286 1.00 89.75 380 GLU A O 1
ATOM 2935 N N . ALA A 1 381 ? -16.138 -16.313 -59.584 1.00 90.12 381 ALA A N 1
ATOM 2936 C CA . ALA A 1 381 ? -16.953 -17.196 -58.753 1.00 90.12 381 ALA A CA 1
ATOM 2937 C C . ALA A 1 381 ? -16.316 -17.457 -57.376 1.00 90.12 381 ALA A C 1
ATOM 2939 O O . ALA A 1 381 ? -17.015 -17.400 -56.365 1.00 90.12 381 ALA A O 1
ATOM 2940 N N . ASP A 1 382 ? -14.999 -17.668 -57.316 1.00 87.81 382 ASP A N 1
ATOM 2941 C CA . ASP A 1 382 ? -14.261 -17.862 -56.063 1.00 87.81 382 ASP A CA 1
ATOM 2942 C C . ASP A 1 382 ? -14.300 -16.601 -55.185 1.00 87.81 382 ASP A C 1
ATOM 2944 O O . ASP A 1 382 ? -14.506 -16.690 -53.973 1.00 87.81 382 ASP A O 1
ATOM 2948 N N . LEU A 1 383 ? -14.169 -15.411 -55.786 1.00 87.00 383 LEU A N 1
ATOM 2949 C CA . LEU A 1 383 ? -14.320 -14.137 -55.076 1.00 87.00 383 LEU A CA 1
ATOM 2950 C C . LEU A 1 383 ? -15.748 -13.939 -54.554 1.00 87.00 383 LEU A C 1
ATOM 2952 O O . LEU A 1 383 ? -15.930 -13.493 -53.420 1.00 87.00 383 LEU A O 1
ATOM 2956 N N . ALA A 1 384 ? -16.764 -14.304 -55.341 1.00 89.88 384 ALA A N 1
ATOM 2957 C CA . ALA A 1 384 ? -18.157 -14.250 -54.903 1.00 89.88 384 ALA A CA 1
ATOM 2958 C C . ALA A 1 384 ? -18.439 -15.236 -53.753 1.00 89.88 384 ALA A C 1
ATOM 2960 O O . ALA A 1 384 ? -19.123 -14.879 -52.792 1.00 89.88 384 ALA A O 1
ATOM 2961 N N . ALA A 1 385 ? -17.872 -16.444 -53.808 1.00 89.19 385 ALA A N 1
ATOM 2962 C CA . ALA A 1 385 ? -17.984 -17.441 -52.746 1.00 89.19 385 ALA A CA 1
ATOM 2963 C C . ALA A 1 385 ? -17.284 -16.987 -51.455 1.00 89.19 385 ALA A C 1
ATOM 2965 O O . ALA A 1 385 ? -17.848 -17.127 -50.370 1.00 89.19 385 ALA A O 1
ATOM 2966 N N . ALA A 1 386 ? -16.098 -16.379 -51.561 1.00 88.06 386 ALA A N 1
ATOM 2967 C CA . ALA A 1 386 ? -15.392 -15.803 -50.418 1.00 88.06 386 ALA A CA 1
ATOM 2968 C C . ALA A 1 386 ? -16.191 -14.657 -49.773 1.00 88.06 386 ALA A C 1
ATOM 2970 O O . ALA A 1 386 ? -16.345 -14.624 -48.551 1.00 88.06 386 ALA A O 1
ATOM 2971 N N . ALA A 1 387 ? -16.773 -13.769 -50.586 1.00 88.88 387 ALA A N 1
ATOM 2972 C CA . ALA A 1 387 ? -17.628 -12.688 -50.100 1.00 88.88 387 ALA A CA 1
ATOM 2973 C C . ALA A 1 387 ? -18.906 -13.211 -49.419 1.00 88.88 387 ALA A C 1
ATOM 2975 O O . ALA A 1 387 ? -19.373 -12.623 -48.442 1.00 88.88 387 ALA A O 1
ATOM 2976 N N . GLN A 1 388 ? -19.479 -14.315 -49.908 1.00 88.00 388 GLN A N 1
ATOM 2977 C CA . GLN A 1 388 ? -20.638 -14.940 -49.273 1.00 88.00 388 GLN A CA 1
ATOM 2978 C C . GLN A 1 388 ? -20.267 -15.599 -47.937 1.00 88.00 388 GLN A C 1
ATOM 2980 O O . GLN A 1 388 ? -20.953 -15.373 -46.944 1.00 88.00 388 GLN A O 1
ATOM 2985 N N . ALA A 1 389 ? -19.142 -16.316 -47.873 1.00 89.00 389 ALA A N 1
ATOM 2986 C CA . ALA A 1 389 ? -18.650 -16.914 -46.633 1.00 89.00 389 ALA A CA 1
ATOM 2987 C C . ALA A 1 389 ? -18.351 -15.860 -45.551 1.00 89.00 389 ALA A C 1
ATOM 2989 O O . ALA A 1 389 ? -18.613 -16.091 -44.369 1.00 89.00 389 ALA A O 1
ATOM 2990 N N . GLU A 1 390 ? -17.848 -14.684 -45.937 1.00 90.00 390 GLU A N 1
ATOM 2991 C CA . GLU A 1 390 ? -17.643 -13.569 -45.010 1.00 90.00 390 GLU A CA 1
ATOM 2992 C C . GLU A 1 390 ? -18.973 -13.028 -44.462 1.00 90.00 390 GLU A C 1
ATOM 2994 O O . GLU A 1 390 ? -19.106 -12.834 -43.251 1.00 90.00 390 GLU A O 1
ATOM 2999 N N . LYS A 1 391 ? -19.988 -12.847 -45.318 1.00 91.12 391 LYS A N 1
ATOM 3000 C CA . LYS A 1 391 ? -21.337 -12.437 -44.886 1.00 91.12 391 LYS A CA 1
ATOM 3001 C C . LYS A 1 391 ? -21.956 -13.448 -43.926 1.00 91.12 391 LYS A C 1
ATOM 3003 O O . LYS A 1 391 ? -22.502 -13.050 -42.896 1.00 91.12 391 LYS A O 1
ATOM 3008 N N . ASP A 1 392 ? -21.818 -14.736 -44.222 1.00 89.44 392 ASP A N 1
ATOM 3009 C CA . ASP A 1 392 ? -22.334 -15.808 -43.374 1.00 89.44 392 ASP A CA 1
ATOM 3010 C C . ASP A 1 392 ? -21.604 -15.831 -42.019 1.00 89.44 392 ASP A C 1
ATOM 3012 O O . ASP A 1 392 ? -22.244 -15.949 -40.974 1.00 89.44 392 ASP A O 1
ATOM 3016 N N . ALA A 1 393 ? -20.284 -15.610 -42.002 1.00 90.06 393 ALA A N 1
ATOM 3017 C CA . ALA A 1 393 ? -19.496 -15.499 -40.773 1.00 90.06 393 ALA A CA 1
ATOM 3018 C C . ALA A 1 393 ? -19.854 -14.257 -39.931 1.00 90.06 393 ALA A C 1
ATOM 3020 O O . ALA A 1 393 ? -19.804 -14.289 -38.699 1.00 90.06 393 ALA A O 1
ATOM 3021 N N . ILE A 1 394 ? -20.221 -13.144 -40.570 1.00 89.62 394 ILE A N 1
ATOM 3022 C CA . ILE A 1 394 ? -20.719 -11.954 -39.869 1.00 89.62 394 ILE A CA 1
ATOM 3023 C C . ILE A 1 394 ? -22.098 -12.241 -39.267 1.00 89.62 394 ILE A C 1
ATOM 3025 O O . ILE A 1 394 ? -22.340 -11.896 -38.107 1.00 89.62 394 ILE A O 1
ATOM 3029 N N . HIS A 1 395 ? -22.980 -12.901 -40.021 1.00 90.62 395 HIS A N 1
ATOM 3030 C CA . HIS A 1 395 ? -24.315 -13.267 -39.561 1.00 90.62 395 HIS A CA 1
ATOM 3031 C C . HIS A 1 395 ? -24.261 -14.229 -38.365 1.00 90.62 395 HIS A C 1
ATOM 3033 O O . HIS A 1 395 ? -24.919 -13.984 -37.355 1.00 90.62 395 HIS A O 1
ATOM 3039 N N . THR A 1 396 ? -23.428 -15.273 -38.409 1.00 88.69 396 THR A N 1
ATOM 3040 C CA . THR A 1 396 ? -23.264 -16.199 -37.272 1.00 88.69 396 THR A CA 1
ATOM 3041 C C . THR A 1 396 ? -22.753 -15.483 -36.023 1.00 88.69 396 THR A C 1
ATOM 3043 O O . THR A 1 396 ? -23.342 -15.631 -34.953 1.00 88.69 396 THR A O 1
ATOM 3046 N N . ARG A 1 397 ? -21.751 -14.603 -36.154 1.00 90.12 397 ARG A N 1
ATOM 3047 C CA . ARG A 1 397 ? -21.260 -13.769 -35.039 1.00 90.12 397 ARG A CA 1
ATOM 3048 C C . ARG A 1 397 ? -22.314 -12.803 -34.491 1.00 90.12 397 ARG A C 1
ATOM 3050 O O . ARG A 1 397 ? -22.228 -12.406 -33.327 1.00 90.12 397 ARG A O 1
ATOM 3057 N N . ALA A 1 398 ? -23.260 -12.352 -35.314 1.00 88.56 398 ALA A N 1
ATOM 3058 C CA . ALA A 1 398 ? -24.368 -11.509 -34.868 1.00 88.56 398 ALA A CA 1
ATOM 3059 C C . ALA A 1 398 ? -25.392 -12.324 -34.062 1.00 88.56 398 ALA A C 1
ATOM 3061 O O . ALA A 1 398 ? -25.787 -11.899 -32.976 1.00 88.56 398 ALA A O 1
ATOM 3062 N N . VAL A 1 399 ? -25.738 -13.525 -34.537 1.00 91.44 399 VAL A N 1
ATOM 3063 C CA . VAL A 1 399 ? -26.632 -14.462 -33.836 1.00 91.44 399 VAL A CA 1
ATOM 3064 C C . VAL A 1 399 ? -26.042 -14.887 -32.488 1.00 91.44 399 VAL A C 1
ATOM 3066 O O . VAL A 1 399 ? -26.741 -14.850 -31.476 1.00 91.44 399 VAL A O 1
ATOM 3069 N N . GLU A 1 400 ? -24.749 -15.215 -32.429 1.00 88.19 400 GLU A N 1
ATOM 3070 C CA . GLU A 1 400 ? -24.064 -15.553 -31.172 1.00 88.19 400 GLU A CA 1
ATOM 3071 C C . GLU A 1 400 ? -24.096 -14.391 -30.171 1.00 88.19 400 GLU A C 1
ATOM 3073 O O . GLU A 1 400 ? -24.401 -14.587 -28.992 1.00 88.19 400 GLU A O 1
ATOM 3078 N N . ARG A 1 401 ? -23.851 -13.158 -30.635 1.00 86.56 401 ARG A N 1
ATOM 3079 C CA . ARG A 1 401 ? -23.951 -11.960 -29.788 1.00 86.56 401 ARG A CA 1
ATOM 3080 C C . ARG A 1 401 ? -25.366 -11.754 -29.251 1.00 86.56 401 ARG A C 1
ATOM 3082 O O . ARG A 1 401 ? -25.519 -11.460 -28.066 1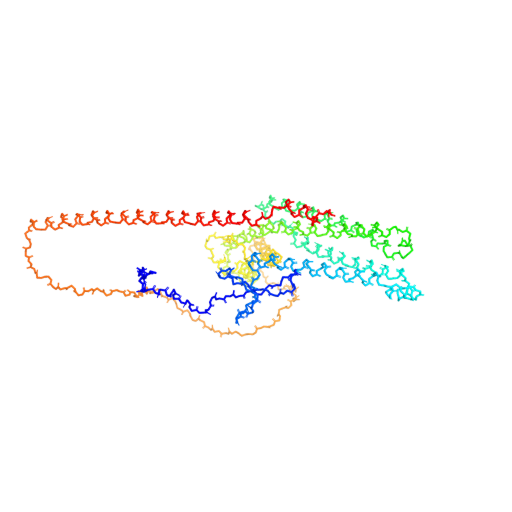.00 86.56 401 ARG A O 1
ATOM 3089 N N . GLN A 1 402 ? -26.387 -11.948 -30.083 1.00 88.31 402 GLN A N 1
ATOM 3090 C CA . GLN A 1 402 ? -27.784 -11.842 -29.664 1.00 88.31 402 GLN A CA 1
ATOM 3091 C C . GLN A 1 402 ? -28.157 -12.933 -28.645 1.00 88.31 402 GLN A C 1
ATOM 3093 O O . GLN A 1 402 ? -28.821 -12.645 -27.647 1.00 88.31 402 GLN A O 1
ATOM 3098 N N . ALA A 1 403 ? -27.670 -14.164 -28.828 1.00 87.94 403 ALA A N 1
ATOM 3099 C CA . ALA A 1 403 ? -27.869 -15.253 -27.876 1.00 87.94 403 ALA A CA 1
ATOM 3100 C C . ALA A 1 403 ? -27.243 -14.930 -26.508 1.00 87.94 403 ALA A C 1
ATOM 3102 O O . ALA A 1 403 ? -27.909 -15.074 -25.481 1.00 87.94 403 ALA A O 1
ATOM 3103 N N . ILE A 1 404 ? -26.012 -14.403 -26.483 1.00 86.25 404 ILE A N 1
ATOM 3104 C CA . ILE A 1 404 ? -25.337 -13.977 -25.246 1.00 86.25 404 ILE A CA 1
ATOM 3105 C C . ILE A 1 404 ? -26.122 -12.861 -24.547 1.00 86.25 404 ILE A C 1
ATOM 3107 O O . ILE A 1 404 ? -26.348 -12.941 -23.339 1.00 86.25 404 ILE A O 1
ATOM 3111 N N . GLN A 1 405 ? -26.578 -11.846 -25.287 1.00 84.25 405 GLN A N 1
ATOM 3112 C CA . GLN A 1 405 ? -27.373 -10.751 -24.721 1.00 84.25 405 GLN A CA 1
ATOM 3113 C C . GLN A 1 405 ? -28.687 -11.258 -24.117 1.00 84.25 405 GLN A C 1
ATOM 3115 O O . GLN A 1 405 ? -29.008 -10.911 -22.979 1.00 84.25 405 GLN A O 1
ATOM 3120 N N . SER A 1 406 ? -29.400 -12.142 -24.821 1.00 85.62 406 SER A N 1
ATOM 3121 C CA . SER A 1 406 ? -30.643 -12.737 -24.318 1.00 85.62 406 SER A CA 1
ATOM 3122 C C . SER A 1 406 ? -30.420 -13.588 -23.059 1.00 85.62 406 SER A C 1
ATOM 3124 O O . SER A 1 406 ? -31.216 -13.537 -22.121 1.00 85.62 406 SER A O 1
ATOM 3126 N N . ALA A 1 407 ? -29.297 -14.313 -22.977 1.00 80.69 407 ALA A N 1
ATOM 3127 C CA . ALA A 1 407 ? -28.925 -15.091 -21.799 1.00 80.69 407 ALA A CA 1
ATOM 3128 C C . ALA A 1 407 ? -28.576 -14.188 -20.604 1.00 80.69 407 ALA A C 1
ATOM 3130 O O . ALA A 1 407 ? -29.011 -14.451 -19.481 1.00 80.69 407 ALA A O 1
ATOM 3131 N N . GLN A 1 408 ? -27.850 -13.090 -20.838 1.00 80.88 408 GLN A N 1
ATOM 3132 C CA . GLN A 1 408 ? -27.539 -12.091 -19.811 1.00 80.88 408 GLN A CA 1
ATOM 3133 C C . GLN A 1 408 ? -28.792 -11.361 -19.317 1.00 80.88 408 GLN A C 1
ATOM 3135 O O . GLN A 1 408 ? -28.914 -11.067 -18.129 1.00 80.88 408 GLN A O 1
ATOM 3140 N N . GLU A 1 409 ? -29.738 -11.057 -20.202 1.00 81.50 409 GLU A N 1
ATOM 3141 C CA . GLU A 1 409 ? -31.016 -10.446 -19.838 1.00 81.50 409 GLU A CA 1
ATOM 3142 C C . GLU A 1 409 ? -31.906 -11.407 -19.049 1.00 81.50 409 GLU A C 1
ATOM 3144 O O . GLU A 1 409 ? -32.442 -11.026 -18.010 1.00 81.50 409 GLU A O 1
ATOM 3149 N N . LYS A 1 410 ? -31.971 -12.682 -19.447 1.00 81.69 410 LYS A N 1
ATOM 3150 C CA . LYS A 1 410 ? -32.650 -13.723 -18.668 1.00 81.69 410 LYS A CA 1
ATOM 3151 C C . LYS A 1 410 ? -32.029 -13.882 -17.279 1.00 81.69 410 LYS A C 1
ATOM 3153 O O . LYS A 1 410 ? -32.761 -13.916 -16.296 1.00 81.69 410 LYS A O 1
ATOM 3158 N N . PHE A 1 411 ? -30.698 -13.881 -17.177 1.00 77.06 411 PHE A N 1
ATOM 3159 C CA . PHE A 1 411 ? -29.997 -13.928 -15.892 1.00 77.06 411 PHE A CA 1
ATOM 3160 C C . PHE A 1 411 ? -30.279 -12.693 -15.025 1.00 77.06 411 PHE A C 1
ATOM 3162 O O . PHE A 1 411 ? -30.527 -12.829 -13.828 1.00 77.06 411 PHE A O 1
ATOM 3169 N N . ARG A 1 412 ? -30.303 -11.488 -15.614 1.00 75.62 412 ARG A N 1
ATOM 3170 C CA . ARG A 1 412 ? -30.712 -10.261 -14.908 1.00 75.62 412 ARG A CA 1
ATOM 3171 C C . ARG A 1 412 ? -32.153 -10.357 -14.416 1.00 75.62 412 ARG A C 1
ATOM 3173 O O . ARG A 1 412 ? -32.401 -10.065 -13.251 1.00 75.62 412 ARG A O 1
ATOM 3180 N N . ASN A 1 413 ? -33.080 -10.825 -15.245 1.00 72.06 413 ASN A N 1
ATOM 3181 C CA . ASN A 1 413 ? -34.485 -10.985 -14.871 1.00 72.06 413 ASN A CA 1
ATOM 3182 C C . ASN A 1 413 ? -34.673 -12.044 -13.774 1.00 72.06 413 ASN A C 1
ATOM 3184 O O . ASN A 1 413 ? -35.439 -11.824 -12.837 1.00 72.06 413 ASN A O 1
ATOM 3188 N N . ASP A 1 414 ? -33.932 -13.150 -13.824 1.00 71.38 414 ASP A N 1
ATOM 3189 C CA . ASP A 1 414 ? -33.934 -14.167 -12.769 1.00 71.38 414 ASP A CA 1
ATOM 3190 C C . ASP A 1 414 ? -33.306 -13.642 -11.470 1.00 71.38 414 ASP A C 1
ATOM 3192 O O . ASP A 1 414 ? -33.804 -13.941 -10.385 1.00 71.38 414 ASP A O 1
ATOM 3196 N N . GLN A 1 415 ? -32.270 -12.798 -11.546 1.00 64.88 415 GLN A N 1
ATOM 3197 C CA . GLN A 1 415 ? -31.769 -12.076 -10.377 1.00 64.88 415 GLN A CA 1
ATOM 3198 C C . GLN A 1 415 ? -32.795 -11.086 -9.825 1.00 64.88 415 GLN A C 1
ATOM 3200 O O . GLN A 1 415 ? -32.958 -11.027 -8.614 1.00 64.88 415 GLN A O 1
ATOM 3205 N N . HIS A 1 416 ? -33.500 -10.331 -10.668 1.00 63.69 416 HIS A N 1
ATOM 3206 C CA . HIS A 1 416 ? -34.556 -9.415 -10.226 1.00 63.69 416 HIS A CA 1
ATOM 3207 C C . HIS A 1 416 ? -35.715 -10.160 -9.551 1.00 63.69 416 HIS A C 1
ATOM 3209 O O . HIS A 1 416 ? -36.232 -9.678 -8.553 1.00 63.69 416 HIS A O 1
ATOM 3215 N N . LYS A 1 417 ? -36.069 -11.362 -10.025 1.00 65.00 417 LYS A N 1
ATOM 3216 C CA . LYS A 1 417 ? -37.067 -12.229 -9.375 1.00 65.00 417 LYS A CA 1
ATOM 3217 C C . LYS A 1 417 ? -36.595 -12.820 -8.042 1.00 65.00 417 LYS A C 1
ATOM 3219 O O . LYS A 1 417 ? -37.423 -13.121 -7.193 1.00 65.00 417 LYS A O 1
ATOM 3224 N N . ARG A 1 418 ? -35.284 -13.040 -7.869 1.00 58.19 418 ARG A N 1
ATOM 3225 C CA . ARG A 1 418 ? -34.682 -13.625 -6.650 1.00 58.19 418 ARG A CA 1
ATOM 3226 C C . ARG A 1 418 ? -34.220 -12.584 -5.633 1.00 58.19 418 ARG A C 1
ATOM 3228 O O . ARG A 1 418 ? -34.004 -12.927 -4.474 1.00 58.19 418 ARG A O 1
ATOM 3235 N N . LYS A 1 419 ? -34.051 -11.330 -6.053 1.00 52.41 419 LYS A N 1
ATOM 3236 C CA . LYS A 1 419 ? -33.853 -10.190 -5.163 1.00 52.41 419 LYS A CA 1
ATOM 3237 C C . LYS A 1 419 ? -35.193 -9.883 -4.501 1.00 52.41 419 LYS A C 1
ATOM 3239 O O . LYS A 1 419 ? -35.935 -9.027 -4.967 1.00 52.41 419 LYS A O 1
ATOM 3244 N N . LEU A 1 420 ? -35.453 -10.582 -3.396 1.00 43.97 420 LEU A N 1
ATOM 3245 C CA . LEU A 1 420 ? -36.168 -10.003 -2.262 1.00 43.97 420 LEU A CA 1
ATOM 3246 C C . LEU A 1 420 ? -35.606 -8.586 -2.098 1.00 43.97 420 LEU A C 1
ATOM 3248 O O . LEU A 1 420 ? -34.384 -8.404 -2.005 1.00 43.97 420 LEU A O 1
ATOM 3252 N N . THR A 1 421 ? -36.455 -7.581 -2.254 1.00 53.28 421 THR A N 1
ATOM 3253 C CA . THR A 1 421 ? -35.967 -6.203 -2.304 1.00 53.28 421 THR A CA 1
ATOM 3254 C C . THR A 1 421 ? -35.348 -5.866 -0.951 1.00 53.28 421 THR A C 1
ATOM 3256 O O . THR A 1 421 ? -35.807 -6.335 0.084 1.00 53.28 421 THR A O 1
ATOM 3259 N N . ILE A 1 422 ? -34.299 -5.043 -0.926 1.00 51.03 422 ILE A N 1
ATOM 3260 C CA . ILE A 1 422 ? -33.690 -4.532 0.319 1.00 51.03 422 ILE A CA 1
ATOM 3261 C C . ILE A 1 422 ? -34.765 -3.970 1.278 1.00 51.03 422 ILE A C 1
ATOM 3263 O O . ILE A 1 422 ? -34.604 -4.026 2.489 1.00 51.03 422 ILE A O 1
ATOM 3267 N N . TRP A 1 423 ? -35.900 -3.519 0.737 1.00 43.62 423 TRP A N 1
ATOM 3268 C CA . TRP A 1 423 ? -37.100 -3.121 1.470 1.00 43.62 423 TRP A CA 1
ATOM 3269 C C . TRP A 1 423 ? -37.751 -4.228 2.317 1.00 43.62 423 TRP A C 1
ATOM 3271 O O . TRP A 1 423 ? -38.179 -3.949 3.432 1.00 43.62 423 TRP A O 1
ATOM 3281 N N . GLU A 1 424 ? -37.782 -5.478 1.858 1.00 53.31 424 GLU A N 1
ATOM 3282 C CA . GLU A 1 424 ? -38.312 -6.608 2.638 1.00 53.31 424 GLU A CA 1
ATOM 3283 C C . GLU A 1 424 ? -37.346 -7.016 3.766 1.00 53.31 424 GLU A C 1
ATOM 3285 O O . GLU A 1 424 ? -37.787 -7.298 4.876 1.00 53.31 424 GLU A O 1
ATOM 3290 N N . ALA A 1 425 ? -36.027 -6.922 3.545 1.00 55.16 425 ALA A N 1
ATOM 3291 C CA . ALA A 1 425 ? -35.020 -7.149 4.593 1.00 55.16 425 ALA A CA 1
ATOM 3292 C C . ALA A 1 425 ? -34.990 -6.035 5.666 1.00 55.16 425 ALA A C 1
ATOM 3294 O O . ALA A 1 425 ? -34.640 -6.279 6.821 1.00 55.16 425 ALA A O 1
ATOM 3295 N N . VAL A 1 426 ? -35.373 -4.807 5.297 1.00 51.91 426 VAL A N 1
ATOM 3296 C CA . VAL A 1 426 ? -35.495 -3.667 6.223 1.00 51.91 426 VAL A CA 1
ATOM 3297 C C . VAL A 1 426 ? -36.774 -3.760 7.065 1.00 51.91 426 VAL A C 1
ATOM 3299 O O . VAL A 1 426 ? -36.730 -3.442 8.252 1.00 51.91 426 VAL A O 1
ATOM 3302 N N . ILE A 1 427 ? -37.890 -4.254 6.510 1.00 50.25 427 ILE A N 1
ATOM 3303 C CA . ILE A 1 427 ? -39.142 -4.462 7.264 1.00 50.25 427 ILE A CA 1
ATOM 3304 C C . ILE A 1 427 ? -39.018 -5.624 8.271 1.00 50.25 427 ILE A C 1
ATOM 3306 O O . ILE A 1 427 ? -39.604 -5.549 9.350 1.00 50.25 427 ILE A O 1
ATOM 3310 N N . GLU A 1 428 ? -38.201 -6.647 7.992 1.00 49.84 428 GLU A N 1
ATOM 3311 C CA . GLU A 1 428 ? -37.914 -7.741 8.942 1.00 49.84 428 GLU A CA 1
ATOM 3312 C C . GLU A 1 428 ? -36.850 -7.400 10.014 1.00 49.84 428 GLU A C 1
ATOM 3314 O O . GLU A 1 428 ? -36.489 -8.248 10.832 1.00 49.84 428 GLU A O 1
ATOM 3319 N N . GLY A 1 429 ? -36.386 -6.146 10.082 1.00 46.44 429 GLY A N 1
ATOM 3320 C CA . GLY A 1 429 ? -35.580 -5.646 11.202 1.00 46.44 429 GLY A CA 1
ATOM 3321 C C . GLY A 1 429 ? -34.108 -6.072 11.202 1.00 46.44 429 GLY A C 1
ATOM 3322 O O . GLY A 1 429 ? -33.485 -6.095 12.264 1.00 46.44 429 GLY A O 1
ATOM 3323 N N . GLU A 1 430 ? -33.517 -6.390 10.045 1.00 49.41 430 GLU A N 1
ATOM 3324 C CA . GLU A 1 430 ? -32.087 -6.736 9.967 1.00 49.41 430 GLU A CA 1
ATOM 3325 C C . GLU A 1 430 ? -31.134 -5.528 9.947 1.00 49.41 430 GLU A C 1
ATOM 3327 O O . GLU A 1 430 ? -29.923 -5.717 10.060 1.00 49.41 430 GLU A O 1
ATOM 3332 N N . LEU A 1 431 ? -31.635 -4.290 9.880 1.00 45.50 431 LEU A N 1
ATOM 3333 C CA . LEU A 1 431 ? -30.807 -3.082 9.969 1.00 45.50 431 LEU A CA 1
ATOM 3334 C C . LEU A 1 431 ? -31.554 -1.948 10.684 1.00 45.50 431 LEU A C 1
ATOM 3336 O O . LEU A 1 431 ? -32.409 -1.283 10.108 1.00 45.50 431 LEU A O 1
ATOM 3340 N N . ILE A 1 432 ? -31.176 -1.704 11.935 1.00 36.72 432 ILE A N 1
ATOM 3341 C CA . ILE A 1 432 ? -31.346 -0.428 12.648 1.00 36.72 432 ILE A CA 1
ATOM 3342 C C . ILE A 1 432 ? -29.932 -0.114 13.196 1.00 36.72 432 ILE A C 1
ATOM 3344 O O . ILE A 1 432 ? -29.232 -1.073 13.538 1.00 36.72 432 ILE A O 1
ATOM 3348 N N . PRO A 1 433 ? -29.469 1.154 13.150 1.00 48.84 433 PRO A N 1
ATOM 3349 C CA . PRO A 1 433 ? -28.095 1.525 12.788 1.00 48.84 433 PRO A CA 1
ATOM 3350 C C . PRO A 1 433 ? -26.961 1.005 13.678 1.00 48.84 433 PRO A C 1
ATOM 3352 O O . PRO A 1 433 ? -27.158 0.885 14.909 1.00 48.84 433 PRO A O 1
#

pLDDT: mean 72.25, std 21.45, range [25.81, 97.75]